Protein AF-0000000067177931 (afdb_homodimer)

Solvent-accessible surface area (backbone atoms only — not comparable to full-atom values): 38922 Å² total; per-residue (Å²): 87,36,29,35,37,29,13,38,61,28,50,78,59,80,54,81,78,25,64,71,60,33,38,42,41,51,46,48,49,45,43,49,36,52,25,47,44,18,60,50,28,64,75,71,57,30,63,33,35,41,32,14,10,17,56,30,43,42,34,80,65,59,69,43,54,54,51,39,48,38,52,23,55,49,55,26,75,43,43,32,39,40,27,34,9,57,44,26,19,61,41,97,67,15,42,79,74,30,70,64,41,59,73,59,55,38,89,45,57,42,71,43,84,52,72,28,82,41,82,76,50,97,62,34,35,37,34,31,33,43,27,53,42,74,70,55,79,42,28,52,55,50,63,51,51,71,81,51,66,59,79,79,47,47,24,38,34,36,30,55,52,56,42,34,92,79,39,91,67,60,78,50,48,41,33,32,54,57,68,59,52,51,48,35,45,72,66,39,34,30,59,34,37,40,27,6,74,47,47,25,52,37,77,44,82,87,79,75,39,33,33,26,27,3,7,31,40,57,86,49,40,39,89,78,34,74,41,43,11,22,34,26,43,36,35,36,38,79,87,40,94,79,32,54,67,47,77,45,77,43,82,54,36,80,52,45,34,41,69,46,76,44,70,40,58,48,68,66,37,43,52,49,49,49,50,54,60,65,69,50,69,65,34,65,42,23,32,39,35,33,26,40,34,41,42,28,33,43,69,48,45,46,52,45,51,52,52,51,52,53,44,44,43,40,23,37,24,59,44,72,37,64,96,58,40,51,70,46,65,44,72,51,90,69,70,69,71,78,69,76,57,62,70,72,56,36,52,50,46,51,50,33,50,54,38,24,67,40,89,50,91,55,11,62,56,28,43,50,49,52,30,50,51,50,53,55,53,51,52,53,59,71,74,100,87,37,29,34,38,28,13,38,60,27,49,78,61,81,54,81,78,24,64,71,62,33,38,41,41,52,47,50,49,46,42,46,37,51,25,48,47,15,59,51,28,63,76,71,56,31,62,34,35,42,32,16,9,17,54,30,44,42,34,80,66,58,68,43,51,53,52,40,47,38,51,22,55,49,55,26,74,42,43,33,38,38,28,34,10,57,46,26,20,60,42,96,70,16,43,80,74,30,69,66,41,60,72,59,55,38,90,45,57,42,72,42,84,52,72,28,83,41,81,76,48,97,62,35,34,35,35,30,33,43,27,54,42,73,71,55,82,43,29,52,55,50,62,51,52,71,80,50,65,57,78,79,48,47,23,38,34,35,30,56,53,54,42,33,93,79,38,91,66,61,76,50,49,42,32,31,53,58,68,58,53,51,49,35,43,73,65,41,34,30,60,35,37,40,27,6,75,48,47,26,52,37,78,45,83,88,78,76,39,33,34,25,26,2,7,33,40,56,86,51,40,39,89,78,35,75,41,44,11,22,33,27,42,37,36,36,38,79,85,42,94,79,33,55,66,48,77,44,77,43,81,55,36,79,52,45,34,42,70,47,77,45,68,40,57,47,67,65,36,45,52,50,50,50,50,55,60,65,69,51,68,66,33,64,43,23,32,39,37,32,28,40,32,40,43,26,33,42,70,48,46,44,52,45,50,54,52,50,53,54,45,43,42,40,24,36,26,61,44,73,36,64,97,58,40,51,71,47,64,44,73,52,88,69,71,70,70,78,70,76,56,63,70,71,57,36,51,50,48,51,50,34,51,53,39,23,66,40,89,50,90,56,13,62,55,26,43,49,50,54,30,48,53,50,52,55,53,51,53,54,58,75,71,100

Sequence (768 aa):
MRFLHTADWQLGMTRHFLNGEAQPRYSASRREAVASLGEIAKRTGAEFVVVSGDVFEHNQLAPRDVSQSLEAMRAIGVPVYLLPGNHDPLDASSVYTSALFVAERPDNVVVLDRAGVHEVRPGVQIVAAPWRSKAPTSDLIGDVLADLPADGVTRVLVGHGGVDILDPDKNKPSLIRMAAVEDALARGAVHYVALGDKHSRTEVGGSGRVWYSGSPEVTNYDDIESDPGHVLVVDIDENDARRAVRVESEKVGRWRFVTLRRSVDTDRDIADLDLNLDLLDDKERTVVRLALTGSLTVTDKAKLDECLDRYARLFAALTTWERHTDIAVIPADGEFDDLGIGGFAAAAVDELVATARSEAAEAEDARAALGLLLRLVDRDKGAAMRFLHTADWQLGMTRHFLNGEAQPRYSASRREAVASLGEIAKRTGAEFVVVSGDVFEHNQLAPRDVSQSLEAMRAIGVPVYLLPGNHDPLDASSVYTSALFVAERPDNVVVLDRAGVHEVRPGVQIVAAPWRSKAPTSDLIGDVLADLPADGVTRVLVGHGGVDILDPDKNKPSLIRMAAVEDALARGAVHYVALGDKHSRTEVGGSGRVWYSGSPEVTNYDDIESDPGHVLVVDIDENDARRAVRVESEKVGRWRFVTLRRSVDTDRDIADLDLNLDLLDDKERTVVRLALTGSLTVTDKAKLDECLDRYARLFAALTTWERHTDIAVIPADGEFDDLGIGGFAAAAVDELVATARSEAAEAEDARAALGLLLRLVDRDKGAA

Foldseek 3Di:
DKAKFAEQLQQQDADPQLPDPQGVVQNVLSLVLLLCLLVVCVVVVHQEYEYQENLHQAQDHDLVSLLSSQVSNVNSVHAYEYAHELRAAQEPSGNCPDPSCVVRHDPRYHYPNDAEWDDPDVLEIEGEQHGNHNADQAQSQLVRLVPQDQDLREYEYRHEDAAQVPDPDNPRRNHHDVVSVVVCLVRRSYPAYRYEDAQAWDDPDDPSRYIDQHHLEDDDACVRHVHHNKMKMWQFDSPDPSRDIDIDIDGRYDAHEYEDEAEDEDLVRLVVVLVVLVPDPPQLRYAYEYQYEYEYELLSVLSNVVSQVVSCVRHSGYYYPVVRHYYHYAHDVCNCVPLPDDDPVVVVLVVLNVLLNDPDPCVVVSSVVNSVSVVVSVVVVVVD/DKAKFAEQLQQQDADPLLPDPQGVVQNVLSLVLLLCLLVVCVVVVHQEYEYQENLHQAQDHDLVSLLSSQVSNVNSVHAYEYAYELRAAQEPSGNCPDPSCVVRHDPRYHYPNDAEWDDPDVLEIEGEQHGNHNADQAQSQLVHLVPQDQDLREYEYRHEDAALVPDPDNPRRNHHDVVSVVVCLVNNSYPAYRYEDQQAWDDPDDPSRYIDQHHLEDDDACVRHVHHNKMKMWQFDSPDPSRDIDIDIDGRYDAHEYEDEAEDEDLVRLVVVLVVLVPDPPQLRYAYEYQYEYEEELVSVLSNVVSQVVSCVRHSGYYYPVVRHYYHYAHDVCNCVPLPDDDPVVVVLVVLNVLLNDPDPCVVVSSVVVSVSVVVSVVVVVVD

Organism: Mycolicibacterium smegmatis (strain ATCC 700084 / mc(2)155) (NCBI:txid246196)

Structure (mmCIF, N/CA/C/O backbone):
data_AF-0000000067177931-model_v1
#
loop_
_entity.id
_entity.type
_entity.pdbx_description
1 polymer 'DNA repair exonuclease'
#
loop_
_atom_site.group_PDB
_atom_site.id
_atom_site.type_symbol
_atom_site.label_atom_id
_atom_site.label_alt_id
_atom_site.label_comp_id
_atom_site.label_asym_id
_atom_site.label_entity_id
_atom_site.label_seq_id
_atom_site.pdbx_PDB_ins_code
_atom_site.Cartn_x
_atom_site.Cartn_y
_atom_site.Cartn_z
_atom_site.occupancy
_atom_site.B_iso_or_equiv
_atom_site.auth_seq_id
_atom_site.auth_comp_id
_atom_site.auth_asym_id
_atom_site.auth_atom_id
_atom_site.pdbx_PDB_model_num
ATOM 1 N N . MET A 1 1 ? -2.211 14.305 31.562 1 96 1 MET A N 1
ATOM 2 C CA . MET A 1 1 ? -2.744 14.438 30.219 1 96 1 MET A CA 1
ATOM 3 C C . MET A 1 1 ? -1.786 13.844 29.188 1 96 1 MET A C 1
ATOM 5 O O . MET A 1 1 ? -0.571 14.016 29.297 1 96 1 MET A O 1
ATOM 9 N N . ARG A 1 2 ? -2.262 13.109 28.266 1 98.06 2 ARG A N 1
ATOM 10 C CA . ARG A 1 2 ? -1.471 12.508 27.203 1 98.06 2 ARG A CA 1
ATOM 11 C C . ARG A 1 2 ? -2.002 12.906 25.828 1 98.06 2 ARG A C 1
ATOM 13 O O . ARG A 1 2 ? -3.215 12.961 25.625 1 98.06 2 ARG A O 1
ATOM 20 N N . PHE A 1 3 ? -1.111 13.18 24.875 1 98.88 3 PHE A N 1
ATOM 21 C CA . PHE A 1 3 ? -1.499 13.531 23.5 1 98.88 3 PHE A CA 1
ATOM 22 C C . PHE A 1 3 ? -0.411 13.133 22.516 1 98.88 3 PHE A C 1
ATOM 24 O O . PHE A 1 3 ? 0.693 12.758 22.922 1 98.88 3 PHE A O 1
ATOM 31 N N . LEU A 1 4 ? -0.752 13.141 21.234 1 98.94 4 LEU A N 1
ATOM 32 C CA . LEU A 1 4 ? 0.214 12.852 20.188 1 98.94 4 LEU A CA 1
ATOM 33 C C . LEU A 1 4 ? 0.702 14.141 19.516 1 98.94 4 LEU A C 1
ATOM 35 O O . LEU A 1 4 ? -0.092 15.047 19.266 1 98.94 4 LEU A O 1
ATOM 39 N N . HIS A 1 5 ? 1.988 14.219 19.359 1 99 5 HIS A N 1
ATOM 40 C CA . HIS A 1 5 ? 2.645 15.305 18.641 1 99 5 HIS A CA 1
ATOM 41 C C . HIS A 1 5 ? 3.236 14.805 17.328 1 99 5 HIS A C 1
ATOM 43 O O . HIS A 1 5 ? 4.078 13.898 17.312 1 99 5 HIS A O 1
ATOM 49 N N . THR A 1 6 ? 2.76 15.312 16.234 1 98.94 6 THR A N 1
ATOM 50 C CA . THR A 1 6 ? 3.264 15.016 14.891 1 98.94 6 THR A CA 1
ATOM 51 C C . THR A 1 6 ? 3.338 16.281 14.047 1 98.94 6 THR A C 1
ATOM 53 O O . THR A 1 6 ? 2.918 17.359 14.492 1 98.94 6 THR A O 1
ATOM 56 N N . ALA A 1 7 ? 3.998 16.203 12.914 1 98.88 7 ALA A N 1
ATOM 57 C CA . ALA A 1 7 ? 4.152 17.359 12.039 1 98.88 7 ALA A CA 1
ATOM 58 C C . ALA A 1 7 ? 4.551 16.922 10.625 1 98.88 7 ALA A C 1
ATOM 60 O O . ALA A 1 7 ? 4.922 15.773 10.406 1 98.88 7 ALA A O 1
ATOM 61 N N . ASP A 1 8 ? 4.359 17.844 9.703 1 98.88 8 ASP A N 1
ATOM 62 C CA . ASP A 1 8 ? 4.906 17.719 8.359 1 98.88 8 ASP A CA 1
ATOM 63 C C . ASP A 1 8 ? 4.395 16.453 7.672 1 98.88 8 ASP A C 1
ATOM 65 O O . ASP A 1 8 ? 5.18 15.664 7.137 1 98.88 8 ASP A O 1
ATOM 69 N N . TRP A 1 9 ? 3.07 16.312 7.801 1 98.88 9 TRP A N 1
ATOM 70 C CA . TRP A 1 9 ? 2.449 15.219 7.066 1 98.88 9 TRP A CA 1
ATOM 71 C C . TRP A 1 9 ? 2.688 15.367 5.57 1 98.88 9 TRP A C 1
ATOM 73 O O . TRP A 1 9 ? 2.941 14.375 4.875 1 98.88 9 TRP A O 1
ATOM 83 N N . GLN A 1 10 ? 2.559 16.672 5.148 1 98.62 10 GLN A N 1
ATOM 84 C CA . GLN A 1 10 ? 2.746 17.031 3.75 1 98.62 10 GLN A CA 1
ATOM 85 C C . GLN A 1 10 ? 1.925 16.125 2.83 1 98.62 10 GLN A C 1
ATOM 87 O O . GLN A 1 10 ? 2.443 15.609 1.844 1 98.62 10 GLN A O 1
ATOM 92 N N . LEU A 1 11 ? 0.683 15.93 3.158 1 98.75 11 LEU A N 1
ATOM 93 C CA . LEU A 1 11 ? -0.25 15.172 2.33 1 98.75 11 LEU A CA 1
ATOM 94 C C . LEU A 1 11 ? -0.382 15.797 0.946 1 98.75 11 LEU A C 1
ATOM 96 O O . LEU A 1 11 ? -0.535 17.016 0.825 1 98.75 11 LEU A O 1
ATOM 100 N N . GLY A 1 12 ? -0.27 15.031 -0.089 1 97.56 12 GLY A N 1
ATOM 101 C CA . GLY A 1 12 ? -0.263 15.516 -1.459 1 97.56 12 GLY A CA 1
ATOM 102 C C . GLY A 1 12 ? 1.128 15.594 -2.057 1 97.56 12 GLY A C 1
ATOM 103 O O . GLY A 1 12 ? 1.285 15.922 -3.234 1 97.56 12 GLY A O 1
ATOM 104 N N . MET A 1 13 ? 2.133 15.211 -1.312 1 97 13 MET A N 1
ATOM 105 C CA . MET A 1 13 ? 3.51 15.281 -1.791 1 97 13 MET A CA 1
ATOM 106 C C . MET A 1 13 ? 3.738 14.289 -2.932 1 97 13 MET A C 1
ATOM 108 O O . MET A 1 13 ? 3.299 13.141 -2.859 1 97 13 MET A O 1
ATOM 112 N N . THR A 1 14 ? 4.422 14.734 -3.938 1 95.25 14 THR A N 1
ATOM 113 C CA . THR A 1 14 ? 4.871 13.883 -5.031 1 95.25 14 THR A CA 1
ATOM 114 C C . THR A 1 14 ? 6.383 13.984 -5.211 1 95.25 14 THR A C 1
ATOM 116 O O . THR A 1 14 ? 6.984 15.016 -4.895 1 95.25 14 THR A O 1
ATOM 119 N N . ARG A 1 15 ? 6.949 12.898 -5.559 1 95.19 15 ARG A N 1
ATOM 120 C CA . ARG A 1 15 ? 8.359 12.852 -5.918 1 95.19 15 ARG A CA 1
ATOM 121 C C . ARG A 1 15 ? 8.547 12.375 -7.355 1 95.19 15 ARG A C 1
ATOM 123 O O . ARG A 1 15 ? 8.062 11.305 -7.73 1 95.19 15 ARG A O 1
ATOM 130 N N . HIS A 1 16 ? 9.258 13.086 -8.125 1 93 16 HIS A N 1
ATOM 131 C CA . HIS A 1 16 ? 9.406 12.797 -9.547 1 93 16 HIS A CA 1
ATOM 132 C C . HIS A 1 16 ? 10.016 11.414 -9.766 1 93 16 HIS A C 1
ATOM 134 O O . HIS A 1 16 ? 9.648 10.719 -10.719 1 93 16 HIS A O 1
ATOM 140 N N . PHE A 1 17 ? 10.883 11 -8.906 1 92.38 17 PHE A N 1
ATOM 141 C CA . PHE A 1 17 ? 11.578 9.727 -9.078 1 92.38 17 PHE A CA 1
ATOM 142 C C . PHE A 1 17 ? 10.672 8.562 -8.711 1 92.38 17 PHE A C 1
ATOM 144 O O . PHE A 1 17 ? 11.031 7.398 -8.906 1 92.38 17 PHE A O 1
ATOM 151 N N . LEU A 1 18 ? 9.531 8.828 -8.203 1 94.69 18 LEU A N 1
ATOM 152 C CA . LEU A 1 18 ? 8.562 7.785 -7.879 1 94.69 18 LEU A CA 1
ATOM 153 C C . LEU A 1 18 ? 7.473 7.707 -8.945 1 94.69 18 LEU A C 1
ATOM 155 O O . LEU A 1 18 ? 6.531 6.922 -8.812 1 94.69 18 LEU A O 1
ATOM 159 N N . ASN A 1 19 ? 7.508 8.492 -9.922 1 81.62 19 ASN A N 1
ATOM 160 C CA . ASN A 1 19 ? 6.445 8.562 -10.922 1 81.62 19 ASN A CA 1
ATOM 161 C C . ASN A 1 19 ? 6.129 7.184 -11.492 1 81.62 19 ASN A C 1
ATOM 163 O O . ASN A 1 19 ? 7.027 6.352 -11.656 1 81.62 19 ASN A O 1
ATOM 167 N N . GLY A 1 20 ? 4.891 6.945 -11.633 1 84.19 20 GLY A N 1
ATOM 168 C CA . GLY A 1 20 ? 4.418 5.645 -12.078 1 84.19 20 GLY A CA 1
ATOM 169 C C . GLY A 1 20 ? 3.822 4.809 -10.961 1 84.19 20 GLY A C 1
ATOM 170 O O . GLY A 1 20 ? 2.961 5.281 -10.219 1 84.19 20 GLY A O 1
ATOM 171 N N . GLU A 1 21 ? 4.348 3.674 -10.727 1 90.31 21 GLU A N 1
ATOM 172 C CA . GLU A 1 21 ? 3.713 2.68 -9.867 1 90.31 21 GLU A CA 1
ATOM 173 C C . GLU A 1 21 ? 4.027 2.939 -8.398 1 90.31 21 GLU A C 1
ATOM 175 O O . GLU A 1 21 ? 3.256 2.564 -7.512 1 90.31 21 GLU A O 1
ATOM 180 N N . ALA A 1 22 ? 5.086 3.732 -8.148 1 96.44 22 ALA A N 1
ATOM 181 C CA . ALA A 1 22 ? 5.539 3.865 -6.766 1 96.44 22 ALA A CA 1
ATOM 182 C C . ALA A 1 22 ? 4.84 5.031 -6.07 1 96.44 22 ALA A C 1
ATOM 184 O O . ALA A 1 22 ? 4.586 4.977 -4.863 1 96.44 22 ALA A O 1
ATOM 185 N N . GLN A 1 23 ? 4.469 6.082 -6.793 1 97.19 23 GLN A N 1
ATOM 186 C CA . GLN A 1 23 ? 3.939 7.309 -6.199 1 97.19 23 GLN A CA 1
ATOM 187 C C . GLN A 1 23 ? 2.609 7.051 -5.5 1 97.19 23 GLN A C 1
ATOM 189 O O . GLN A 1 23 ? 2.422 7.449 -4.348 1 97.19 23 GLN A O 1
ATOM 194 N N . PRO A 1 24 ? 1.697 6.301 -6.152 1 96.88 24 PRO A N 1
ATOM 195 C CA . PRO A 1 24 ? 0.436 6.051 -5.449 1 96.88 24 PRO A CA 1
ATOM 196 C C . PRO A 1 24 ? 0.626 5.262 -4.156 1 96.88 24 PRO A C 1
ATOM 198 O O . PRO A 1 24 ? -0.089 5.492 -3.178 1 96.88 24 PRO A O 1
ATOM 201 N N . ARG A 1 25 ? 1.537 4.371 -4.16 1 97.75 25 ARG A N 1
ATOM 202 C CA . ARG A 1 25 ? 1.818 3.588 -2.961 1 97.75 25 ARG A CA 1
ATOM 203 C C . ARG A 1 25 ? 2.422 4.461 -1.866 1 97.75 25 ARG A C 1
ATOM 205 O O . ARG A 1 25 ? 2.066 4.328 -0.693 1 97.75 25 ARG A O 1
ATOM 212 N N . TYR A 1 26 ? 3.334 5.324 -2.303 1 98.5 26 TYR A N 1
ATOM 213 C CA . TYR A 1 26 ? 3.945 6.266 -1.371 1 98.5 26 TYR A CA 1
ATOM 214 C C . TYR A 1 26 ? 2.896 7.191 -0.764 1 98.5 26 TYR A C 1
ATOM 216 O O . TYR A 1 26 ? 2.857 7.379 0.454 1 98.5 26 TYR A O 1
ATOM 224 N N . SER A 1 27 ? 2.014 7.719 -1.542 1 97.75 27 SER A N 1
ATOM 225 C CA . SER A 1 27 ? 0.945 8.602 -1.094 1 97.75 27 SER A CA 1
ATOM 226 C C . SER A 1 27 ? 0.005 7.895 -0.127 1 97.75 27 SER A C 1
ATOM 228 O O . SER A 1 27 ? -0.378 8.453 0.901 1 97.75 27 SER A O 1
ATOM 230 N N . ALA A 1 28 ? -0.309 6.699 -0.492 1 97.38 28 ALA A N 1
ATOM 231 C CA . ALA A 1 28 ? -1.203 5.926 0.367 1 97.38 28 ALA A CA 1
ATOM 232 C C . ALA A 1 28 ? -0.556 5.648 1.721 1 97.38 28 ALA A C 1
ATOM 234 O O . ALA A 1 28 ? -1.22 5.715 2.758 1 97.38 28 ALA A O 1
ATOM 235 N N . SER A 1 29 ? 0.742 5.348 1.71 1 98.12 29 SER A N 1
ATOM 236 C CA . SER A 1 29 ? 1.446 5.07 2.957 1 98.12 29 SER A CA 1
ATOM 237 C C . SER A 1 29 ? 1.459 6.289 3.871 1 98.12 29 SER A C 1
ATOM 239 O O . SER A 1 29 ? 1.381 6.16 5.094 1 98.12 29 SER A O 1
ATOM 241 N N . ARG A 1 30 ? 1.582 7.383 3.283 1 98.12 30 ARG A N 1
ATOM 242 C CA . ARG A 1 30 ? 1.562 8.617 4.055 1 98.12 30 ARG A CA 1
ATOM 243 C C . ARG A 1 30 ? 0.207 8.828 4.723 1 98.12 30 ARG A C 1
ATOM 245 O O . AR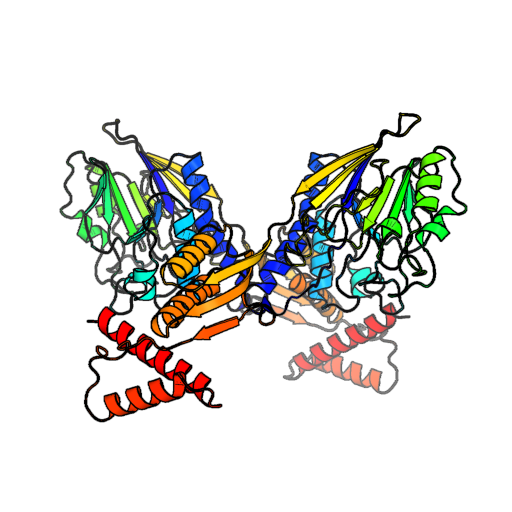G A 1 30 ? 0.136 9.164 5.906 1 98.12 30 ARG A O 1
ATOM 252 N N . ARG A 1 31 ? -0.891 8.602 4.023 1 98.31 31 ARG A N 1
ATOM 253 C CA . ARG A 1 31 ? -2.227 8.703 4.602 1 98.31 31 ARG A CA 1
ATOM 254 C C . ARG A 1 31 ? -2.451 7.625 5.652 1 98.31 31 ARG A C 1
ATOM 256 O O . ARG A 1 31 ? -3.098 7.871 6.672 1 98.31 31 ARG A O 1
ATOM 263 N N . GLU A 1 32 ? -1.889 6.453 5.391 1 97.94 32 GLU A N 1
ATOM 264 C CA . GLU A 1 32 ? -2.004 5.367 6.355 1 97.94 32 GLU A CA 1
ATOM 265 C C . GLU A 1 32 ? -1.288 5.707 7.66 1 97.94 32 GLU A C 1
ATOM 267 O O . GLU A 1 32 ? -1.753 5.34 8.742 1 97.94 32 GLU A O 1
ATOM 272 N N . ALA A 1 33 ? -0.149 6.344 7.52 1 98.62 33 ALA A N 1
ATOM 273 C CA . ALA A 1 33 ? 0.562 6.789 8.719 1 98.62 33 ALA A CA 1
ATOM 274 C C . ALA A 1 33 ? -0.301 7.734 9.547 1 98.62 33 ALA A C 1
ATOM 276 O O . ALA A 1 33 ? -0.323 7.641 10.781 1 98.62 33 ALA A O 1
ATOM 277 N N . VAL A 1 34 ? -1.021 8.57 8.891 1 98.62 34 VAL A N 1
ATOM 278 C CA . VAL A 1 34 ? -1.919 9.508 9.562 1 98.62 34 VAL A CA 1
ATOM 279 C C . VAL A 1 34 ? -3.061 8.742 10.227 1 98.62 34 VAL A C 1
ATOM 281 O O . VAL A 1 34 ? -3.324 8.922 11.414 1 98.62 34 VAL A O 1
ATOM 284 N N . ALA A 1 35 ? -3.686 7.852 9.492 1 98.19 35 ALA A N 1
ATOM 285 C CA . ALA A 1 35 ? -4.812 7.082 10.016 1 98.19 35 ALA A CA 1
ATOM 286 C C . ALA A 1 35 ? -4.383 6.219 11.195 1 98.19 35 ALA A C 1
ATOM 288 O O . ALA A 1 35 ? -5.16 6.008 12.133 1 98.19 35 ALA A O 1
ATOM 289 N N . SER A 1 36 ? -3.193 5.777 11.18 1 98.06 36 SER A N 1
ATOM 290 C CA . SER A 1 36 ? -2.691 4.875 12.211 1 98.06 36 SER A CA 1
ATOM 291 C C . SER A 1 36 ? -2.566 5.582 13.555 1 98.06 36 SER A C 1
ATOM 293 O O . SER A 1 36 ? -2.439 4.93 14.594 1 98.06 36 SER A O 1
ATOM 295 N N . LEU A 1 37 ? -2.582 6.871 13.562 1 98.75 37 LEU A N 1
ATOM 296 C CA . LEU A 1 37 ? -2.531 7.625 14.812 1 98.75 37 LEU A CA 1
ATOM 297 C C . LEU A 1 37 ? -3.703 7.254 15.711 1 98.75 37 LEU A C 1
ATOM 299 O O . LEU A 1 37 ? -3.592 7.324 16.938 1 98.75 37 LEU A O 1
ATOM 303 N N . GLY A 1 38 ? -4.832 6.887 15.07 1 98.62 38 GLY A N 1
ATOM 304 C CA . GLY A 1 38 ? -5.984 6.465 15.852 1 98.62 38 GLY A CA 1
ATOM 305 C C . GLY A 1 38 ? -5.691 5.285 16.766 1 98.62 38 GLY A C 1
ATOM 306 O O . GLY A 1 38 ? -6.02 5.316 17.953 1 98.62 38 GLY A O 1
ATOM 307 N N . GLU A 1 39 ? -5.078 4.305 16.203 1 98.25 39 GLU A N 1
ATOM 308 C CA . GLU A 1 39 ? -4.723 3.133 17 1 98.25 39 GLU A CA 1
ATOM 309 C C . GLU A 1 39 ? -3.729 3.492 18.094 1 98.25 39 GLU A C 1
ATOM 311 O O . GLU A 1 39 ? -3.811 2.969 19.203 1 98.25 39 GLU A O 1
ATOM 316 N N . ILE A 1 40 ? -2.805 4.344 17.812 1 98.69 40 ILE A N 1
ATOM 317 C CA . ILE A 1 40 ? -1.815 4.773 18.797 1 98.69 40 ILE A CA 1
ATOM 318 C C . ILE A 1 40 ? -2.506 5.543 19.922 1 98.69 40 ILE A C 1
ATOM 320 O O . ILE A 1 40 ? -2.217 5.324 21.094 1 98.69 40 ILE A O 1
ATOM 324 N N . ALA A 1 41 ? -3.404 6.422 19.5 1 98.81 41 ALA A N 1
ATOM 325 C CA . ALA A 1 41 ? -4.152 7.188 20.5 1 98.81 41 ALA A CA 1
ATOM 326 C C . ALA A 1 41 ? -4.934 6.262 21.422 1 98.81 41 ALA A C 1
ATOM 328 O O . ALA A 1 41 ? -4.926 6.438 22.641 1 98.81 41 ALA A O 1
ATOM 329 N N . LYS A 1 42 ? -5.523 5.262 20.859 1 98.44 42 LYS A N 1
ATOM 330 C CA . LYS A 1 42 ? -6.293 4.301 21.641 1 98.44 42 LYS A CA 1
ATOM 331 C C . LYS A 1 42 ? -5.395 3.523 22.594 1 98.44 42 LYS A C 1
ATOM 333 O O . LYS A 1 42 ? -5.699 3.41 23.797 1 98.44 42 LYS A O 1
ATOM 338 N N . ARG A 1 43 ? -4.32 3.047 22.109 1 98.31 43 ARG A N 1
ATOM 339 C CA . ARG A 1 43 ? -3.414 2.211 22.891 1 98.31 43 ARG A CA 1
ATOM 340 C C . ARG A 1 43 ? -2.76 3.014 24.016 1 98.31 43 ARG A C 1
ATOM 342 O O . ARG A 1 43 ? -2.561 2.5 25.109 1 98.31 43 ARG A O 1
ATOM 349 N N . THR A 1 44 ? -2.488 4.262 23.781 1 98.19 44 THR A N 1
ATOM 350 C CA . THR A 1 44 ? -1.733 5.062 24.734 1 98.19 44 THR A CA 1
ATOM 351 C C . THR A 1 44 ? -2.676 5.863 25.641 1 98.19 44 THR A C 1
ATOM 353 O O . THR A 1 44 ? -2.262 6.379 26.672 1 98.19 44 THR A O 1
ATOM 356 N N . GLY A 1 45 ? -3.9 6.016 25.156 1 98.31 45 GLY A N 1
ATOM 357 C CA . GLY A 1 45 ? -4.848 6.852 25.875 1 98.31 45 GLY A CA 1
ATOM 358 C C . GLY A 1 45 ? -4.676 8.336 25.594 1 98.31 45 GLY A C 1
ATOM 359 O O . GLY A 1 45 ? -5.023 9.18 26.422 1 98.31 45 GLY A O 1
ATOM 360 N N . ALA A 1 46 ? -4.09 8.664 24.484 1 98.81 46 ALA A N 1
ATOM 361 C CA . ALA A 1 46 ? -3.93 10.062 24.109 1 98.81 46 ALA A CA 1
ATOM 362 C C . ALA A 1 46 ? -5.285 10.734 23.875 1 98.81 46 ALA A C 1
ATOM 364 O O . ALA A 1 46 ? -6.156 10.172 23.203 1 98.81 46 ALA A O 1
ATOM 365 N N . GLU A 1 47 ? -5.398 11.906 24.359 1 98.62 47 GLU A N 1
ATOM 366 C CA . GLU A 1 47 ? -6.672 12.625 24.344 1 98.62 47 GLU A CA 1
ATOM 367 C C . GLU A 1 47 ? -6.883 13.328 23.016 1 98.62 47 GLU A C 1
ATOM 369 O O . GLU A 1 47 ? -8.023 13.539 22.594 1 98.62 47 GLU A O 1
ATOM 374 N N . PHE A 1 48 ? -5.848 13.727 22.344 1 98.88 48 PHE A N 1
ATOM 375 C CA . PHE A 1 48 ? -5.906 14.477 21.094 1 98.88 48 PHE A CA 1
ATOM 376 C C . PHE A 1 48 ? -4.574 14.406 20.359 1 98.88 48 PHE A C 1
ATOM 378 O O . PHE A 1 48 ? -3.59 13.891 20.891 1 98.88 48 PHE A O 1
ATOM 385 N N . VAL A 1 49 ? -4.566 14.859 19.156 1 98.94 49 VAL A N 1
ATOM 386 C CA . VAL A 1 49 ? -3.385 14.953 18.312 1 98.94 49 VAL A CA 1
ATOM 387 C C . VAL A 1 49 ? -3.131 16.406 17.938 1 98.94 49 VAL A C 1
ATOM 389 O O . VAL A 1 49 ? -4.062 17.141 17.594 1 98.94 49 VAL A O 1
ATOM 392 N N . VAL A 1 50 ? -1.902 16.828 18.078 1 98.94 50 VAL A N 1
ATOM 393 C CA . VAL A 1 50 ? -1.506 18.141 17.547 1 98.94 50 VAL A CA 1
ATOM 394 C C . VAL A 1 50 ? -0.595 17.938 16.328 1 98.94 50 VAL A C 1
ATOM 396 O O . VAL A 1 50 ? 0.363 17.172 16.391 1 98.94 50 VAL A O 1
ATOM 399 N N . VAL A 1 51 ? -0.931 18.594 15.258 1 98.94 51 VAL A N 1
ATOM 400 C CA . VAL A 1 51 ? -0.121 18.594 14.047 1 98.94 51 VAL A CA 1
ATOM 401 C C . VAL A 1 51 ? 0.544 19.953 13.867 1 98.94 51 VAL A C 1
ATOM 403 O O . VAL A 1 51 ? -0.12 20.938 13.531 1 98.94 51 VAL A O 1
ATOM 406 N N . SER A 1 52 ? 1.845 19.984 14.039 1 98.88 52 SER A N 1
ATOM 407 C CA . SER A 1 52 ? 2.574 21.234 14.164 1 98.88 52 SER A CA 1
ATOM 408 C C . SER A 1 52 ? 3.025 21.75 12.797 1 98.88 52 SER A C 1
ATOM 410 O O . SER A 1 52 ? 4.203 22.047 12.602 1 98.88 52 SER A O 1
ATOM 412 N N . GLY A 1 53 ? 2.088 21.797 11.906 1 98.56 53 GLY A N 1
ATOM 413 C CA . GLY A 1 53 ? 2.307 22.516 10.656 1 98.56 53 GLY A CA 1
ATOM 414 C C . GLY A 1 53 ? 2.611 21.594 9.492 1 98.56 53 GLY A C 1
ATOM 415 O O . GLY A 1 53 ? 2.951 20.422 9.688 1 98.56 53 GLY A O 1
ATOM 416 N N . ASP A 1 54 ? 2.416 22.156 8.281 1 98.62 54 ASP A N 1
ATOM 417 C CA . ASP A 1 54 ? 2.645 21.469 7.012 1 98.62 54 ASP A CA 1
ATOM 418 C C . ASP A 1 54 ? 1.854 20.172 6.938 1 98.62 54 ASP A C 1
ATOM 420 O O . ASP A 1 54 ? 2.416 19.109 6.648 1 98.62 54 ASP A O 1
ATOM 424 N N . VAL A 1 55 ? 0.597 20.297 7.219 1 98.88 55 VAL A N 1
ATOM 425 C CA . VAL A 1 55 ? -0.326 19.172 7.09 1 98.88 55 VAL A CA 1
ATOM 426 C C . VAL A 1 55 ? -0.406 18.734 5.629 1 98.88 55 VAL A C 1
ATOM 428 O O . VAL A 1 55 ? -0.299 17.547 5.324 1 98.88 55 VAL A O 1
ATOM 431 N N . PHE A 1 56 ? -0.544 19.766 4.793 1 98.81 56 PHE A N 1
ATOM 432 C CA . PHE A 1 56 ? -0.6 19.547 3.35 1 98.81 56 PHE A CA 1
ATOM 433 C C . PHE A 1 56 ? 0.679 20.031 2.68 1 98.81 56 PHE A C 1
ATOM 435 O O . PHE A 1 56 ? 1.328 20.969 3.168 1 98.81 56 PHE A O 1
ATOM 442 N N . GLU A 1 57 ? 0.99 19.453 1.52 1 98.12 57 GLU A N 1
ATOM 443 C CA . GLU A 1 57 ? 2.188 19.828 0.77 1 98.12 57 GLU A CA 1
ATOM 444 C C . GLU A 1 57 ? 2.043 21.203 0.141 1 98.12 57 GLU A C 1
ATOM 446 O O . GLU A 1 57 ? 3.029 21.938 -0.011 1 98.12 57 GLU A O 1
ATOM 451 N N . HIS A 1 58 ? 0.764 21.438 -0.25 1 96.44 58 HIS A N 1
ATOM 452 C CA . HIS A 1 58 ? 0.419 22.703 -0.892 1 96.44 58 HIS A CA 1
ATOM 453 C C . HIS A 1 58 ? -1.022 23.094 -0.59 1 96.44 58 HIS A C 1
ATOM 455 O O . HIS A 1 58 ? -1.848 22.234 -0.254 1 96.44 58 HIS A O 1
ATOM 461 N N . ASN A 1 59 ? -1.206 24.359 -0.752 1 97.38 59 ASN A N 1
ATOM 462 C CA . ASN A 1 59 ? -2.584 24.828 -0.627 1 97.38 59 ASN A CA 1
ATOM 463 C C . ASN A 1 59 ? -3.438 24.359 -1.806 1 97.38 59 ASN A C 1
ATOM 465 O O . ASN A 1 59 ? -4.652 24.188 -1.668 1 97.38 59 ASN A O 1
ATOM 469 N N . GLN A 1 60 ? -2.793 24.203 -2.93 1 96.75 60 GLN A N 1
ATOM 470 C CA . GLN A 1 60 ? -3.521 23.75 -4.113 1 96.75 60 GLN A CA 1
ATOM 471 C C . GLN A 1 60 ? -3.307 22.266 -4.375 1 96.75 60 GLN A C 1
ATOM 473 O O . GLN A 1 60 ? -2.242 21.859 -4.848 1 96.75 60 GLN A O 1
ATOM 478 N N . LEU A 1 61 ? -4.324 21.5 -4.078 1 97.06 61 LEU A N 1
ATOM 479 C CA . LEU A 1 61 ? -4.289 20.047 -4.254 1 97.06 61 LEU A CA 1
ATOM 480 C C . LEU A 1 61 ? -5.492 19.562 -5.062 1 97.06 61 LEU A C 1
ATOM 482 O O . LEU A 1 61 ? -6.52 20.25 -5.113 1 97.06 61 LEU A O 1
ATOM 486 N N . ALA A 1 62 ? -5.277 18.453 -5.707 1 95.81 62 ALA A N 1
ATOM 487 C CA . ALA A 1 62 ? -6.426 17.812 -6.344 1 95.81 62 ALA A CA 1
ATOM 488 C C . ALA A 1 62 ? -7.496 17.453 -5.316 1 95.81 62 ALA A C 1
ATOM 490 O O . ALA A 1 62 ? -7.184 17.078 -4.191 1 95.81 62 ALA A O 1
ATOM 491 N N . PRO A 1 63 ? -8.789 17.578 -5.676 1 97 63 PRO A N 1
ATOM 492 C CA . PRO A 1 63 ? -9.883 17.281 -4.746 1 97 63 PRO A CA 1
ATOM 493 C C . PRO A 1 63 ? -9.75 15.906 -4.098 1 97 63 PRO A C 1
ATOM 495 O O . PRO A 1 63 ? -10.031 15.758 -2.904 1 97 63 PRO A O 1
ATOM 498 N N . ARG A 1 64 ? -9.305 14.969 -4.828 1 96.75 64 ARG A N 1
ATOM 499 C CA . ARG A 1 64 ? -9.141 13.617 -4.309 1 96.75 64 ARG A CA 1
ATOM 500 C C . ARG A 1 64 ? -8.141 13.586 -3.158 1 96.75 64 ARG A C 1
ATOM 502 O O . ARG A 1 64 ? -8.359 12.898 -2.156 1 96.75 64 ARG A O 1
ATOM 509 N N . ASP A 1 65 ? -7.07 14.32 -3.287 1 96.88 65 ASP A N 1
ATOM 510 C CA . ASP A 1 65 ? -6.055 14.375 -2.238 1 96.88 65 ASP A CA 1
ATOM 511 C C . ASP A 1 65 ? -6.621 14.984 -0.958 1 96.88 65 ASP A C 1
ATOM 513 O O . ASP A 1 65 ? -6.359 14.492 0.141 1 96.88 65 ASP A O 1
ATOM 517 N N . VAL A 1 66 ? -7.383 15.992 -1.119 1 98.19 66 VAL A N 1
ATOM 518 C CA . VAL A 1 66 ? -7.984 16.656 0.034 1 98.19 66 VAL A CA 1
ATOM 519 C C . VAL A 1 66 ? -8.977 15.711 0.715 1 98.19 66 VAL A C 1
ATOM 521 O O . VAL A 1 66 ? -8.891 15.484 1.924 1 98.19 66 VAL A O 1
ATOM 524 N N . SER A 1 67 ? -9.852 15.102 -0.089 1 98.25 67 SER A N 1
ATOM 525 C CA . SER A 1 67 ? -10.883 14.219 0.456 1 98.25 67 SER A CA 1
ATOM 526 C C . SER A 1 67 ? -10.273 13.023 1.17 1 98.25 67 SER A C 1
ATOM 528 O O . SER A 1 67 ? -10.68 12.68 2.283 1 98.25 67 SER A O 1
ATOM 530 N N . GLN A 1 68 ? -9.32 12.43 0.537 1 97.94 68 GLN A N 1
ATOM 531 C CA . GLN A 1 68 ? -8.68 11.258 1.129 1 97.94 68 GLN A CA 1
ATOM 532 C C . GLN A 1 68 ? -7.91 11.633 2.391 1 97.94 68 GLN A C 1
ATOM 534 O O . GLN A 1 68 ? -7.863 10.859 3.348 1 97.94 68 GLN A O 1
ATOM 539 N N . SER A 1 69 ? -7.281 12.766 2.359 1 98.56 69 SER A N 1
ATOM 540 C CA . SER A 1 69 ? -6.586 13.25 3.549 1 98.56 69 SER A CA 1
ATOM 541 C C . SER A 1 69 ? -7.551 13.422 4.719 1 98.56 69 SER A C 1
ATOM 543 O O . SER A 1 69 ? -7.262 12.984 5.836 1 98.56 69 SER A O 1
ATOM 545 N N . LEU A 1 70 ? -8.656 14.031 4.434 1 98.56 70 LEU A N 1
ATOM 546 C CA . LEU A 1 70 ? -9.648 14.273 5.473 1 98.56 70 LEU A CA 1
ATOM 547 C C . LEU A 1 70 ? -10.234 12.961 5.98 1 98.56 70 LEU A C 1
ATOM 549 O O . LEU A 1 70 ? -10.531 12.828 7.172 1 98.56 70 LEU A O 1
ATOM 553 N N . GLU A 1 71 ? -10.406 12.016 5.066 1 98.12 71 GLU A N 1
ATOM 554 C CA . GLU A 1 71 ? -10.859 10.695 5.488 1 98.12 71 GLU A CA 1
ATOM 555 C C . GLU A 1 71 ? -9.852 10.031 6.422 1 98.12 71 GLU A C 1
ATOM 557 O O . GLU A 1 71 ? -10.234 9.398 7.41 1 98.12 71 GLU A O 1
ATOM 562 N N . ALA A 1 72 ? -8.602 10.164 6.152 1 98.38 72 ALA A N 1
ATOM 563 C CA . ALA A 1 72 ? -7.555 9.641 7.031 1 98.38 72 ALA A CA 1
ATOM 564 C C . ALA A 1 72 ? -7.621 10.297 8.406 1 98.38 72 ALA A C 1
ATOM 566 O O . ALA A 1 72 ? -7.441 9.633 9.43 1 98.38 72 ALA A O 1
ATOM 567 N N . MET A 1 73 ? -7.855 11.586 8.422 1 98.62 73 MET A N 1
ATOM 568 C CA . MET A 1 73 ? -7.961 12.312 9.688 1 98.62 73 MET A CA 1
ATOM 569 C C . MET A 1 73 ? -9.18 11.852 10.477 1 98.62 73 MET A C 1
ATOM 571 O O . MET A 1 73 ? -9.117 11.734 11.703 1 98.62 73 MET A O 1
ATOM 575 N N . ARG A 1 74 ? -10.289 11.609 9.734 1 97.75 74 ARG A N 1
ATOM 576 C CA . ARG A 1 74 ? -11.508 11.117 10.367 1 97.75 74 ARG A CA 1
ATOM 577 C C . ARG A 1 74 ? -11.242 9.828 11.141 1 97.75 74 ARG A C 1
ATOM 579 O O . ARG A 1 74 ? -11.742 9.648 12.25 1 97.75 74 ARG A O 1
ATOM 586 N N . ALA A 1 75 ? -10.414 9.039 10.617 1 97.19 75 ALA A N 1
ATOM 587 C CA . ALA A 1 75 ? -10.148 7.707 11.148 1 97.19 75 ALA A CA 1
ATOM 588 C C . ALA A 1 75 ? -9.391 7.781 12.469 1 97.19 75 ALA A C 1
ATOM 590 O O . ALA A 1 75 ? -9.328 6.801 13.211 1 97.19 75 ALA A O 1
ATOM 591 N N . ILE A 1 76 ? -8.797 8.844 12.797 1 98.31 76 ILE A N 1
ATOM 592 C CA . ILE A 1 76 ? -8.016 8.977 14.023 1 98.31 76 ILE A CA 1
ATOM 593 C C . ILE A 1 76 ? -8.938 8.867 15.234 1 98.31 76 ILE A C 1
ATOM 595 O O . ILE A 1 76 ? -8.562 8.289 16.25 1 98.31 76 ILE A O 1
ATOM 599 N N . GLY A 1 77 ? -10.102 9.477 15.156 1 97.38 77 GLY A N 1
ATOM 600 C CA . GLY A 1 77 ? -11.148 9.211 16.125 1 97.38 77 GLY A CA 1
ATOM 601 C C . GLY A 1 77 ? -11.07 10.109 17.344 1 97.38 77 GLY A C 1
ATOM 602 O O . GLY A 1 77 ? -12.008 10.172 18.141 1 97.38 77 GLY A O 1
ATOM 603 N N . VAL A 1 78 ? -9.992 10.727 17.641 1 98.62 78 VAL A N 1
ATOM 604 C CA . VAL A 1 78 ? -9.859 11.734 18.688 1 98.62 78 VAL A CA 1
ATOM 605 C C . VAL A 1 78 ? -9.664 13.109 18.062 1 98.62 78 VAL A C 1
ATOM 607 O O . VAL A 1 78 ? -9.367 13.227 16.875 1 98.62 78 VAL A O 1
ATOM 610 N N . PRO A 1 79 ? -9.805 14.172 18.859 1 98.88 79 PRO A N 1
ATOM 611 C CA . PRO A 1 79 ? -9.609 15.508 18.297 1 98.88 79 PRO A CA 1
ATOM 612 C C . PRO A 1 79 ? -8.227 15.703 17.688 1 98.88 79 PRO A C 1
ATOM 614 O O . PRO A 1 79 ? -7.23 15.25 18.266 1 98.88 79 PRO A O 1
ATOM 617 N N . VAL A 1 80 ? -8.242 16.281 16.516 1 98.94 80 VAL A N 1
ATOM 618 C CA . VAL A 1 80 ? -7.012 16.594 15.805 1 98.94 80 VAL A CA 1
ATOM 619 C C . VAL A 1 80 ? -6.91 18.094 15.578 1 98.94 80 VAL A C 1
ATOM 621 O O . VAL A 1 80 ? -7.785 18.703 14.945 1 98.94 80 VAL A O 1
ATOM 624 N N . TYR A 1 81 ? -5.859 18.703 16.078 1 98.94 81 TYR A N 1
ATOM 625 C CA . TYR A 1 81 ? -5.617 20.141 15.922 1 98.94 81 TYR A CA 1
ATOM 626 C C . TYR A 1 81 ? -4.555 20.391 14.867 1 98.94 81 TYR A C 1
ATOM 628 O O . TYR A 1 81 ? -3.402 19.984 15.016 1 98.94 81 TYR A O 1
ATOM 636 N N . LEU A 1 82 ? -4.957 21.078 13.82 1 98.94 82 LEU A N 1
ATOM 637 C CA . LEU A 1 82 ? -4.07 21.312 12.688 1 98.94 82 LEU A CA 1
ATOM 638 C C . LEU A 1 82 ? -3.512 22.734 12.727 1 98.94 82 LEU A C 1
ATOM 640 O O . LEU A 1 82 ? -4.273 23.703 12.766 1 98.94 82 LEU A O 1
ATOM 644 N N . LEU A 1 83 ? -2.236 22.812 12.711 1 98.88 83 LEU A N 1
ATOM 645 C CA . LEU A 1 83 ? -1.593 24.109 12.586 1 98.88 83 LEU A CA 1
ATOM 646 C C . LEU A 1 83 ? -1.157 24.375 11.148 1 98.88 83 LEU A C 1
ATOM 648 O O . LEU A 1 83 ? -0.449 23.562 10.555 1 98.88 83 LEU A O 1
ATOM 652 N N . PRO A 1 84 ? -1.557 25.484 10.5 1 98.69 84 PRO A N 1
ATOM 653 C CA . PRO A 1 84 ? -0.994 25.859 9.195 1 98.69 84 PRO A CA 1
ATOM 654 C C . PRO A 1 84 ? 0.507 26.125 9.266 1 98.69 84 PRO A C 1
ATOM 656 O O . PRO A 1 84 ? 0.978 26.781 10.195 1 98.69 84 PRO A O 1
ATOM 659 N N . GLY A 1 85 ? 1.292 25.578 8.359 1 98.31 85 GLY A N 1
ATOM 660 C CA . GLY A 1 85 ? 2.727 25.781 8.242 1 98.31 85 GLY A CA 1
ATOM 661 C C . GLY A 1 85 ? 3.119 26.547 6.992 1 98.31 85 GLY A C 1
ATOM 662 O O . GLY A 1 85 ? 2.297 27.25 6.402 1 98.31 85 GLY A O 1
ATOM 663 N N . ASN A 1 86 ? 4.32 26.531 6.621 1 97.12 86 ASN A N 1
ATOM 664 C CA . ASN A 1 86 ? 4.777 27.328 5.492 1 97.12 86 ASN A CA 1
ATOM 665 C C . ASN A 1 86 ? 4.336 26.734 4.16 1 97.12 86 ASN A C 1
ATOM 667 O O . ASN A 1 86 ? 4.207 27.438 3.164 1 97.12 86 ASN A O 1
ATOM 671 N N . HIS A 1 87 ? 4.129 25.406 4.027 1 97.81 87 HIS A N 1
ATOM 672 C CA . HIS A 1 87 ? 3.641 24.766 2.814 1 97.81 87 HIS A CA 1
ATOM 673 C C . HIS A 1 87 ? 2.158 25.047 2.6 1 97.81 87 HIS A C 1
ATOM 675 O O . HIS A 1 87 ? 1.688 25.094 1.459 1 97.81 87 HIS A O 1
ATOM 681 N N . ASP A 1 88 ? 1.438 25.219 3.656 1 98.25 88 ASP A N 1
ATOM 682 C CA . ASP A 1 88 ? -0.01 25.391 3.621 1 98.25 88 ASP A CA 1
ATOM 683 C C . ASP A 1 88 ? -0.446 26.547 4.516 1 98.25 88 ASP A C 1
ATOM 685 O O . ASP A 1 88 ? -1.346 26.391 5.348 1 98.25 88 ASP A O 1
ATOM 689 N N . PRO A 1 89 ? 0.044 27.703 4.25 1 98.19 89 PRO A N 1
ATOM 690 C CA . PRO A 1 89 ? -0.277 28.844 5.117 1 98.19 89 PRO A CA 1
ATOM 691 C C . PRO A 1 89 ? -1.742 29.266 5.02 1 98.19 89 PRO A C 1
ATOM 693 O O . PRO A 1 89 ? -2.414 28.953 4.035 1 98.19 89 PRO A O 1
ATOM 696 N N . LEU A 1 90 ? -2.189 29.906 6.039 1 97.62 90 LEU A N 1
ATOM 697 C CA . LEU A 1 90 ? -3.541 30.453 6.094 1 97.62 90 LEU A CA 1
ATOM 698 C C . LEU A 1 90 ? -3.629 31.766 5.301 1 97.62 90 LEU A C 1
ATOM 700 O O . LEU A 1 90 ? -3.926 32.812 5.867 1 97.62 90 LEU A O 1
ATOM 704 N N . ASP A 1 91 ? -3.449 31.688 4.07 1 96.06 91 ASP A N 1
ATOM 705 C CA . ASP A 1 91 ? -3.572 32.844 3.195 1 96.06 91 ASP A CA 1
ATOM 706 C C . ASP A 1 91 ? -4.887 32.812 2.418 1 96.06 91 ASP A C 1
ATOM 708 O O . ASP A 1 91 ? -5.797 32.062 2.764 1 96.06 91 ASP A O 1
ATOM 712 N N . ALA A 1 92 ? -5.059 33.625 1.43 1 93.62 92 ALA A N 1
ATOM 713 C CA . ALA A 1 92 ? -6.324 33.781 0.725 1 93.62 92 ALA A CA 1
ATOM 714 C C . ALA A 1 92 ? -6.703 32.531 -0.046 1 93.62 92 ALA A C 1
ATOM 716 O O . ALA A 1 92 ? -7.879 32.281 -0.317 1 93.62 92 ALA A O 1
ATOM 717 N N . SER A 1 93 ? -5.707 31.734 -0.395 1 95.25 93 SER A N 1
ATOM 718 C CA . SER A 1 93 ? -5.941 30.516 -1.175 1 95.25 93 SER A CA 1
ATOM 719 C C . SER A 1 93 ? -5.707 29.266 -0.336 1 95.25 93 SER A C 1
ATOM 721 O O . SER A 1 93 ? -5.395 28.203 -0.875 1 95.25 93 SER A O 1
ATOM 723 N N . SER A 1 94 ? -5.949 29.406 0.913 1 97.75 94 SER A N 1
ATOM 724 C CA . SER A 1 94 ? -5.621 28.344 1.847 1 97.75 94 SER A CA 1
ATOM 725 C C . SER A 1 94 ? -6.539 27.141 1.649 1 97.75 94 SER A C 1
ATOM 727 O O . SER A 1 94 ? -7.746 27.297 1.457 1 97.75 94 SER A O 1
ATOM 729 N N . VAL A 1 95 ? -5.957 25.922 1.688 1 98.5 95 VAL A N 1
ATOM 730 C CA . VAL A 1 95 ? -6.711 24.672 1.607 1 98.5 95 VAL A CA 1
ATOM 731 C C . VAL A 1 95 ? -7.715 24.609 2.758 1 98.5 95 VAL A C 1
ATOM 733 O O . VAL A 1 95 ? -8.812 24.078 2.598 1 98.5 95 VAL A O 1
ATOM 736 N N . TYR A 1 96 ? -7.492 25.234 3.889 1 98.62 96 TYR A N 1
ATOM 737 C CA . TYR A 1 96 ? -8.305 25.141 5.098 1 98.62 96 TYR A CA 1
ATOM 738 C C . TYR A 1 96 ? -9.602 25.922 4.941 1 98.62 96 TYR A C 1
ATOM 740 O O . TYR A 1 96 ? -10.547 25.719 5.699 1 98.62 96 TYR A O 1
ATOM 748 N N . THR A 1 97 ? -9.578 26.859 4.051 1 97.69 97 THR A N 1
ATOM 749 C CA . THR A 1 97 ? -10.758 27.688 3.83 1 97.69 97 THR A CA 1
ATOM 750 C C . THR A 1 97 ? -11.43 27.344 2.504 1 97.69 97 THR A C 1
ATOM 752 O O . THR A 1 97 ? -12.391 28 2.096 1 97.69 97 THR A O 1
ATOM 755 N N . SER A 1 98 ? -10.859 26.391 1.799 1 97.5 98 SER A N 1
ATOM 756 C CA . SER A 1 98 ? -11.453 25.953 0.537 1 97.5 98 SER A CA 1
ATOM 757 C C . SER A 1 98 ? -12.844 25.375 0.752 1 97.5 98 SER A C 1
ATOM 759 O O . SER A 1 98 ? -13.133 24.812 1.814 1 97.5 98 SER A O 1
ATOM 761 N N . ALA A 1 99 ? -13.648 25.453 -0.244 1 96.12 99 ALA A N 1
ATOM 762 C CA . ALA A 1 99 ? -15.016 24.938 -0.18 1 96.12 99 ALA A CA 1
ATOM 763 C C . ALA A 1 99 ? -15.023 23.453 0.142 1 96.12 99 ALA A C 1
ATOM 765 O O . ALA A 1 99 ? -15.836 23 0.951 1 96.12 99 ALA A O 1
ATOM 766 N N . LEU A 1 100 ? -14.148 22.781 -0.491 1 96.88 100 LEU A N 1
ATOM 767 C CA . LEU A 1 100 ? -14.117 21.328 -0.317 1 96.88 100 LEU A CA 1
ATOM 768 C C . LEU A 1 100 ? -13.703 20.969 1.105 1 96.88 100 LEU A C 1
ATOM 770 O O . LEU A 1 100 ? -14.336 20.125 1.739 1 96.88 100 LEU A O 1
ATOM 774 N N . PHE A 1 101 ? -12.695 21.594 1.632 1 98.19 101 PHE A N 1
ATOM 775 C CA . PHE A 1 101 ? -12.242 21.312 2.994 1 98.19 101 PHE A CA 1
ATOM 776 C C . PHE A 1 101 ? -13.352 21.609 3.996 1 98.19 101 PHE A C 1
ATOM 778 O O . PHE A 1 101 ? -13.625 20.797 4.883 1 98.19 101 PHE A O 1
ATOM 785 N N . VAL A 1 102 ? -13.93 22.703 3.852 1 97.75 102 VAL A N 1
ATOM 786 C CA . VAL A 1 102 ? -14.977 23.125 4.777 1 97.75 102 VAL A CA 1
ATOM 787 C C . VAL A 1 102 ? -16.141 22.141 4.723 1 97.75 102 VAL A C 1
ATOM 789 O O . VAL A 1 102 ? -16.656 21.719 5.762 1 97.75 102 VAL A O 1
ATOM 792 N N . ALA A 1 103 ? -16.453 21.719 3.535 1 95.88 103 ALA A N 1
ATOM 793 C CA . ALA A 1 103 ? -17.609 20.844 3.338 1 95.88 103 ALA A CA 1
ATOM 794 C C . ALA A 1 103 ? -17.328 19.453 3.906 1 95.88 103 ALA A C 1
ATOM 796 O O . ALA A 1 103 ? -18.25 18.781 4.402 1 95.88 103 ALA A O 1
ATOM 797 N N . GLU A 1 104 ? -16.109 19.047 3.83 1 97.06 104 GLU A N 1
ATOM 798 C CA . GLU A 1 104 ? -15.82 17.641 4.145 1 97.06 104 GLU A CA 1
ATOM 799 C C . GLU A 1 104 ? -15.055 17.516 5.461 1 97.06 104 GLU A C 1
ATOM 801 O O . GLU A 1 104 ? -14.766 16.406 5.914 1 97.06 104 GLU A O 1
ATOM 806 N N . ARG A 1 105 ? -14.75 18.578 6.121 1 98.31 105 ARG A N 1
ATOM 807 C CA . ARG A 1 105 ? -13.984 18.547 7.359 1 98.31 105 ARG A CA 1
ATOM 808 C C . ARG A 1 105 ? -14.664 17.672 8.406 1 98.31 105 ARG A C 1
ATOM 810 O O . ARG A 1 105 ? -15.82 17.922 8.773 1 98.31 105 ARG A O 1
ATOM 817 N N . PRO A 1 106 ? -13.953 16.672 8.859 1 97.81 106 PRO A N 1
ATOM 818 C CA . PRO A 1 106 ? -14.57 15.828 9.891 1 97.81 106 PRO A CA 1
ATOM 819 C C . PRO A 1 106 ? -14.773 16.562 11.211 1 97.81 106 PRO A C 1
ATOM 821 O O . PRO A 1 106 ? -14.086 17.547 11.484 1 97.81 106 PRO A O 1
ATOM 824 N N . ASP A 1 107 ? -15.602 16.016 12.055 1 97.88 107 ASP A N 1
ATOM 825 C CA . ASP A 1 107 ? -15.977 16.641 13.32 1 97.88 107 ASP A CA 1
ATOM 826 C C . ASP A 1 107 ? -14.789 16.672 14.281 1 97.88 107 ASP A C 1
ATOM 828 O O . ASP A 1 107 ? -14.703 17.562 15.141 1 97.88 107 ASP A O 1
ATOM 832 N N . ASN A 1 108 ? -13.922 15.758 14.086 1 98.56 108 ASN A N 1
ATOM 833 C CA . ASN A 1 108 ? -12.828 15.672 15.047 1 98.56 108 ASN A CA 1
ATOM 834 C C . ASN A 1 108 ? -11.648 16.547 14.641 1 98.56 108 ASN A C 1
ATOM 836 O O . ASN A 1 108 ? -10.609 16.547 15.297 1 98.56 108 ASN A O 1
ATOM 840 N N . VAL A 1 109 ? -11.797 17.328 13.578 1 98.88 109 VAL A N 1
ATOM 841 C CA . VAL A 1 109 ? -10.68 18.125 13.07 1 98.88 109 VAL A CA 1
ATOM 842 C C . VAL A 1 109 ? -10.914 19.609 13.383 1 98.88 109 VAL A C 1
ATOM 844 O O . VAL A 1 109 ? -11.969 20.156 13.07 1 98.88 109 VAL A O 1
ATOM 847 N N . VAL A 1 110 ? -9.945 20.219 14.016 1 98.81 110 VAL A N 1
ATOM 848 C CA . VAL A 1 110 ? -9.969 21.641 14.32 1 98.81 110 VAL A CA 1
ATOM 849 C C . VAL A 1 110 ? -8.742 22.328 13.719 1 98.81 110 VAL A C 1
ATOM 851 O O . VAL A 1 110 ? -7.613 21.875 13.93 1 98.81 110 VAL A O 1
ATOM 854 N N . VAL A 1 111 ? -8.969 23.375 13 1 98.88 111 VAL A N 1
ATOM 855 C CA . VAL A 1 111 ? -7.863 24.156 12.477 1 98.88 111 VAL A CA 1
ATOM 856 C C . VAL A 1 111 ? -7.508 25.281 13.453 1 98.88 111 VAL A C 1
ATOM 858 O O . VAL A 1 111 ? -8.383 26.031 13.883 1 98.88 111 VAL A O 1
ATOM 861 N N . LEU A 1 112 ? -6.273 25.281 13.852 1 98.81 112 LEU A N 1
ATOM 862 C CA . LEU A 1 112 ? -5.781 26.391 14.68 1 98.81 112 LEU A CA 1
ATOM 863 C C . LEU A 1 112 ? -5.52 27.625 13.828 1 98.81 112 LEU A C 1
ATOM 865 O O . LEU A 1 112 ? -4.367 27.953 13.539 1 98.81 112 LEU A O 1
ATOM 869 N N . ASP A 1 113 ? -6.547 28.344 13.602 1 97.75 113 ASP A N 1
ATOM 870 C CA . ASP A 1 113 ? -6.508 29.375 12.57 1 97.75 113 ASP A CA 1
ATOM 871 C C . ASP A 1 113 ? -6.273 30.75 13.18 1 97.75 113 ASP A C 1
ATOM 873 O O . ASP A 1 113 ? -6.281 31.766 12.469 1 97.75 113 ASP A O 1
ATOM 877 N N . ARG A 1 114 ? -6.125 30.828 14.484 1 97.81 114 ARG A N 1
ATOM 878 C CA . ARG A 1 114 ? -5.836 32.062 15.172 1 97.81 114 ARG A CA 1
ATOM 879 C C . ARG A 1 114 ? -4.621 31.938 16.078 1 97.81 114 ARG A C 1
ATOM 881 O O . ARG A 1 114 ? -4.461 30.922 16.766 1 97.81 114 ARG A O 1
ATOM 888 N N . ALA A 1 115 ? -3.879 33 16.078 1 98.12 115 ALA A N 1
ATOM 889 C CA . ALA A 1 115 ? -2.754 33 17 1 98.12 115 ALA A CA 1
ATOM 890 C C . ALA A 1 115 ? -3.234 33.156 18.438 1 98.12 115 ALA A C 1
ATOM 892 O O . ALA A 1 115 ? -4.176 33.906 18.719 1 98.12 115 ALA A O 1
ATOM 893 N N . GLY A 1 116 ? -2.68 32.438 19.266 1 98.06 116 GLY A N 1
ATOM 894 C CA . GLY A 1 116 ? -3.029 32.562 20.672 1 98.06 116 GLY A CA 1
ATOM 895 C C . GLY A 1 116 ? -3.633 31.312 21.266 1 98.06 116 GLY A C 1
ATOM 896 O O . GLY A 1 116 ? -3.283 30.203 20.859 1 98.06 116 GLY A O 1
ATOM 897 N N . VAL A 1 117 ? -4.461 31.516 22.25 1 98.19 117 VAL A N 1
ATOM 898 C CA . VAL A 1 117 ? -4.902 30.422 23.109 1 98.19 117 VAL A CA 1
ATOM 899 C C . VAL A 1 117 ? -6.141 29.766 22.516 1 98.19 117 VAL A C 1
ATOM 901 O O . VAL A 1 117 ? -7.062 30.453 22.062 1 98.19 117 VAL A O 1
ATOM 904 N N . HIS A 1 118 ? -6.137 28.469 22.438 1 98.44 118 HIS A N 1
ATOM 905 C CA . HIS A 1 118 ? -7.266 27.609 22.094 1 98.44 118 HIS A CA 1
ATOM 906 C C . HIS A 1 118 ? -7.605 26.656 23.234 1 98.44 118 HIS A C 1
ATOM 908 O O . HIS A 1 118 ? -6.746 25.891 23.688 1 98.44 118 HIS A O 1
ATOM 914 N N . GLU A 1 119 ? -8.805 26.688 23.703 1 98 119 GLU A N 1
ATOM 915 C CA . GLU A 1 119 ? -9.211 25.812 24.797 1 98 119 GLU A CA 1
ATOM 916 C C . GLU A 1 119 ? -9.43 24.375 24.312 1 98 119 GLU A C 1
ATOM 918 O O . GLU A 1 119 ? -10.141 24.156 23.328 1 98 119 GLU A O 1
ATOM 923 N N . VAL A 1 120 ? -8.797 23.453 24.922 1 98.19 120 VAL A N 1
ATOM 924 C CA . VAL A 1 120 ? -9.031 22.031 24.656 1 98.19 120 VAL A CA 1
ATOM 925 C C . VAL A 1 120 ? -10.109 21.516 25.609 1 98.19 120 VAL A C 1
ATOM 927 O O . VAL A 1 120 ? -11.102 20.938 25.156 1 98.19 120 VAL A O 1
ATOM 930 N N . ARG A 1 121 ? -9.992 21.75 26.859 1 97 121 ARG A N 1
ATOM 931 C CA . ARG A 1 121 ? -10.891 21.484 27.984 1 97 121 ARG A CA 1
ATOM 932 C C . ARG A 1 121 ? -10.477 22.281 29.219 1 97 121 ARG A C 1
ATOM 934 O O . ARG A 1 121 ? -9.422 22.922 29.219 1 97 121 ARG A O 1
ATOM 941 N N . PRO A 1 122 ? -11.344 22.281 30.203 1 96.44 122 PRO A N 1
ATOM 942 C CA . PRO A 1 122 ? -10.969 23.062 31.391 1 96.44 122 PRO A CA 1
ATOM 943 C C . PRO A 1 122 ? -9.594 22.672 31.938 1 96.44 122 PRO A C 1
ATOM 945 O O . PRO A 1 122 ? -9.344 21.484 32.188 1 96.44 122 PRO A O 1
ATOM 948 N N . GLY A 1 123 ? -8.719 23.625 31.953 1 95.75 123 GLY A N 1
ATOM 949 C CA . GLY A 1 123 ? -7.402 23.438 32.531 1 95.75 123 GLY A CA 1
ATOM 950 C C . GLY A 1 123 ? -6.34 23.062 31.531 1 95.75 123 GLY A C 1
ATOM 951 O O . GLY A 1 123 ? -5.16 22.953 31.859 1 95.75 123 GLY A O 1
ATOM 952 N N . VAL A 1 124 ? -6.746 22.875 30.297 1 97.62 124 VAL A N 1
ATOM 953 C CA . VAL A 1 124 ? -5.801 22.5 29.25 1 97.62 124 VAL A CA 1
ATOM 954 C C . VAL A 1 124 ? -6.016 23.375 28.016 1 97.62 124 VAL A C 1
ATOM 956 O O . VAL A 1 124 ? -7.133 23.469 27.516 1 97.62 124 VAL A O 1
ATOM 959 N N . GLN A 1 125 ? -4.918 23.984 27.594 1 98.44 125 GLN A N 1
ATOM 960 C CA . GLN A 1 125 ? -5.004 24.875 26.438 1 98.44 125 GLN A CA 1
ATOM 961 C C . GLN A 1 125 ? -3.871 24.594 25.453 1 98.44 125 GLN A C 1
ATOM 963 O O . GLN A 1 125 ? -2.807 24.109 25.844 1 98.44 125 GLN A O 1
ATOM 968 N N . ILE A 1 126 ? -4.152 24.922 24.172 1 98.81 126 ILE A N 1
ATOM 969 C CA . ILE A 1 126 ? -3.145 25 23.125 1 98.81 126 ILE A CA 1
ATOM 970 C C . ILE A 1 126 ? -2.842 26.453 22.797 1 98.81 126 ILE A C 1
ATOM 972 O O . ILE A 1 126 ? -3.756 27.281 22.688 1 98.81 126 ILE A O 1
ATOM 976 N N . VAL A 1 127 ? -1.589 26.766 22.812 1 98.88 127 VAL A N 1
ATOM 977 C CA . VAL A 1 127 ? -1.157 28.062 22.297 1 98.88 127 VAL A CA 1
ATOM 978 C C . VAL A 1 127 ? -0.607 27.891 20.875 1 98.88 127 VAL A C 1
ATOM 980 O O . VAL A 1 127 ? 0.389 27.188 20.672 1 98.88 127 VAL A O 1
ATOM 983 N N . ALA A 1 128 ? -1.249 28.578 19.922 1 98.81 128 ALA A N 1
ATOM 984 C CA . ALA A 1 128 ? -0.942 28.312 18.531 1 98.81 128 ALA A CA 1
ATOM 985 C C . ALA A 1 128 ? -0.322 29.531 17.859 1 98.81 128 ALA A C 1
ATOM 987 O O . ALA A 1 128 ? -0.674 30.672 18.172 1 98.81 128 ALA A O 1
ATOM 988 N N . ALA A 1 129 ? 0.585 29.297 16.938 1 98.31 129 ALA A N 1
ATOM 989 C CA . ALA A 1 129 ? 1.184 30.328 16.094 1 98.31 129 ALA A CA 1
ATOM 990 C C . ALA A 1 129 ? 1.13 29.922 14.617 1 98.31 129 ALA A C 1
ATOM 992 O O . ALA A 1 129 ? 2.156 29.594 14.023 1 98.31 129 ALA A O 1
ATOM 993 N N . PRO A 1 130 ? 0.012 30.047 14.008 1 98.44 130 PRO A N 1
ATOM 994 C CA . PRO A 1 130 ? -0.15 29.609 12.617 1 98.44 130 PRO A CA 1
ATOM 995 C C . PRO A 1 130 ? 0.557 30.516 11.625 1 98.44 130 PRO A C 1
ATOM 997 O O . PRO A 1 130 ? 0.676 31.719 11.859 1 98.44 130 PRO A O 1
ATOM 1000 N N . TRP A 1 131 ? 1.022 29.922 10.57 1 98.19 131 TRP A N 1
ATOM 1001 C CA . TRP A 1 131 ? 1.598 30.688 9.469 1 98.19 131 TRP A CA 1
ATOM 1002 C C . TRP A 1 131 ? 0.505 31.25 8.57 1 98.19 131 TRP A C 1
ATOM 1004 O O . TRP A 1 131 ? -0.411 30.516 8.172 1 98.19 131 TRP A O 1
ATOM 1014 N N . ARG A 1 132 ? 0.635 32.469 8.289 1 96.88 132 ARG A N 1
ATOM 1015 C CA . ARG A 1 132 ? -0.324 33.125 7.402 1 96.88 132 ARG A CA 1
ATOM 1016 C C . ARG A 1 132 ? 0.323 33.469 6.07 1 96.88 132 ARG A C 1
ATOM 1018 O O . ARG A 1 132 ? -0.347 33.969 5.164 1 96.88 132 ARG A O 1
ATOM 1025 N N . SER A 1 133 ? 1.572 33.281 6.023 1 94.31 133 SER A N 1
ATOM 1026 C CA . SER A 1 133 ? 2.373 33.469 4.816 1 94.31 133 SER A CA 1
ATOM 1027 C C . SER A 1 133 ? 3.557 32.5 4.785 1 94.31 133 SER A C 1
ATOM 1029 O O . SER A 1 133 ? 3.906 31.922 5.809 1 94.31 133 SER A O 1
ATOM 1031 N N . LYS A 1 134 ? 4.195 32.406 3.656 1 91.5 134 LYS A N 1
ATOM 1032 C CA . LYS A 1 134 ? 5.316 31.484 3.498 1 91.5 134 LYS A CA 1
ATOM 1033 C C . LYS A 1 134 ? 6.574 32.031 4.164 1 91.5 134 LYS A C 1
ATOM 1035 O O . LYS A 1 134 ? 7.504 31.281 4.461 1 91.5 134 LYS A O 1
ATOM 1040 N N . ALA A 1 135 ? 6.543 33.281 4.355 1 89 135 ALA A N 1
ATOM 1041 C CA . ALA A 1 135 ? 7.734 33.938 4.898 1 89 135 ALA A CA 1
ATOM 1042 C C . ALA A 1 135 ? 7.355 35 5.938 1 89 135 ALA A C 1
ATOM 1044 O O . ALA A 1 135 ? 7.348 36.188 5.641 1 89 135 ALA A O 1
ATOM 1045 N N . PRO A 1 136 ? 7.109 34.531 7.125 1 91.12 136 PRO A N 1
ATOM 1046 C CA . PRO A 1 136 ? 6.789 35.5 8.156 1 91.12 136 PRO A CA 1
ATOM 1047 C C . PRO A 1 136 ? 7.941 36.469 8.422 1 91.12 136 PRO A C 1
ATOM 1049 O O . PRO A 1 136 ? 9.109 36.125 8.258 1 91.12 136 PRO A O 1
ATOM 1052 N N . THR A 1 137 ? 7.602 37.625 8.906 1 92.75 137 THR A N 1
ATOM 1053 C CA . THR A 1 137 ? 8.594 38.688 9.117 1 92.75 137 THR A CA 1
ATOM 1054 C C . THR A 1 137 ? 8.898 38.844 10.602 1 92.75 137 THR A C 1
ATOM 1056 O O . THR A 1 137 ? 9.547 39.812 11 1 92.75 137 THR A O 1
ATOM 1059 N N . SER A 1 138 ? 8.344 38.031 11.375 1 95 138 SER A N 1
ATOM 1060 C CA . SER A 1 138 ? 8.617 38.062 12.805 1 95 138 SER A CA 1
ATOM 1061 C C . SER A 1 138 ? 8.617 36.656 13.391 1 95 138 SER A C 1
ATOM 1063 O O . SER A 1 138 ? 8.281 35.688 12.703 1 95 138 SER A O 1
ATOM 1065 N N . ASP A 1 139 ? 9.078 36.562 14.594 1 97.19 139 ASP A N 1
ATOM 1066 C CA . ASP A 1 139 ? 8.984 35.344 15.391 1 97.19 139 ASP A CA 1
ATOM 1067 C C . ASP A 1 139 ? 7.562 35.125 15.914 1 97.19 139 ASP A C 1
ATOM 1069 O O . ASP A 1 139 ? 7.203 35.625 16.984 1 97.19 139 ASP A O 1
ATOM 1073 N N . LEU A 1 140 ? 6.816 34.344 15.156 1 97.5 140 LEU A N 1
ATOM 1074 C CA . LEU A 1 140 ? 5.402 34.156 15.453 1 97.5 140 LEU A CA 1
ATOM 1075 C C . LEU A 1 140 ? 5.215 33.562 16.844 1 97.5 140 LEU A C 1
ATOM 1077 O O . LEU A 1 140 ? 4.246 33.875 17.531 1 97.5 140 LEU A O 1
ATOM 1081 N N . ILE A 1 141 ? 6.113 32.688 17.234 1 98 141 ILE A N 1
ATOM 1082 C CA . ILE A 1 141 ? 6.043 32.031 18.531 1 98 141 ILE A CA 1
ATOM 1083 C C . ILE A 1 141 ? 6.332 33.031 19.625 1 98 141 ILE A C 1
ATOM 1085 O O . ILE A 1 141 ? 5.613 33.094 20.641 1 98 141 ILE A O 1
ATOM 1089 N N . GLY A 1 142 ? 7.391 33.812 19.438 1 97.44 142 GLY A N 1
ATOM 1090 C CA . GLY A 1 142 ? 7.656 34.875 20.375 1 97.44 142 GLY A CA 1
ATOM 1091 C C . GLY A 1 142 ? 6.473 35.812 20.578 1 97.44 142 GLY A C 1
ATOM 1092 O O . GLY A 1 142 ? 6.191 36.25 21.688 1 97.44 142 GLY A O 1
ATOM 1093 N N . ASP A 1 143 ? 5.773 36.062 19.484 1 97.56 143 ASP A N 1
ATOM 1094 C CA . ASP A 1 143 ? 4.629 36.969 19.516 1 97.56 143 ASP A CA 1
ATOM 1095 C C . ASP A 1 143 ? 3.529 36.438 20.438 1 97.56 143 ASP A C 1
ATOM 1097 O O . ASP A 1 143 ? 2.932 37.219 21.203 1 97.56 143 ASP A O 1
ATOM 1101 N N . VAL A 1 144 ? 3.264 35.156 20.438 1 97.94 144 VAL A N 1
ATOM 1102 C CA . VAL A 1 144 ? 2.146 34.594 21.203 1 97.94 144 VAL A CA 1
ATOM 1103 C C . VAL A 1 144 ? 2.578 34.344 22.641 1 97.94 144 VAL A C 1
ATOM 1105 O O . VAL A 1 144 ? 1.737 34.219 23.531 1 97.94 144 VAL A O 1
ATOM 1108 N N . LEU A 1 145 ? 3.869 34.312 22.891 1 97.94 145 LEU A N 1
ATOM 1109 C CA . LEU A 1 145 ? 4.383 34.031 24.234 1 97.94 145 LEU A CA 1
ATOM 1110 C C . LEU A 1 145 ? 4.469 35.344 25.047 1 97.94 145 LEU A C 1
ATOM 1112 O O . LEU A 1 145 ? 4.484 35.312 26.281 1 97.94 145 LEU A O 1
ATOM 1116 N N . ALA A 1 146 ? 4.57 36.438 24.391 1 94.31 146 ALA A N 1
ATOM 1117 C CA . ALA A 1 146 ? 4.895 37.719 25 1 94.31 146 ALA A CA 1
ATOM 1118 C C . ALA A 1 146 ? 3.926 38.062 26.141 1 94.31 146 ALA A C 1
ATOM 1120 O O . ALA A 1 146 ? 4.34 38.5 27.203 1 94.31 146 ALA A O 1
ATOM 1121 N N . ASP A 1 147 ? 2.637 37.781 26.016 1 90.19 147 ASP A N 1
ATOM 1122 C CA . ASP A 1 147 ? 1.676 38.188 27.031 1 90.19 147 ASP A CA 1
ATOM 1123 C C . ASP A 1 147 ? 0.972 37 27.641 1 90.19 147 ASP A C 1
ATOM 1125 O O . ASP A 1 147 ? -0.106 37.125 28.219 1 90.19 147 ASP A O 1
ATOM 1129 N N . LEU A 1 148 ? 1.636 35.906 27.531 1 96.88 148 LEU A N 1
ATOM 1130 C CA . LEU A 1 148 ? 1.008 34.688 28.062 1 96.88 148 LEU A CA 1
ATOM 1131 C C . LEU A 1 148 ? 1.286 34.531 29.547 1 96.88 148 LEU A C 1
ATOM 1133 O O . LEU A 1 148 ? 2.445 34.438 29.969 1 96.88 148 LEU A O 1
ATOM 1137 N N . PRO A 1 149 ? 0.288 34.5 30.391 1 95.31 149 PRO A N 1
ATOM 1138 C CA . PRO A 1 149 ? 0.517 34.406 31.828 1 95.31 149 PRO A CA 1
ATOM 1139 C C . PRO A 1 149 ? 0.839 33 32.312 1 95.31 149 PRO A C 1
ATOM 1141 O O . PRO A 1 149 ? 0.5 32.031 31.641 1 95.31 149 PRO A O 1
ATOM 1144 N N . ALA A 1 150 ? 1.53 32.875 33.469 1 94.69 150 ALA A N 1
ATOM 1145 C CA . ALA A 1 150 ? 1.681 31.625 34.219 1 94.69 150 ALA A CA 1
ATOM 1146 C C . ALA A 1 150 ? 0.604 31.5 35.281 1 94.69 150 ALA A C 1
ATOM 1148 O O . ALA A 1 150 ? 0.804 31.906 36.438 1 94.69 150 ALA A O 1
ATOM 1149 N N . ASP A 1 151 ? -0.496 30.938 35 1 94.12 151 ASP A N 1
ATOM 1150 C CA . ASP A 1 151 ? -1.657 30.984 35.875 1 94.12 151 ASP A CA 1
ATOM 1151 C C . ASP A 1 151 ? -2.125 29.594 36.25 1 94.12 151 ASP A C 1
ATOM 1153 O O . ASP A 1 151 ? -3.291 29.391 36.594 1 94.12 151 ASP A O 1
ATOM 1157 N N . GLY A 1 152 ? -1.286 28.609 36.031 1 92.06 152 GLY A N 1
ATOM 1158 C CA . GLY A 1 152 ? -1.593 27.266 36.469 1 92.06 152 GLY A CA 1
ATOM 1159 C C . GLY A 1 152 ? -2.262 26.422 35.406 1 92.06 152 GLY A C 1
ATOM 1160 O O . GLY A 1 152 ? -2.408 25.203 35.562 1 92.06 152 GLY A O 1
ATOM 1161 N N . VAL A 1 153 ? -2.688 26.984 34.344 1 95.31 153 VAL A N 1
ATOM 1162 C CA . VAL A 1 153 ? -3.275 26.25 33.219 1 95.31 153 VAL A CA 1
ATOM 1163 C C . VAL A 1 153 ? -2.191 25.453 32.5 1 95.31 153 VAL A C 1
ATOM 1165 O O . VAL A 1 153 ? -1.086 25.953 32.281 1 95.31 153 VAL A O 1
ATOM 1168 N N . THR A 1 154 ? -2.449 24.172 32.219 1 97.38 154 THR A N 1
ATOM 1169 C CA . THR A 1 154 ? -1.521 23.375 31.438 1 97.38 154 THR A CA 1
ATOM 1170 C C . THR A 1 154 ? -1.601 23.766 29.969 1 97.38 154 THR A C 1
ATOM 1172 O O . THR A 1 154 ? -2.666 23.672 29.344 1 97.38 154 THR A O 1
ATOM 1175 N N . ARG A 1 155 ? -0.438 24.188 29.422 1 98.19 155 ARG A N 1
ATOM 1176 C CA . ARG A 1 155 ? -0.46 24.688 28.047 1 98.19 155 ARG A CA 1
ATOM 1177 C C . ARG A 1 155 ? 0.574 23.984 27.188 1 98.19 155 ARG A C 1
ATOM 1179 O O . ARG A 1 155 ? 1.714 23.781 27.609 1 98.19 155 ARG A O 1
ATOM 1186 N N . VAL A 1 156 ? 0.122 23.594 25.969 1 98.81 156 VAL A N 1
ATOM 1187 C CA . VAL A 1 156 ? 0.986 23.094 24.922 1 98.81 156 VAL A CA 1
ATOM 1188 C C . VAL A 1 156 ? 1.154 24.156 23.828 1 98.81 156 VAL A C 1
ATOM 1190 O O . VAL A 1 156 ? 0.171 24.609 23.25 1 98.81 156 VAL A O 1
ATOM 1193 N N . LEU A 1 157 ? 2.385 24.594 23.656 1 98.88 157 LEU A N 1
ATOM 1194 C CA . LEU A 1 157 ? 2.682 25.5 22.547 1 98.88 157 LEU A CA 1
ATOM 1195 C C . LEU A 1 157 ? 2.871 24.719 21.25 1 98.88 157 LEU A C 1
ATOM 1197 O O . LEU A 1 157 ? 3.629 23.75 21.203 1 98.88 157 LEU A O 1
ATOM 1201 N N . VAL A 1 158 ? 2.156 25.125 20.219 1 98.88 158 VAL A N 1
ATOM 1202 C CA . VAL A 1 158 ? 2.227 24.484 18.906 1 98.88 158 VAL A CA 1
ATOM 1203 C C . VAL A 1 158 ? 2.709 25.484 17.859 1 98.88 158 VAL A C 1
ATOM 1205 O O . VAL A 1 158 ? 2.049 26.5 17.625 1 98.88 158 VAL A O 1
ATOM 1208 N N . GLY A 1 159 ? 3.834 25.234 17.328 1 98.62 159 GLY A N 1
ATOM 1209 C CA . GLY A 1 159 ? 4.422 26.156 16.359 1 98.62 159 GLY A CA 1
ATOM 1210 C C . GLY A 1 159 ? 5.137 25.453 15.227 1 98.62 159 GLY A C 1
ATOM 1211 O O . GLY A 1 159 ? 5.246 24.219 15.211 1 98.62 159 GLY A O 1
ATOM 1212 N N . HIS A 1 160 ? 5.582 26.188 14.242 1 98.62 160 HIS A N 1
ATOM 1213 C CA . HIS A 1 160 ? 6.246 25.703 13.039 1 98.62 160 HIS A CA 1
ATOM 1214 C C . HIS A 1 160 ? 7.402 26.609 12.641 1 98.62 160 HIS A C 1
ATOM 1216 O O . HIS A 1 160 ? 7.266 27.844 12.656 1 98.62 160 HIS A O 1
ATOM 1222 N N . GLY A 1 161 ? 8.523 26.031 12.344 1 97.5 161 GLY A N 1
ATOM 1223 C CA . GLY A 1 161 ? 9.641 26.812 11.852 1 97.5 161 GLY A CA 1
ATOM 1224 C C . GLY A 1 161 ? 10.961 26.469 12.508 1 97.5 161 GLY A C 1
ATOM 1225 O O . GLY A 1 161 ? 11 25.641 13.422 1 97.5 161 GLY A O 1
ATOM 1226 N N . GLY A 1 162 ? 12.023 27.109 12.031 1 96.94 162 GLY A N 1
ATOM 1227 C CA . GLY A 1 162 ? 13.352 26.844 12.562 1 96.94 162 GLY A CA 1
ATOM 1228 C C . GLY A 1 162 ? 13.633 27.578 13.852 1 96.94 162 GLY A C 1
ATOM 1229 O O . GLY A 1 162 ? 13.125 28.688 14.07 1 96.94 162 GLY A O 1
ATOM 1230 N N . VAL A 1 163 ? 14.406 27 14.672 1 97.25 163 VAL A N 1
ATOM 1231 C CA . VAL A 1 163 ? 14.859 27.656 15.898 1 97.25 163 VAL A CA 1
ATOM 1232 C C . VAL A 1 163 ? 16.234 28.281 15.672 1 97.25 163 VAL A C 1
ATOM 1234 O O . VAL A 1 163 ? 17.047 27.766 14.898 1 97.25 163 VAL A O 1
ATOM 1237 N N . ASP A 1 164 ? 16.469 29.297 16.328 1 95.69 164 ASP A N 1
ATOM 1238 C CA . ASP A 1 164 ? 17.656 30.109 16.109 1 95.69 164 ASP A CA 1
ATOM 1239 C C . ASP A 1 164 ? 18.922 29.312 16.438 1 95.69 164 ASP A C 1
ATOM 1241 O O . ASP A 1 164 ? 19.938 29.422 15.734 1 95.69 164 ASP A O 1
ATOM 1245 N N . ILE A 1 165 ? 18.922 28.422 17.359 1 93.69 165 ILE A N 1
ATOM 1246 C CA . ILE A 1 165 ? 20.141 27.75 17.828 1 93.69 165 ILE A CA 1
ATOM 1247 C C . ILE A 1 165 ? 20.531 26.641 16.859 1 93.69 165 ILE A C 1
ATOM 1249 O O . ILE A 1 165 ? 21.625 26.094 16.938 1 93.69 165 ILE A O 1
ATOM 1253 N N . LEU A 1 166 ? 19.656 26.281 15.93 1 92.44 166 LEU A N 1
ATOM 1254 C CA . LEU A 1 166 ? 19.953 25.219 14.977 1 92.44 166 LEU A CA 1
ATOM 1255 C C . LEU A 1 166 ? 20.125 25.781 13.57 1 92.44 166 LEU A C 1
ATOM 1257 O O . LEU A 1 166 ? 20.5 25.047 12.648 1 92.44 166 LEU A O 1
ATOM 1261 N N . ASP A 1 167 ? 19.781 27.016 13.422 1 91.56 167 ASP A N 1
ATOM 1262 C CA . ASP A 1 167 ? 19.844 27.625 12.094 1 91.56 167 ASP A CA 1
ATOM 1263 C C . ASP A 1 167 ? 21.203 28.281 11.852 1 91.56 167 ASP A C 1
ATOM 1265 O O . ASP A 1 167 ? 21.703 29 12.719 1 91.56 167 ASP A O 1
ATOM 1269 N N . PRO A 1 168 ? 21.734 28.109 10.719 1 87.69 168 PRO A N 1
ATOM 1270 C CA . PRO A 1 168 ? 23.016 28.75 10.422 1 87.69 168 PRO A CA 1
ATOM 1271 C C . PRO A 1 168 ? 22.922 30.281 10.391 1 87.69 168 PRO A C 1
ATOM 1273 O O . PRO A 1 168 ? 23.859 30.969 10.781 1 87.69 168 PRO A O 1
ATOM 1276 N N . ASP A 1 169 ? 21.828 30.766 9.812 1 89.44 169 ASP A N 1
ATOM 1277 C CA . ASP A 1 169 ? 21.562 32.219 9.828 1 89.44 169 ASP A CA 1
ATOM 1278 C C . ASP A 1 169 ? 20.672 32.594 11 1 89.44 169 ASP A C 1
ATOM 1280 O O . ASP A 1 169 ? 19.438 32.594 10.875 1 89.44 169 ASP A O 1
ATOM 1284 N N . LYS A 1 170 ? 21.219 33.094 11.969 1 86.81 170 LYS A N 1
ATOM 1285 C CA . LYS A 1 170 ? 20.531 33.344 13.227 1 86.81 170 LYS A CA 1
ATOM 1286 C C . LYS A 1 170 ? 19.719 34.625 13.164 1 86.81 170 LYS A C 1
ATOM 1288 O O . LYS A 1 170 ? 18.891 34.875 14.039 1 86.81 170 LYS A O 1
ATOM 1293 N N . ASN A 1 171 ? 19.891 35.375 12.047 1 86.62 171 ASN A N 1
ATOM 1294 C CA . ASN A 1 171 ? 19.281 36.688 12 1 86.62 171 ASN A CA 1
ATOM 1295 C C . ASN A 1 171 ? 17.984 36.688 11.203 1 86.62 171 ASN A C 1
ATOM 1297 O O . ASN A 1 171 ? 17.312 37.719 11.086 1 86.62 171 ASN A O 1
ATOM 1301 N N . LYS A 1 172 ? 17.594 35.562 10.766 1 91.44 172 LYS A N 1
ATOM 1302 C CA . LYS A 1 172 ? 16.312 35.5 10.086 1 91.44 172 LYS A CA 1
ATOM 1303 C C . LYS A 1 172 ? 15.172 35.906 11.023 1 91.44 172 LYS A C 1
ATOM 1305 O O . LYS A 1 172 ? 15.062 35.406 12.141 1 91.44 172 LYS A O 1
ATOM 1310 N N . PRO A 1 173 ? 14.359 36.781 10.586 1 91.75 173 PRO A N 1
ATOM 1311 C CA . PRO A 1 173 ? 13.344 37.312 11.484 1 91.75 173 PRO A CA 1
ATOM 1312 C C . PRO A 1 173 ? 12.297 36.281 11.891 1 91.75 173 PRO A C 1
ATOM 1314 O O . PRO A 1 173 ? 11.719 36.375 12.977 1 91.75 173 PRO A O 1
ATOM 1317 N N . SER A 1 174 ? 12.094 35.281 11.047 1 92.69 174 SER A N 1
ATOM 1318 C CA . SER A 1 174 ? 11.016 34.344 11.273 1 92.69 174 SER A CA 1
ATOM 1319 C C . SER A 1 174 ? 11.445 33.219 12.227 1 92.69 174 SER A C 1
ATOM 1321 O O . SER A 1 174 ? 10.633 32.375 12.625 1 92.69 174 SER A O 1
ATOM 1323 N N . LEU A 1 175 ? 12.742 33.219 12.648 1 96.25 175 LEU A N 1
ATOM 1324 C CA . LEU A 1 175 ? 13.234 32.125 13.5 1 96.25 175 LEU A CA 1
ATOM 1325 C C . LEU A 1 175 ? 12.594 32.219 14.883 1 96.25 175 LEU A C 1
ATOM 1327 O O . LEU A 1 175 ? 12.398 33.281 15.422 1 96.25 175 LEU A O 1
ATOM 1331 N N . ILE A 1 176 ? 12.359 31.078 15.383 1 97.56 176 ILE A N 1
ATOM 1332 C CA . ILE A 1 176 ? 11.914 30.938 16.766 1 97.56 176 ILE A CA 1
ATOM 1333 C C . ILE A 1 176 ? 13.086 31.203 17.703 1 97.56 176 ILE A C 1
ATOM 1335 O O . ILE A 1 176 ? 14.102 30.5 17.656 1 97.56 176 ILE A O 1
ATOM 1339 N N . ARG A 1 177 ? 12.906 32.188 18.562 1 97 177 ARG A N 1
ATOM 1340 C CA . ARG A 1 177 ? 13.953 32.5 19.547 1 97 177 ARG A CA 1
ATOM 1341 C C . ARG A 1 177 ? 13.828 31.594 20.766 1 97 177 ARG A C 1
ATOM 1343 O O . ARG A 1 177 ? 12.898 31.734 21.562 1 97 177 ARG A O 1
ATOM 1350 N N . MET A 1 178 ? 14.828 30.766 20.953 1 96.75 178 MET A N 1
ATOM 1351 C CA . MET A 1 178 ? 14.758 29.766 22.016 1 96.75 178 MET A CA 1
ATOM 1352 C C . MET A 1 178 ? 14.781 30.438 23.391 1 96.75 178 MET A C 1
ATOM 1354 O O . MET A 1 178 ? 14.195 29.906 24.344 1 96.75 178 MET A O 1
ATOM 1358 N N . ALA A 1 179 ? 15.352 31.547 23.484 1 95.75 179 ALA A N 1
ATOM 1359 C CA . ALA A 1 179 ? 15.391 32.25 24.766 1 95.75 179 ALA A CA 1
ATOM 1360 C C . ALA A 1 179 ? 13.977 32.562 25.266 1 95.75 179 ALA A C 1
ATOM 1362 O O . ALA A 1 179 ? 13.68 32.375 26.438 1 95.75 179 ALA A O 1
ATOM 1363 N N . ALA A 1 180 ? 13.18 33.031 24.328 1 96.44 180 ALA A N 1
ATOM 1364 C CA . ALA A 1 180 ? 11.789 33.344 24.672 1 96.44 180 ALA A CA 1
ATOM 1365 C C . ALA A 1 180 ? 11.031 32.062 25.062 1 96.44 180 ALA A C 1
ATOM 1367 O O . ALA A 1 180 ? 10.227 32.094 26 1 96.44 180 ALA A O 1
ATOM 1368 N N . VAL A 1 181 ? 11.281 31.016 24.391 1 98 181 VAL A N 1
ATOM 1369 C CA . VAL A 1 181 ? 10.633 29.719 24.641 1 98 181 VAL A CA 1
ATOM 1370 C C . VAL A 1 181 ? 11.055 29.188 26.016 1 98 181 VAL A C 1
ATOM 1372 O O . VAL A 1 181 ? 10.203 28.812 26.812 1 98 181 VAL A O 1
ATOM 1375 N N . GLU A 1 182 ? 12.328 29.234 26.297 1 97.25 182 GLU A N 1
ATOM 1376 C CA . GLU A 1 182 ? 12.859 28.75 27.578 1 97.25 182 GLU A CA 1
ATOM 1377 C C . GLU A 1 182 ? 12.328 29.578 28.75 1 97.25 182 GLU A C 1
ATOM 1379 O O . GLU A 1 182 ? 12.031 29.047 29.812 1 97.25 182 GLU A O 1
ATOM 1384 N N . ASP A 1 183 ? 12.258 30.812 28.5 1 97 183 ASP A N 1
ATOM 1385 C CA . ASP A 1 183 ? 11.695 31.672 29.516 1 97 183 ASP A CA 1
ATOM 1386 C C . ASP A 1 183 ? 10.258 31.297 29.828 1 97 183 ASP A C 1
ATOM 1388 O O . ASP A 1 183 ? 9.875 31.188 31 1 97 183 ASP A O 1
ATOM 1392 N N . ALA A 1 184 ? 9.461 31.125 28.797 1 97.69 184 ALA A N 1
ATOM 1393 C CA . ALA A 1 184 ? 8.055 30.766 28.969 1 97.69 184 ALA A CA 1
ATOM 1394 C C . ALA A 1 184 ? 7.93 29.438 29.703 1 97.69 184 ALA A C 1
ATOM 1396 O O . ALA A 1 184 ? 7.039 29.266 30.547 1 97.69 184 ALA A O 1
ATOM 1397 N N . LEU A 1 185 ? 8.82 28.469 29.438 1 97.06 185 LEU A N 1
ATOM 1398 C CA . LEU A 1 185 ? 8.844 27.172 30.109 1 97.06 185 LEU A CA 1
ATOM 1399 C C . LEU A 1 185 ? 9.227 27.344 31.578 1 97.06 185 LEU A C 1
ATOM 1401 O O . LEU A 1 185 ? 8.586 26.781 32.469 1 97.06 185 LEU A O 1
ATOM 1405 N N . ALA A 1 186 ? 10.195 28.141 31.797 1 95.19 186 ALA A N 1
ATOM 1406 C CA . ALA A 1 186 ? 10.719 28.328 33.156 1 95.19 186 ALA A CA 1
ATOM 1407 C C . ALA A 1 186 ? 9.68 28.969 34.062 1 95.19 186 ALA A C 1
ATOM 1409 O O . ALA A 1 186 ? 9.562 28.594 35.219 1 95.19 186 ALA A O 1
ATOM 1410 N N . ARG A 1 187 ? 8.938 29.859 33.562 1 94.19 187 ARG A N 1
ATOM 1411 C CA . ARG A 1 187 ? 7.965 30.547 34.406 1 94.19 187 ARG A CA 1
ATOM 1412 C C . ARG A 1 187 ? 6.656 29.766 34.469 1 94.19 187 ARG A C 1
ATOM 1414 O O . ARG A 1 187 ? 5.766 30.125 35.25 1 94.19 187 ARG A O 1
ATOM 1421 N N . GLY A 1 188 ? 6.535 28.75 33.656 1 95.5 188 GLY A N 1
ATOM 1422 C CA . GLY A 1 188 ? 5.359 27.906 33.688 1 95.5 188 GLY A CA 1
ATOM 1423 C C . GLY A 1 188 ? 4.203 28.406 32.875 1 95.5 188 GLY A C 1
ATOM 1424 O O . GLY A 1 188 ? 3.045 28.094 33.125 1 95.5 188 GLY A O 1
ATOM 1425 N N . ALA A 1 189 ? 4.516 29.25 31.875 1 97.06 189 ALA A N 1
ATOM 1426 C CA . ALA A 1 189 ? 3.482 29.766 30.984 1 97.06 189 ALA A CA 1
ATOM 1427 C C . ALA A 1 189 ? 3.066 28.703 29.969 1 97.06 189 ALA A C 1
ATOM 1429 O O . ALA A 1 189 ? 1.91 28.656 29.531 1 97.06 189 ALA A O 1
ATOM 1430 N N . VAL A 1 190 ? 4.02 27.906 29.547 1 98.12 190 VAL A N 1
ATOM 1431 C CA . VAL A 1 190 ? 3.775 26.719 28.719 1 98.12 190 VAL A CA 1
ATOM 1432 C C . VAL A 1 190 ? 4.527 25.531 29.297 1 98.12 190 VAL A C 1
ATOM 1434 O O . VAL A 1 190 ? 5.461 25.688 30.078 1 98.12 190 VAL A O 1
ATOM 1437 N N . HIS A 1 191 ? 4.137 24.344 28.875 1 98.25 191 HIS A N 1
ATOM 1438 C CA . HIS A 1 191 ? 4.664 23.156 29.562 1 98.25 191 HIS A CA 1
ATOM 1439 C C . HIS A 1 191 ? 5.273 22.172 28.562 1 98.25 191 HIS A C 1
ATOM 1441 O O . HIS A 1 191 ? 6.074 21.312 28.938 1 98.25 191 HIS A O 1
ATOM 1447 N N . TYR A 1 192 ? 4.887 22.266 27.359 1 98.75 192 TYR A N 1
ATOM 1448 C CA . TYR A 1 192 ? 5.445 21.516 26.25 1 98.75 192 TYR A CA 1
ATOM 1449 C C . TYR A 1 192 ? 5.398 22.328 24.953 1 98.75 192 TYR A C 1
ATOM 1451 O O . TYR A 1 192 ? 4.461 23.094 24.734 1 98.75 192 TYR A O 1
ATOM 1459 N N . VAL A 1 193 ? 6.465 22.172 24.172 1 98.88 193 VAL A N 1
ATOM 1460 C CA . VAL A 1 193 ? 6.559 22.906 22.922 1 98.88 193 VAL A CA 1
ATOM 1461 C C . VAL A 1 193 ? 6.617 21.906 21.75 1 98.88 193 VAL A C 1
ATOM 1463 O O . VAL A 1 193 ? 7.617 21.219 21.562 1 98.88 193 VAL A O 1
ATOM 1466 N N . ALA A 1 194 ? 5.57 21.859 20.969 1 98.94 194 ALA A N 1
ATOM 1467 C CA . ALA A 1 194 ? 5.434 21 19.797 1 98.94 194 ALA A CA 1
ATOM 1468 C C . ALA A 1 194 ? 5.789 21.75 18.516 1 98.94 194 ALA A C 1
ATOM 1470 O O . ALA A 1 194 ? 5.043 22.625 18.078 1 98.94 194 ALA A O 1
ATOM 1471 N N . LEU A 1 195 ? 6.871 21.344 17.953 1 98.88 195 LEU A N 1
ATOM 1472 C CA . LEU A 1 195 ? 7.332 22.062 16.766 1 98.88 195 LEU A CA 1
ATOM 1473 C C . LEU A 1 195 ? 7.25 21.188 15.531 1 98.88 195 LEU A C 1
ATOM 1475 O O . LEU A 1 195 ? 7.234 19.953 15.641 1 98.88 195 LEU A O 1
ATOM 1479 N N . GLY A 1 196 ? 7.109 21.797 14.375 1 98.62 196 GLY A N 1
ATOM 1480 C CA . GLY A 1 196 ? 7.289 21.203 13.062 1 98.62 196 GLY A CA 1
ATOM 1481 C C . GLY A 1 196 ? 8.266 21.953 12.188 1 98.62 196 GLY A C 1
ATOM 1482 O O . GLY A 1 196 ? 8.781 23 12.578 1 98.62 196 GLY A O 1
ATOM 1483 N N . ASP A 1 197 ? 8.547 21.438 11.016 1 97.88 197 ASP A N 1
ATOM 1484 C CA . ASP A 1 197 ? 9.469 22.016 10.039 1 97.88 197 ASP A CA 1
ATOM 1485 C C . ASP A 1 197 ? 10.656 21.109 9.789 1 97.88 197 ASP A C 1
ATOM 1487 O O . ASP A 1 197 ? 11.078 20.922 8.641 1 97.88 197 ASP A O 1
ATOM 1491 N N . LYS A 1 198 ? 11.18 20.609 10.836 1 97.56 198 LYS A N 1
ATOM 1492 C CA . LYS A 1 198 ? 12.219 19.594 10.68 1 97.56 198 LYS A CA 1
ATOM 1493 C C . LYS A 1 198 ? 11.609 18.203 10.539 1 97.56 198 LYS A C 1
ATOM 1495 O O . LYS A 1 198 ? 10.711 17.844 11.297 1 97.56 198 LYS A O 1
ATOM 1500 N N . HIS A 1 199 ? 12.211 17.438 9.656 1 98.5 199 HIS A N 1
ATOM 1501 C CA . HIS A 1 199 ? 11.57 16.172 9.32 1 98.5 199 HIS A CA 1
ATOM 1502 C C . HIS A 1 199 ? 12.195 15.016 10.094 1 98.5 199 HIS A C 1
ATOM 1504 O O . HIS A 1 199 ? 11.773 13.867 9.938 1 98.5 199 HIS A O 1
ATOM 1510 N N . SER A 1 200 ? 13.18 15.289 10.914 1 98.31 200 SER A N 1
ATOM 1511 C CA . SER A 1 200 ? 13.758 14.305 11.828 1 98.31 200 SER A CA 1
ATOM 1512 C C . SER A 1 200 ? 13.359 14.594 13.273 1 98.31 200 SER A C 1
ATOM 1514 O O . SER A 1 200 ? 13.336 15.75 13.695 1 98.31 200 SER A O 1
ATOM 1516 N N . ARG A 1 201 ? 12.992 13.562 13.922 1 98.44 201 ARG A N 1
ATOM 1517 C CA . ARG A 1 201 ? 12.773 13.711 15.359 1 98.44 201 ARG A CA 1
ATOM 1518 C C . ARG A 1 201 ? 13.969 14.383 16.031 1 98.44 201 ARG A C 1
ATOM 1520 O O . ARG A 1 201 ? 15.102 13.914 15.898 1 98.44 201 ARG A O 1
ATOM 1527 N N . THR A 1 202 ? 13.711 15.508 16.719 1 98.06 202 THR A N 1
ATOM 1528 C CA . THR A 1 202 ? 14.797 16.297 17.281 1 98.06 202 THR A CA 1
ATOM 1529 C C . THR A 1 202 ? 14.383 16.922 18.609 1 98.06 202 THR A C 1
ATOM 1531 O O . THR A 1 202 ? 13.398 17.656 18.672 1 98.06 202 THR A O 1
ATOM 1534 N N . GLU A 1 203 ? 15.062 16.578 19.656 1 98.12 203 GLU A N 1
ATOM 1535 C CA . GLU A 1 203 ? 14.922 17.312 20.906 1 98.12 203 GLU A CA 1
ATOM 1536 C C . GLU A 1 203 ? 15.727 18.609 20.891 1 98.12 203 GLU A C 1
ATOM 1538 O O . GLU A 1 203 ? 16.906 18.609 20.516 1 98.12 203 GLU A O 1
ATOM 1543 N N . VAL A 1 204 ? 15.062 19.656 21.172 1 97.75 204 VAL A N 1
ATOM 1544 C CA . VAL A 1 204 ? 15.727 20.953 21.125 1 97.75 204 VAL A CA 1
ATOM 1545 C C . VAL A 1 204 ? 15.984 21.469 22.531 1 97.75 204 VAL A C 1
ATOM 1547 O O . VAL A 1 204 ? 15.094 21.406 23.391 1 97.75 204 VAL A O 1
ATOM 1550 N N . GLY A 1 205 ? 17.141 21.953 22.656 1 91.25 205 GLY A N 1
ATOM 1551 C CA . GLY A 1 205 ? 17.5 22.453 23.969 1 91.25 205 GLY A CA 1
ATOM 1552 C C . GLY A 1 205 ? 17.75 21.344 24.984 1 91.25 205 GLY A C 1
ATOM 1553 O O . GLY A 1 205 ? 18.062 20.219 24.609 1 91.25 205 GLY A O 1
ATOM 1554 N N . GLY A 1 206 ? 17.688 21.594 26.344 1 89.38 206 GLY A N 1
ATOM 1555 C CA . GLY A 1 206 ? 18.062 20.625 27.375 1 89.38 206 GLY A CA 1
ATOM 1556 C C . GLY A 1 206 ? 16.953 20.344 28.359 1 89.38 206 GLY A C 1
ATOM 1557 O O . GLY A 1 206 ? 17.125 19.547 29.297 1 89.38 206 GLY A O 1
ATOM 1558 N N . SER A 1 207 ? 15.766 20.891 28.031 1 91.94 207 SER A N 1
ATOM 1559 C CA . SER A 1 207 ? 14.695 20.781 29.016 1 91.94 207 SER A CA 1
ATOM 1560 C C . SER A 1 207 ? 13.93 19.469 28.859 1 91.94 207 SER A C 1
ATOM 1562 O O . SER A 1 207 ? 13.195 19.062 29.766 1 91.94 207 SER A O 1
ATOM 1564 N N . GLY A 1 208 ? 14.039 18.875 27.641 1 96.12 208 GLY A N 1
ATOM 1565 C CA . GLY A 1 208 ? 13.242 17.703 27.328 1 96.12 208 GLY A CA 1
ATOM 1566 C C . GLY A 1 208 ? 11.797 18.031 26.984 1 96.12 208 GLY A C 1
ATOM 1567 O O . GLY A 1 208 ? 10.961 17.141 26.875 1 96.12 208 GLY A O 1
ATOM 1568 N N . ARG A 1 209 ? 11.516 19.328 26.781 1 98.19 209 ARG A N 1
ATOM 1569 C CA . ARG A 1 209 ? 10.133 19.766 26.625 1 98.19 209 ARG A CA 1
ATOM 1570 C C . ARG A 1 209 ? 9.906 20.391 25.25 1 98.19 209 ARG A C 1
ATOM 1572 O O . ARG A 1 209 ? 8.781 20.766 24.906 1 98.19 209 ARG A O 1
ATOM 1579 N N . VAL A 1 210 ? 10.953 20.562 24.438 1 98.75 210 VAL A N 1
ATOM 1580 C CA . VAL A 1 210 ? 10.875 21.156 23.109 1 98.75 210 VAL A CA 1
ATOM 1581 C C . VAL A 1 210 ? 11.297 20.141 22.062 1 98.75 210 VAL A C 1
ATOM 1583 O O . VAL A 1 210 ? 12.438 19.672 22.062 1 98.75 210 VAL A O 1
ATOM 1586 N N . TRP A 1 211 ? 10.336 19.828 21.156 1 98.81 211 TRP A N 1
ATOM 1587 C CA . TRP A 1 211 ? 10.625 18.75 20.203 1 98.81 211 TRP A CA 1
ATOM 1588 C C . TRP A 1 211 ? 10.125 19.094 18.812 1 98.81 211 TRP A C 1
ATOM 1590 O O . TRP A 1 211 ? 9.062 19.703 18.656 1 98.81 211 TRP A O 1
ATOM 1600 N N . TYR A 1 212 ? 10.938 18.75 17.875 1 98.75 212 TYR A N 1
ATOM 1601 C CA . TYR A 1 212 ? 10.406 18.438 16.547 1 98.75 212 TYR A CA 1
ATOM 1602 C C . TYR A 1 212 ? 10.023 16.969 16.453 1 98.75 212 TYR A C 1
ATOM 1604 O O . TYR A 1 212 ? 10.852 16.094 16.688 1 98.75 212 TYR A O 1
ATOM 1612 N N . SER A 1 213 ? 8.797 16.703 16.094 1 98.75 213 SER A N 1
ATOM 1613 C CA . SER A 1 213 ? 8.367 15.32 16 1 98.75 213 SER A CA 1
ATOM 1614 C C . SER A 1 213 ? 8.977 14.633 14.789 1 98.75 213 SER A C 1
ATOM 1616 O O . SER A 1 213 ? 9.055 13.406 14.742 1 98.75 213 SER A O 1
ATOM 1618 N N . GLY A 1 214 ? 9.383 15.484 13.773 1 98.38 214 GLY A N 1
ATOM 1619 C CA . GLY A 1 214 ? 9.703 14.922 12.469 1 98.38 214 GLY A CA 1
ATOM 1620 C C . GLY A 1 214 ? 8.469 14.594 11.648 1 98.38 214 GLY A C 1
ATOM 1621 O O . GLY A 1 214 ? 7.34 14.766 12.109 1 98.38 214 GLY A O 1
ATOM 1622 N N . SER A 1 215 ? 8.703 14.188 10.414 1 98.62 215 SER A N 1
ATOM 1623 C CA . SER A 1 215 ? 7.621 13.734 9.547 1 98.62 215 SER A CA 1
ATOM 1624 C C . SER A 1 215 ? 7.277 12.273 9.805 1 98.62 215 SER A C 1
ATOM 1626 O O . SER A 1 215 ? 8.156 11.461 10.086 1 98.62 215 SER A O 1
ATOM 1628 N N . PRO A 1 216 ? 5.984 11.93 9.789 1 98.44 216 PRO A N 1
ATOM 1629 C CA . PRO A 1 216 ? 5.605 10.539 10.086 1 98.44 216 PRO A CA 1
ATOM 1630 C C . PRO A 1 216 ? 5.984 9.578 8.969 1 98.44 216 PRO A C 1
ATOM 1632 O O . PRO A 1 216 ? 5.98 8.359 9.172 1 98.44 216 PRO A O 1
ATOM 1635 N N . GLU A 1 217 ? 6.285 10.07 7.801 1 98.44 217 GLU A N 1
ATOM 1636 C CA . GLU A 1 217 ? 6.805 9.312 6.668 1 98.44 217 GLU A CA 1
ATOM 1637 C C . GLU A 1 217 ? 8 10.016 6.035 1 98.44 217 GLU A C 1
ATOM 1639 O O . GLU A 1 217 ? 8.031 11.242 5.945 1 98.44 217 GLU A O 1
ATOM 1644 N N . VAL A 1 218 ? 8.938 9.258 5.559 1 98.19 218 VAL A N 1
ATOM 1645 C CA . VAL A 1 218 ? 10.188 9.797 5.039 1 98.19 218 VAL A CA 1
ATOM 1646 C C . VAL A 1 218 ? 9.898 10.758 3.887 1 98.19 218 VAL A C 1
ATOM 1648 O O . VAL A 1 218 ? 9.016 10.5 3.062 1 98.19 218 VAL A O 1
ATOM 1651 N N . THR A 1 219 ? 10.648 11.852 3.85 1 97.81 219 THR A N 1
ATOM 1652 C CA . THR A 1 219 ? 10.453 12.852 2.805 1 97.81 219 THR A CA 1
ATOM 1653 C C . THR A 1 219 ? 11.727 13.039 1.985 1 97.81 219 THR A C 1
ATOM 1655 O O . THR A 1 219 ? 11.695 13.609 0.896 1 97.81 219 THR A O 1
ATOM 1658 N N . ASN A 1 220 ? 12.812 12.617 2.52 1 97.38 220 ASN A N 1
ATOM 1659 C CA . ASN A 1 220 ? 14.109 12.812 1.895 1 97.38 220 ASN A CA 1
ATOM 1660 C C . ASN A 1 220 ? 15.078 11.68 2.238 1 97.38 220 ASN A C 1
ATOM 1662 O O . ASN A 1 220 ? 14.75 10.797 3.033 1 97.38 220 ASN A O 1
ATOM 1666 N N . TYR A 1 221 ? 16.203 11.688 1.594 1 97.56 221 TYR A N 1
ATOM 1667 C CA . TYR A 1 221 ? 17.219 10.656 1.799 1 97.56 221 TYR A CA 1
ATOM 1668 C C . TYR A 1 221 ? 17.828 10.758 3.189 1 97.56 221 TYR A C 1
ATOM 1670 O O . TYR A 1 221 ? 17.797 11.82 3.812 1 97.56 221 TYR A O 1
ATOM 1678 N N . ASP A 1 222 ? 18.406 9.688 3.625 1 96.88 222 ASP A N 1
ATOM 1679 C CA . ASP A 1 222 ? 18.844 9.523 5.012 1 96.88 222 ASP A CA 1
ATOM 1680 C C . ASP A 1 222 ? 20.047 10.406 5.324 1 96.88 222 ASP A C 1
ATOM 1682 O O . ASP A 1 222 ? 20.312 10.703 6.488 1 96.88 222 ASP A O 1
ATOM 1686 N N . ASP A 1 223 ? 20.75 10.867 4.344 1 94.69 223 ASP A N 1
ATOM 1687 C CA . ASP A 1 223 ? 21.859 11.773 4.598 1 94.69 223 ASP A CA 1
ATOM 1688 C C . ASP A 1 223 ? 21.359 13.18 4.914 1 94.69 223 ASP A C 1
ATOM 1690 O O . ASP A 1 223 ? 22.109 14 5.465 1 94.69 223 ASP A O 1
ATOM 1694 N N . ILE A 1 224 ? 20.141 13.445 4.598 1 94.62 224 ILE A N 1
ATOM 1695 C CA . ILE A 1 224 ? 19.5 14.727 4.875 1 94.62 224 ILE A CA 1
ATOM 1696 C C . ILE A 1 224 ? 18.547 14.594 6.051 1 94.62 224 ILE A C 1
ATOM 1698 O O . ILE A 1 224 ? 18.562 15.414 6.973 1 94.62 224 ILE A O 1
ATOM 1702 N N . GLU A 1 225 ? 17.734 13.648 6.004 1 95.81 225 GLU A N 1
ATOM 1703 C CA . GLU A 1 225 ? 16.719 13.305 6.988 1 95.81 225 GLU A CA 1
ATOM 1704 C C . GLU A 1 225 ? 17.062 12.023 7.734 1 95.81 225 GLU A C 1
ATOM 1706 O O . GLU A 1 225 ? 16.719 10.93 7.297 1 95.81 225 GLU A O 1
ATOM 1711 N N . SER A 1 226 ? 17.656 12.18 8.938 1 95.62 226 SER A N 1
ATOM 1712 C CA . SER A 1 226 ? 18.328 11.055 9.594 1 95.62 226 SER A CA 1
ATOM 1713 C C . SER A 1 226 ? 17.344 10.273 10.469 1 95.62 226 SER A C 1
ATOM 1715 O O . SER A 1 226 ? 17.578 9.102 10.773 1 95.62 226 SER A O 1
ATOM 1717 N N . ASP A 1 227 ? 16.281 10.938 10.867 1 97.81 227 ASP A N 1
ATOM 1718 C CA . ASP A 1 227 ? 15.422 10.25 11.828 1 97.81 227 ASP A CA 1
ATOM 1719 C C . ASP A 1 227 ? 13.953 10.578 11.578 1 97.81 227 ASP A C 1
ATOM 1721 O O . ASP A 1 227 ? 13.266 11.086 12.469 1 97.81 227 ASP A O 1
ATOM 1725 N N . PRO A 1 228 ? 13.461 10.25 10.375 1 97.88 228 PRO A N 1
ATOM 1726 C CA . PRO A 1 228 ? 12.039 10.445 10.062 1 97.88 228 PRO A CA 1
ATOM 1727 C C . PRO A 1 228 ? 11.172 9.281 10.539 1 97.88 228 PRO A C 1
ATOM 1729 O O . PRO A 1 228 ? 11.695 8.281 11.039 1 97.88 228 PRO A O 1
ATOM 1732 N N . GLY A 1 229 ? 9.836 9.398 10.43 1 98.44 229 GLY A N 1
ATOM 1733 C CA . GLY A 1 229 ? 8.93 8.266 10.523 1 98.44 229 GLY A CA 1
ATOM 1734 C C . GLY A 1 229 ? 8.352 8.078 11.914 1 98.44 229 GLY A C 1
ATOM 1735 O O . GLY A 1 229 ? 7.965 6.965 12.281 1 98.44 229 GLY A O 1
ATOM 1736 N N . HIS A 1 230 ? 8.305 9.219 12.688 1 98.25 230 HIS A N 1
ATOM 1737 C CA . HIS A 1 230 ? 7.895 9.039 14.07 1 98.25 230 HIS A CA 1
ATOM 1738 C C . HIS A 1 230 ? 6.707 9.93 14.414 1 98.25 230 HIS A C 1
ATOM 1740 O O . HIS A 1 230 ? 6.441 10.914 13.711 1 98.25 230 HIS A O 1
ATOM 1746 N N . VAL A 1 231 ? 6.035 9.523 15.414 1 98.81 231 VAL A N 1
ATOM 1747 C CA . VAL A 1 231 ? 5.094 10.344 16.172 1 98.81 231 VAL A CA 1
ATOM 1748 C C . VAL A 1 231 ? 5.457 10.312 17.656 1 98.81 231 VAL A C 1
ATOM 1750 O O . VAL A 1 231 ? 5.922 9.289 18.172 1 98.81 231 VAL A O 1
ATOM 1753 N N . LEU A 1 232 ? 5.293 11.383 18.281 1 98.94 232 LEU A N 1
ATOM 1754 C CA . LEU A 1 232 ? 5.656 11.453 19.703 1 98.94 232 LEU A CA 1
ATOM 1755 C C . LEU A 1 232 ? 4.426 11.312 20.594 1 98.94 232 LEU A C 1
ATOM 1757 O O . LEU A 1 232 ? 3.381 11.906 20.297 1 98.94 232 LEU A O 1
ATOM 1761 N N . VAL A 1 233 ? 4.531 10.5 21.562 1 98.94 233 VAL A N 1
ATOM 1762 C CA . VAL A 1 233 ? 3.555 10.414 22.641 1 98.94 233 VAL A CA 1
ATOM 1763 C C . VAL A 1 233 ? 4.02 11.266 23.828 1 98.94 233 VAL A C 1
ATOM 1765 O O . VAL A 1 233 ? 5.059 10.984 24.438 1 98.94 233 VAL A O 1
ATOM 1768 N N . VAL A 1 234 ? 3.256 12.25 24.156 1 98.94 234 VAL A N 1
ATOM 1769 C CA . VAL A 1 234 ? 3.656 13.203 25.188 1 98.94 234 VAL A CA 1
ATOM 1770 C C . VAL A 1 234 ? 2.74 13.07 26.391 1 98.94 234 VAL A C 1
ATOM 1772 O O . VAL A 1 234 ? 1.516 13.086 26.266 1 98.94 234 VAL A O 1
ATOM 1775 N N . ASP A 1 235 ? 3.342 12.93 27.516 1 98.56 235 ASP A N 1
ATOM 1776 C CA . ASP A 1 235 ? 2.635 12.867 28.797 1 98.56 235 ASP A CA 1
ATOM 1777 C C . ASP A 1 235 ? 3.016 14.047 29.688 1 98.56 235 ASP A C 1
ATOM 1779 O O . ASP A 1 235 ? 4.195 14.273 29.969 1 98.56 235 ASP A O 1
ATOM 1783 N N . ILE A 1 236 ? 2.025 14.82 30.062 1 98.12 236 ILE A N 1
ATOM 1784 C CA . ILE A 1 236 ? 2.229 15.906 31.016 1 98.12 236 ILE A CA 1
ATOM 1785 C C . ILE A 1 236 ? 1.472 15.609 32.312 1 98.12 236 ILE A C 1
ATOM 1787 O O . ILE A 1 236 ? 0.251 15.43 32.312 1 98.12 236 ILE A O 1
ATOM 1791 N N . ASP A 1 237 ? 2.156 15.508 33.406 1 96.62 237 ASP A N 1
ATOM 1792 C CA . ASP A 1 237 ? 1.52 15.273 34.688 1 96.62 237 ASP A CA 1
ATOM 1793 C C . ASP A 1 237 ? 0.838 16.547 35.188 1 96.62 237 ASP A C 1
ATOM 1795 O O . ASP A 1 237 ? 1.481 17.391 35.812 1 96.62 237 ASP A O 1
ATOM 1799 N N . GLU A 1 238 ? -0.43 16.641 35.062 1 93.5 238 GLU A N 1
ATOM 1800 C CA . GLU A 1 238 ? -1.185 17.828 35.406 1 93.5 238 GLU A CA 1
ATOM 1801 C C . GLU A 1 238 ? -1.295 18 36.938 1 93.5 238 GLU A C 1
ATOM 1803 O O . GLU A 1 238 ? -1.622 19.078 37.438 1 93.5 238 GLU A O 1
ATOM 1808 N N . ASN A 1 239 ? -1.006 16.953 37.625 1 90.94 239 ASN A N 1
ATOM 1809 C CA . ASN A 1 239 ? -1.153 16.969 39.062 1 90.94 239 ASN A CA 1
ATOM 1810 C C . ASN A 1 239 ? 0.15 17.359 39.75 1 90.94 239 ASN A C 1
ATOM 1812 O O . ASN A 1 239 ? 0.172 17.594 40.969 1 90.94 239 ASN A O 1
ATOM 1816 N N . ASP A 1 240 ? 1.144 17.406 39.031 1 89.94 240 ASP A N 1
ATOM 1817 C CA . ASP A 1 240 ? 2.443 17.828 39.531 1 89.94 240 ASP A CA 1
ATOM 1818 C C . ASP A 1 240 ? 2.646 19.328 39.344 1 89.94 240 ASP A C 1
ATOM 1820 O O . ASP A 1 240 ? 2.33 19.875 38.281 1 89.94 240 ASP A O 1
ATOM 1824 N N . ALA A 1 241 ? 3.092 19.922 40.375 1 85.25 241 ALA A N 1
ATOM 1825 C CA . ALA A 1 241 ? 3.309 21.375 40.312 1 85.25 241 ALA A CA 1
ATOM 1826 C C . ALA A 1 241 ? 4.27 21.734 39.188 1 85.25 241 ALA A C 1
ATOM 1828 O O . ALA A 1 241 ? 4.125 22.781 38.531 1 85.25 241 ALA A O 1
ATOM 1829 N N . ARG A 1 242 ? 5.172 20.859 38.875 1 86.62 242 ARG A N 1
ATOM 1830 C CA . ARG A 1 242 ? 6.168 21.125 37.844 1 86.62 242 ARG A CA 1
ATOM 1831 C C . ARG A 1 242 ? 5.672 20.656 36.469 1 86.62 242 ARG A C 1
ATOM 1833 O O . ARG A 1 242 ? 6.305 20.938 35.438 1 86.62 242 ARG A O 1
ATOM 1840 N N . ARG A 1 243 ? 4.57 19.953 36.438 1 93.25 243 ARG A N 1
ATOM 1841 C CA . ARG A 1 243 ? 4.035 19.406 35.219 1 93.25 243 ARG A CA 1
ATOM 1842 C C . ARG A 1 243 ? 5.094 18.609 34.469 1 93.25 243 ARG A C 1
ATOM 1844 O O . ARG A 1 243 ? 5.391 18.891 33.312 1 93.25 243 ARG A O 1
ATOM 1851 N N . ALA A 1 244 ? 5.609 17.625 35.094 1 94.19 244 ALA A N 1
ATOM 1852 C CA . ALA A 1 244 ? 6.641 16.781 34.5 1 94.19 244 ALA A CA 1
ATOM 1853 C C . ALA A 1 244 ? 6.172 16.25 33.156 1 94.19 244 ALA A C 1
ATOM 1855 O O . ALA A 1 244 ? 5.012 15.859 33 1 94.19 244 ALA A O 1
ATOM 1856 N N . VAL A 1 245 ? 7.129 16.219 32.219 1 97.81 245 VAL A N 1
ATOM 1857 C CA . VAL A 1 245 ? 6.812 15.805 30.859 1 97.81 245 VAL A CA 1
ATOM 1858 C C . VAL A 1 245 ? 7.621 14.562 30.5 1 97.81 245 VAL A C 1
ATOM 1860 O O . VAL A 1 245 ? 8.812 14.477 30.797 1 97.81 245 VAL A O 1
ATOM 1863 N N . ARG A 1 246 ? 6.973 13.602 29.969 1 97.94 246 ARG A N 1
ATOM 1864 C CA . ARG A 1 246 ? 7.609 12.43 29.375 1 97.94 246 ARG A CA 1
ATOM 1865 C C . ARG A 1 246 ? 7.27 12.305 27.891 1 97.94 246 ARG A C 1
ATOM 1867 O O . ARG A 1 246 ? 6.109 12.453 27.5 1 97.94 246 ARG A O 1
ATOM 1874 N N . VAL A 1 247 ? 8.305 12.094 27.109 1 98.69 247 VAL A N 1
ATOM 1875 C CA . VAL A 1 247 ? 8.117 11.977 25.656 1 98.69 247 VAL A CA 1
ATOM 1876 C C . VAL A 1 247 ? 8.602 10.617 25.188 1 98.69 247 VAL A C 1
ATOM 1878 O O . VAL A 1 247 ? 9.734 10.219 25.469 1 98.69 247 VAL A O 1
ATOM 1881 N N . GLU A 1 248 ? 7.742 9.914 24.562 1 98.5 248 GLU A N 1
ATOM 1882 C CA . GLU A 1 248 ? 8.078 8.656 23.906 1 98.5 248 GLU A CA 1
ATOM 1883 C C . GLU A 1 248 ? 7.828 8.734 22.391 1 98.5 248 GLU A C 1
ATOM 1885 O O . GLU A 1 248 ? 7.086 9.602 21.938 1 98.5 248 GLU A O 1
ATOM 1890 N N . SER A 1 249 ? 8.508 7.941 21.688 1 98.38 249 SER A N 1
ATOM 1891 C CA . SER A 1 249 ? 8.375 7.961 20.234 1 98.38 249 SER A CA 1
ATOM 1892 C C . SER A 1 249 ? 7.844 6.633 19.719 1 98.38 249 SER A C 1
ATOM 1894 O O . SER A 1 249 ? 8.188 5.57 20.234 1 98.38 249 SER A O 1
ATOM 1896 N N . GLU A 1 250 ? 6.973 6.711 18.734 1 98.19 250 GLU A N 1
ATOM 1897 C CA . GLU A 1 250 ? 6.465 5.551 18.016 1 98.19 250 GLU A CA 1
ATOM 1898 C C . GLU A 1 250 ? 6.797 5.637 16.531 1 98.19 250 GLU A C 1
ATOM 1900 O O . GLU A 1 250 ? 6.562 6.668 15.891 1 98.19 250 GLU A O 1
ATOM 1905 N N . LYS A 1 251 ? 7.355 4.582 16 1 98.06 251 LYS A N 1
ATOM 1906 C CA . LYS A 1 251 ? 7.641 4.535 14.57 1 98.06 251 LYS A CA 1
ATOM 1907 C C . LYS A 1 251 ? 6.387 4.203 13.773 1 98.06 251 LYS A C 1
ATOM 1909 O O . LYS A 1 251 ? 5.715 3.207 14.047 1 98.06 251 LYS A O 1
ATOM 1914 N N . VAL A 1 252 ? 6.035 5.027 12.781 1 98.38 252 VAL A N 1
ATOM 1915 C CA . VAL A 1 252 ? 4.82 4.801 12.008 1 98.38 252 VAL A CA 1
ATOM 1916 C C . VAL A 1 252 ? 5.156 4.746 10.523 1 98.38 252 VAL A C 1
ATOM 1918 O O . VAL A 1 252 ? 4.383 4.211 9.719 1 98.38 252 VAL A O 1
ATOM 1921 N N . GLY A 1 253 ? 6.25 5.391 10.125 1 98.25 253 GLY A N 1
ATOM 1922 C CA . GLY A 1 253 ? 6.652 5.398 8.727 1 98.25 253 GLY A CA 1
ATOM 1923 C C . GLY A 1 253 ? 7.055 4.031 8.211 1 98.25 253 GLY A C 1
ATOM 1924 O O . GLY A 1 253 ? 7.605 3.217 8.961 1 98.25 253 GLY A O 1
ATOM 1925 N N . ARG A 1 254 ? 6.82 3.824 6.918 1 97.62 254 ARG A N 1
ATOM 1926 C CA . ARG A 1 254 ? 7.086 2.504 6.355 1 97.62 254 ARG A CA 1
ATOM 1927 C C . ARG A 1 254 ? 8.133 2.582 5.25 1 97.62 254 ARG A C 1
ATOM 1929 O O . ARG A 1 254 ? 8.719 1.565 4.867 1 97.62 254 ARG A O 1
ATOM 1936 N N . TRP A 1 255 ? 8.344 3.725 4.66 1 98.44 255 TRP A N 1
ATOM 1937 C CA . TRP A 1 255 ? 9.25 3.879 3.525 1 98.44 255 TRP A CA 1
ATOM 1938 C C . TRP A 1 255 ? 10.648 4.258 3.994 1 98.44 255 TRP A C 1
ATOM 1940 O O . TRP A 1 255 ? 10.828 4.738 5.117 1 98.44 255 TRP A O 1
ATOM 1950 N N . ARG A 1 256 ? 11.625 4.055 3.152 1 97.88 256 ARG A N 1
ATOM 1951 C CA . ARG A 1 256 ? 13.016 4.434 3.391 1 97.88 256 ARG A CA 1
ATOM 1952 C C . ARG A 1 256 ? 13.625 5.074 2.148 1 97.88 256 ARG A C 1
ATOM 1954 O O . ARG A 1 256 ? 13.398 4.613 1.029 1 97.88 256 ARG A O 1
ATOM 1961 N N . PHE A 1 257 ? 14.258 6.086 2.32 1 98.38 257 PHE A N 1
ATOM 1962 C CA . PHE A 1 257 ? 15.109 6.691 1.306 1 98.38 257 PHE A CA 1
ATOM 1963 C C . PHE A 1 257 ? 16.578 6.578 1.699 1 98.38 257 PHE A C 1
ATOM 1965 O O . PHE A 1 257 ? 17.016 7.195 2.674 1 98.38 257 PHE A O 1
ATOM 1972 N N . VAL A 1 258 ? 17.344 5.852 0.905 1 98 258 VAL A N 1
ATOM 1973 C CA . VAL A 1 258 ? 18.703 5.473 1.299 1 98 258 VAL A CA 1
ATOM 1974 C C . VAL A 1 258 ? 19.703 6.016 0.285 1 98 258 VAL A C 1
ATOM 1976 O O . VAL A 1 258 ? 19.469 5.953 -0.925 1 98 258 VAL A O 1
ATOM 1979 N N . THR A 1 259 ? 20.75 6.512 0.767 1 97.81 259 THR A N 1
ATOM 1980 C CA . THR A 1 259 ? 21.906 6.875 -0.049 1 97.81 259 THR A CA 1
ATOM 1981 C C . THR A 1 259 ? 23.031 5.852 0.115 1 97.81 259 THR A C 1
ATOM 1983 O O . THR A 1 259 ? 23.453 5.559 1.235 1 97.81 259 THR A O 1
ATOM 1986 N N . LEU A 1 260 ? 23.469 5.289 -0.975 1 97.44 260 LEU A N 1
ATOM 1987 C CA . LEU A 1 260 ? 24.578 4.348 -0.961 1 97.44 260 LEU A CA 1
ATOM 1988 C C . LEU A 1 260 ? 25.75 4.887 -1.767 1 97.44 260 LEU A C 1
ATOM 1990 O O . LEU A 1 260 ? 25.625 5.18 -2.955 1 97.44 260 LEU A O 1
ATOM 1994 N N . ARG A 1 261 ? 26.875 5.066 -1.158 1 97.31 261 ARG A N 1
ATOM 1995 C CA . ARG A 1 261 ? 28.125 5.477 -1.807 1 97.31 261 ARG A CA 1
ATOM 1996 C C . ARG A 1 261 ? 29.078 4.301 -1.94 1 97.31 261 ARG A C 1
ATOM 1998 O O . ARG A 1 261 ? 29.391 3.631 -0.954 1 97.31 261 ARG A O 1
ATOM 2005 N N . ARG A 1 262 ? 29.531 4.047 -3.164 1 97.38 262 ARG A N 1
ATOM 2006 C CA . ARG A 1 262 ? 30.422 2.916 -3.406 1 97.38 262 ARG A CA 1
ATOM 2007 C C . ARG A 1 262 ? 31.438 3.24 -4.492 1 97.38 262 ARG A C 1
ATOM 2009 O O . ARG A 1 262 ? 31.125 3.949 -5.453 1 97.38 262 ARG A O 1
ATOM 2016 N N . SER A 1 263 ? 32.656 2.715 -4.266 1 97.25 263 SER A N 1
ATOM 2017 C CA . SER A 1 263 ? 33.625 2.645 -5.355 1 97.25 263 SER A CA 1
ATOM 2018 C C . SER A 1 263 ? 33.5 1.324 -6.109 1 97.25 263 SER A C 1
ATOM 2020 O O . SER A 1 263 ? 33.406 0.26 -5.496 1 97.25 263 SER A O 1
ATOM 2022 N N . VAL A 1 264 ? 33.438 1.43 -7.449 1 97.5 264 VAL A N 1
ATOM 2023 C CA . VAL A 1 264 ? 33.344 0.231 -8.273 1 97.5 264 VAL A CA 1
ATOM 2024 C C . VAL A 1 264 ? 34.469 0.219 -9.305 1 97.5 264 VAL A C 1
ATOM 2026 O O . VAL A 1 264 ? 34.406 0.93 -10.312 1 97.5 264 VAL A O 1
ATOM 2029 N N . ASP A 1 265 ? 35.438 -0.671 -9.078 1 96.19 265 ASP A N 1
ATOM 2030 C CA . ASP A 1 265 ? 36.594 -0.721 -9.953 1 96.19 265 ASP A CA 1
ATOM 2031 C C . ASP A 1 265 ? 36.781 -2.119 -10.539 1 96.19 265 ASP A C 1
ATOM 2033 O O . ASP A 1 265 ? 37.531 -2.295 -11.516 1 96.19 265 ASP A O 1
ATOM 2037 N N . THR A 1 266 ? 36.125 -3.086 -9.891 1 94.94 266 THR A N 1
ATOM 2038 C CA . THR A 1 266 ? 36.344 -4.473 -10.297 1 94.94 266 THR A CA 1
ATOM 2039 C C . THR A 1 266 ? 35 -5.23 -10.266 1 94.94 266 THR A C 1
ATOM 2041 O O . THR A 1 266 ? 34 -4.723 -9.758 1 94.94 266 THR A O 1
ATOM 2044 N N . ASP A 1 267 ? 35.062 -6.453 -10.773 1 95 267 ASP A N 1
ATOM 2045 C CA . ASP A 1 267 ? 33.938 -7.363 -10.711 1 95 267 ASP A CA 1
ATOM 2046 C C . ASP A 1 267 ? 33.531 -7.664 -9.266 1 95 267 ASP A C 1
ATOM 2048 O O . ASP A 1 267 ? 32.375 -7.809 -8.953 1 95 267 ASP A O 1
ATOM 2052 N N . ARG A 1 268 ? 34.531 -7.703 -8.461 1 96.81 268 ARG A N 1
ATOM 2053 C CA . ARG A 1 268 ? 34.281 -7.953 -7.047 1 96.81 268 ARG A CA 1
ATOM 2054 C C . ARG A 1 268 ? 33.5 -6.801 -6.41 1 96.81 268 ARG A C 1
ATOM 2056 O O . ARG A 1 268 ? 32.625 -7.02 -5.582 1 96.81 268 ARG A O 1
ATOM 2063 N N . ASP A 1 269 ? 33.812 -5.566 -6.781 1 97.69 269 ASP A N 1
ATOM 2064 C CA . ASP A 1 269 ? 33.094 -4.398 -6.266 1 97.69 269 ASP A CA 1
ATOM 2065 C C . ASP A 1 269 ? 31.625 -4.418 -6.695 1 97.69 269 ASP A C 1
ATOM 2067 O O . ASP A 1 269 ? 30.75 -4.051 -5.918 1 97.69 269 ASP A O 1
ATOM 2071 N N . ILE A 1 270 ? 31.438 -4.855 -7.898 1 97.81 270 ILE A N 1
ATOM 2072 C CA . ILE A 1 270 ? 30.078 -4.945 -8.422 1 97.81 270 ILE A CA 1
ATOM 2073 C C . ILE A 1 270 ? 29.312 -6.012 -7.652 1 97.81 270 ILE A C 1
ATOM 2075 O O . ILE A 1 270 ? 28.141 -5.801 -7.285 1 97.81 270 ILE A O 1
ATOM 2079 N N . ALA A 1 271 ? 29.984 -7.113 -7.426 1 97.75 271 ALA A N 1
ATOM 2080 C CA . ALA A 1 271 ? 29.359 -8.18 -6.648 1 97.75 271 ALA A CA 1
ATOM 2081 C C . ALA A 1 271 ? 29.016 -7.699 -5.242 1 97.75 271 ALA A C 1
ATOM 2083 O O . ALA A 1 271 ? 27.953 -8.055 -4.699 1 97.75 271 ALA A O 1
ATOM 2084 N N . ASP A 1 272 ? 29.859 -6.898 -4.688 1 97.81 272 ASP A N 1
ATOM 2085 C CA . ASP A 1 272 ? 29.625 -6.336 -3.363 1 97.81 272 ASP A CA 1
ATOM 2086 C C . ASP A 1 272 ? 28.406 -5.398 -3.381 1 97.81 272 ASP A C 1
ATOM 2088 O O . ASP A 1 272 ? 27.578 -5.426 -2.465 1 97.81 272 ASP A O 1
ATOM 2092 N N . LEU A 1 273 ? 28.328 -4.59 -4.359 1 98 273 LEU A N 1
ATOM 2093 C CA . LEU A 1 273 ? 27.188 -3.715 -4.516 1 98 273 LEU A CA 1
ATOM 2094 C C . LEU A 1 273 ? 25.891 -4.527 -4.656 1 98 273 LEU A C 1
ATOM 2096 O O . LEU A 1 273 ? 24.875 -4.203 -4.039 1 98 273 LEU A O 1
ATOM 2100 N N . ASP A 1 274 ? 26 -5.535 -5.477 1 97.94 274 ASP A N 1
ATOM 2101 C CA . ASP A 1 274 ? 24.859 -6.445 -5.656 1 97.94 274 ASP A CA 1
ATOM 2102 C C . ASP A 1 274 ? 24.391 -7 -4.316 1 97.94 274 ASP A C 1
ATOM 2104 O O . ASP A 1 274 ? 23.188 -6.965 -4.016 1 97.94 274 ASP A O 1
ATOM 2108 N N . LEU A 1 275 ? 25.344 -7.418 -3.531 1 97.12 275 LEU A N 1
ATOM 2109 C CA . LEU A 1 275 ? 25.031 -7.98 -2.225 1 97.12 275 LEU A CA 1
ATOM 2110 C C . LEU A 1 275 ? 24.406 -6.93 -1.313 1 97.12 275 LEU A C 1
ATOM 2112 O O . LEU A 1 275 ? 23.438 -7.219 -0.596 1 97.12 275 LEU A O 1
ATOM 2116 N N . ASN A 1 276 ? 24.922 -5.758 -1.327 1 97.44 276 ASN A N 1
ATOM 2117 C CA . ASN A 1 276 ? 24.375 -4.672 -0.517 1 97.44 276 ASN A CA 1
ATOM 2118 C C . ASN A 1 276 ? 22.922 -4.371 -0.884 1 97.44 276 ASN A C 1
ATOM 2120 O O . ASN A 1 276 ? 22.078 -4.23 -0.004 1 97.44 276 ASN A O 1
ATOM 2124 N N . LEU A 1 277 ? 22.688 -4.277 -2.154 1 98 277 LEU A N 1
ATOM 2125 C CA . LEU A 1 277 ? 21.328 -4 -2.631 1 98 277 LEU A CA 1
ATOM 2126 C C . LEU A 1 277 ? 20.391 -5.156 -2.303 1 98 277 LEU A C 1
ATOM 2128 O O . LEU A 1 277 ? 19.234 -4.938 -1.92 1 98 277 LEU A O 1
ATOM 2132 N N . ASP A 1 278 ? 20.891 -6.332 -2.389 1 96.88 278 ASP A N 1
ATOM 2133 C CA . ASP A 1 278 ? 20.094 -7.523 -2.109 1 96.88 278 ASP A CA 1
ATOM 2134 C C . ASP A 1 278 ? 19.656 -7.559 -0.648 1 96.88 278 ASP A C 1
ATOM 2136 O O . ASP A 1 278 ? 18.547 -8.008 -0.337 1 96.88 278 ASP A O 1
ATOM 2140 N N . LEU A 1 279 ? 20.484 -7.086 0.233 1 95.94 279 LEU A N 1
ATOM 2141 C CA . LEU A 1 279 ? 20.281 -7.215 1.671 1 95.94 279 LEU A CA 1
ATOM 2142 C C . LEU A 1 279 ? 19.297 -6.16 2.172 1 95.94 279 LEU A C 1
ATOM 2144 O O . LEU A 1 279 ? 18.781 -6.262 3.289 1 95.94 279 LEU A O 1
ATOM 2148 N N . LEU A 1 280 ? 19.016 -5.164 1.375 1 96.25 280 LEU A N 1
ATOM 2149 C CA . LEU A 1 280 ? 18.016 -4.188 1.787 1 96.25 280 LEU A CA 1
ATOM 2150 C C . LEU A 1 280 ? 16.625 -4.812 1.801 1 96.25 280 LEU A C 1
ATOM 2152 O O . LEU A 1 280 ? 16.234 -5.48 0.843 1 96.25 280 LEU A O 1
ATOM 2156 N N . ASP A 1 281 ? 15.93 -4.559 2.857 1 92.69 281 ASP A N 1
ATOM 2157 C CA . ASP A 1 281 ? 14.602 -5.141 3.016 1 92.69 281 ASP A CA 1
ATOM 2158 C C . ASP A 1 281 ? 13.531 -4.223 2.438 1 92.69 281 ASP A C 1
ATOM 2160 O O . ASP A 1 281 ? 13.805 -3.07 2.102 1 92.69 281 ASP A O 1
ATOM 2164 N N . ASP A 1 282 ? 12.344 -4.75 2.268 1 95.44 282 ASP A N 1
ATOM 2165 C CA . ASP A 1 282 ? 11.164 -4.012 1.836 1 95.44 282 ASP A CA 1
ATOM 2166 C C . ASP A 1 282 ? 11.469 -3.141 0.621 1 95.44 282 ASP A C 1
ATOM 2168 O O . ASP A 1 282 ? 11.195 -1.938 0.627 1 95.44 282 ASP A O 1
ATOM 2172 N N . LYS A 1 283 ? 12.023 -3.762 -0.374 1 97.38 283 LYS A N 1
ATOM 2173 C CA . LYS A 1 283 ? 12.539 -3.045 -1.539 1 97.38 283 LYS A CA 1
ATOM 2174 C C . LYS A 1 283 ? 11.438 -2.225 -2.207 1 97.38 283 LYS A C 1
ATOM 2176 O O . LYS A 1 283 ? 11.688 -1.114 -2.68 1 97.38 283 LYS A O 1
ATOM 2181 N N . GLU A 1 284 ? 10.195 -2.672 -2.168 1 96.38 284 GLU A N 1
ATOM 2182 C CA . GLU A 1 284 ? 9.102 -1.976 -2.832 1 96.38 284 GLU A CA 1
ATOM 2183 C C . GLU A 1 284 ? 8.805 -0.641 -2.152 1 96.38 284 GLU A C 1
ATOM 2185 O O . GLU A 1 284 ? 8.125 0.215 -2.727 1 96.38 284 GLU A O 1
ATOM 2190 N N . ARG A 1 285 ? 9.25 -0.465 -0.92 1 97.94 285 ARG A N 1
ATOM 2191 C CA . ARG A 1 285 ? 9.055 0.786 -0.195 1 97.94 285 ARG A CA 1
ATOM 2192 C C . ARG A 1 285 ? 10.383 1.465 0.102 1 97.94 285 ARG A C 1
ATOM 2194 O O . ARG A 1 285 ? 10.484 2.281 1.021 1 97.94 285 ARG A O 1
ATOM 2201 N N . THR A 1 286 ? 11.414 1.097 -0.643 1 98.31 286 THR A N 1
ATOM 2202 C CA . THR A 1 286 ? 12.734 1.673 -0.444 1 98.31 286 THR A CA 1
ATOM 2203 C C . THR A 1 286 ? 13.203 2.404 -1.699 1 98.31 286 THR A C 1
ATOM 2205 O O . THR A 1 286 ? 13.156 1.852 -2.801 1 98.31 286 THR A O 1
ATOM 2208 N N . VAL A 1 287 ? 13.562 3.6 -1.581 1 98.5 287 VAL A N 1
ATOM 2209 C CA . VAL A 1 287 ? 14.18 4.406 -2.631 1 98.5 287 VAL A CA 1
ATOM 2210 C C . VAL A 1 287 ? 15.688 4.469 -2.416 1 98.5 287 VAL A C 1
ATOM 2212 O O . VAL A 1 287 ? 16.156 4.812 -1.327 1 98.5 287 VAL A O 1
ATOM 2215 N N . VAL A 1 288 ? 16.422 4.125 -3.43 1 98.44 288 VAL A N 1
ATOM 2216 C CA . VAL A 1 288 ? 17.875 4.102 -3.301 1 98.44 288 VAL A CA 1
ATOM 2217 C C . VAL A 1 288 ? 18.5 5.117 -4.262 1 98.44 288 VAL A C 1
ATOM 2219 O O . VAL A 1 288 ? 18.188 5.125 -5.453 1 98.44 288 VAL A O 1
ATOM 2222 N N . ARG A 1 289 ? 19.25 5.934 -3.754 1 98.12 289 ARG A N 1
ATOM 2223 C CA . ARG A 1 289 ? 20.109 6.812 -4.543 1 98.12 289 ARG A CA 1
ATOM 2224 C C . ARG A 1 289 ? 21.578 6.371 -4.461 1 98.12 289 ARG A C 1
ATOM 2226 O O . ARG A 1 289 ? 22.125 6.215 -3.367 1 98.12 289 ARG A O 1
ATOM 2233 N N . LEU A 1 290 ? 22.219 6.188 -5.637 1 98.19 290 LEU A N 1
ATOM 2234 C CA . LEU A 1 290 ? 23.562 5.641 -5.695 1 98.19 290 LEU A CA 1
ATOM 2235 C C . LEU A 1 290 ? 24.562 6.719 -6.102 1 98.19 290 LEU A C 1
ATOM 2237 O O . LEU A 1 290 ? 24.359 7.43 -7.086 1 98.19 290 LEU A O 1
ATOM 2241 N N . ALA A 1 291 ? 25.547 6.875 -5.34 1 98.06 291 ALA A N 1
ATOM 2242 C CA . ALA A 1 291 ? 26.75 7.621 -5.711 1 98.06 291 ALA A CA 1
ATOM 2243 C C . ALA A 1 291 ? 27.922 6.676 -6 1 98.06 291 ALA A C 1
ATOM 2245 O O . ALA A 1 291 ? 28.516 6.125 -5.074 1 98.06 291 ALA A O 1
ATOM 2246 N N . LEU A 1 292 ? 28.25 6.516 -7.309 1 98.06 292 LEU A N 1
ATOM 2247 C CA . LEU A 1 292 ? 29.25 5.539 -7.723 1 98.06 292 LEU A CA 1
ATOM 2248 C C . LEU A 1 292 ? 30.469 6.227 -8.328 1 98.06 292 LEU A C 1
ATOM 2250 O O . LEU A 1 292 ? 30.328 7.145 -9.141 1 98.06 292 LEU A O 1
ATOM 2254 N N . THR A 1 293 ? 31.625 5.797 -7.875 1 97.38 293 THR A N 1
ATOM 2255 C CA . THR A 1 293 ? 32.875 6.301 -8.43 1 97.38 293 THR A CA 1
ATOM 2256 C C . THR A 1 293 ? 33.812 5.148 -8.773 1 97.38 293 THR A C 1
ATOM 2258 O O . THR A 1 293 ? 33.719 4.062 -8.203 1 97.38 293 THR A O 1
ATOM 2261 N N . GLY A 1 294 ? 34.656 5.328 -9.828 1 96.25 294 GLY A N 1
ATOM 2262 C CA . GLY A 1 294 ? 35.688 4.328 -10.141 1 96.25 294 GLY A CA 1
ATOM 2263 C C . GLY A 1 294 ? 35.938 4.188 -11.633 1 96.25 294 GLY A C 1
ATOM 2264 O O . GLY A 1 294 ? 35.656 5.113 -12.406 1 96.25 294 GLY A O 1
ATOM 2265 N N . SER A 1 295 ? 36.656 3.152 -11.984 1 94.19 295 SER A N 1
ATOM 2266 C CA . SER A 1 295 ? 37 2.822 -13.367 1 94.19 295 SER A CA 1
ATOM 2267 C C . SER A 1 295 ? 36.656 1.363 -13.68 1 94.19 295 SER A C 1
ATOM 2269 O O . SER A 1 295 ? 37.031 0.466 -12.922 1 94.19 295 SER A O 1
ATOM 2271 N N . LEU A 1 296 ? 35.906 1.233 -14.789 1 94.5 296 LEU A N 1
ATOM 2272 C CA . LEU A 1 296 ? 35.469 -0.111 -15.156 1 94.5 296 LEU A CA 1
ATOM 2273 C C . LEU A 1 296 ? 35.844 -0.416 -16.609 1 94.5 296 LEU A C 1
ATOM 2275 O O . LEU A 1 296 ? 35.906 0.496 -17.438 1 94.5 296 LEU A O 1
ATOM 2279 N N . THR A 1 297 ? 36.062 -1.717 -16.859 1 92.12 297 THR A N 1
ATOM 2280 C CA . THR A 1 297 ? 36.094 -2.16 -18.25 1 92.12 297 THR A CA 1
ATOM 2281 C C . THR A 1 297 ? 34.688 -2.121 -18.859 1 92.12 297 THR A C 1
ATOM 2283 O O . THR A 1 297 ? 33.688 -1.893 -18.141 1 92.12 297 THR A O 1
ATOM 2286 N N . VAL A 1 298 ? 34.625 -2.334 -20.109 1 86.88 298 VAL A N 1
ATOM 2287 C CA . VAL A 1 298 ? 33.312 -2.348 -20.797 1 86.88 298 VAL A CA 1
ATOM 2288 C C . VAL A 1 298 ? 32.5 -3.527 -20.297 1 86.88 298 VAL A C 1
ATOM 2290 O O . VAL A 1 298 ? 31.297 -3.389 -20.062 1 86.88 298 VAL A O 1
ATOM 2293 N N . THR A 1 299 ? 33.188 -4.645 -20.109 1 88.56 299 THR A N 1
ATOM 2294 C CA . THR A 1 299 ? 32.531 -5.852 -19.625 1 88.56 299 THR A CA 1
ATOM 2295 C C . THR A 1 299 ? 31.969 -5.641 -18.219 1 88.56 299 THR A C 1
ATOM 2297 O O . THR A 1 299 ? 30.812 -5.996 -17.938 1 88.56 299 THR A O 1
ATOM 2300 N N . ASP A 1 300 ? 32.75 -5 -17.406 1 93.12 300 ASP A N 1
ATOM 2301 C CA . ASP A 1 300 ? 32.344 -4.766 -16.031 1 93.12 300 ASP A CA 1
ATOM 2302 C C . ASP A 1 300 ? 31.203 -3.746 -15.969 1 93.12 300 ASP A C 1
ATOM 2304 O O . ASP A 1 300 ? 30.312 -3.859 -15.125 1 93.12 300 ASP A O 1
ATOM 2308 N N . LYS A 1 301 ? 31.281 -2.805 -16.828 1 93.75 301 LYS A N 1
ATOM 2309 C CA . LYS A 1 301 ? 30.203 -1.824 -16.891 1 93.75 301 LYS A CA 1
ATOM 2310 C C . LYS A 1 301 ? 28.891 -2.48 -17.297 1 93.75 301 LYS A C 1
ATOM 2312 O O . LYS A 1 301 ? 27.828 -2.139 -16.781 1 93.75 301 LYS A O 1
ATOM 2317 N N . ALA A 1 302 ? 28.953 -3.406 -18.203 1 90.31 302 ALA A N 1
ATOM 2318 C CA . ALA A 1 302 ? 27.766 -4.145 -18.609 1 90.31 302 ALA A CA 1
ATOM 2319 C C . ALA A 1 302 ? 27.188 -4.938 -17.453 1 90.31 302 ALA A C 1
ATOM 2321 O O . ALA A 1 302 ? 25.969 -4.977 -17.266 1 90.31 302 ALA A O 1
ATOM 2322 N N . LYS A 1 303 ? 28.078 -5.523 -16.656 1 94.69 303 LYS A N 1
ATOM 2323 C CA . LYS A 1 303 ? 27.656 -6.258 -15.461 1 94.69 303 LYS A CA 1
ATOM 2324 C C . LYS A 1 303 ? 26.984 -5.328 -14.453 1 94.69 303 LYS A C 1
ATOM 2326 O O . LYS A 1 303 ? 25.969 -5.68 -13.859 1 94.69 303 LYS A O 1
ATOM 2331 N N . LEU A 1 304 ? 27.562 -4.16 -14.305 1 96.44 304 LEU A N 1
ATOM 2332 C CA . LEU A 1 304 ? 26.984 -3.172 -13.398 1 96.44 304 LEU A CA 1
ATOM 2333 C C . LEU A 1 304 ? 25.594 -2.758 -13.867 1 96.44 304 LEU A C 1
ATOM 2335 O O . LEU A 1 304 ? 24.656 -2.697 -13.07 1 96.44 304 LEU A O 1
ATOM 2339 N N . ASP A 1 305 ? 25.453 -2.521 -15.125 1 94.81 305 ASP A N 1
ATOM 2340 C CA . ASP A 1 305 ? 24.172 -2.1 -15.68 1 94.81 305 ASP A CA 1
ATOM 2341 C C . ASP A 1 305 ? 23.109 -3.172 -15.477 1 94.81 305 ASP A C 1
ATOM 2343 O O . ASP A 1 305 ? 21.953 -2.861 -15.133 1 94.81 305 ASP A O 1
ATOM 2347 N N . GLU A 1 306 ? 23.531 -4.402 -15.688 1 94 306 GLU A N 1
ATOM 2348 C CA . GLU A 1 306 ? 22.594 -5.508 -15.469 1 94 306 GLU A CA 1
ATOM 2349 C C . GLU A 1 306 ? 22.156 -5.582 -14.016 1 94 306 GLU A C 1
ATOM 2351 O O . GLU A 1 306 ? 20.969 -5.797 -13.727 1 94 306 GLU A O 1
ATOM 2356 N N . CYS A 1 307 ? 23.078 -5.395 -13.156 1 96.38 307 CYS A N 1
ATOM 2357 C CA . CYS A 1 307 ? 22.797 -5.371 -11.719 1 96.38 307 CYS A CA 1
ATOM 2358 C C . CYS A 1 307 ? 21.812 -4.258 -11.375 1 96.38 307 CYS A C 1
ATOM 2360 O O . CYS A 1 307 ? 20.797 -4.5 -10.719 1 96.38 307 CYS A O 1
ATOM 2362 N N . LEU A 1 308 ? 22.094 -3.117 -11.891 1 97.5 308 LEU A N 1
ATOM 2363 C CA . LEU A 1 308 ? 21.25 -1.965 -11.586 1 97.5 308 LEU A CA 1
ATOM 2364 C C . LEU A 1 308 ? 19.875 -2.123 -12.203 1 97.5 308 LEU A C 1
ATOM 2366 O O . LEU A 1 308 ? 18.859 -1.719 -11.609 1 97.5 308 LEU A O 1
ATOM 2370 N N . ASP A 1 309 ? 19.812 -2.705 -13.352 1 96.06 309 ASP A N 1
ATOM 2371 C CA . ASP A 1 309 ? 18.547 -2.951 -14.016 1 96.06 309 ASP A CA 1
ATOM 2372 C C . ASP A 1 309 ? 17.656 -3.881 -13.188 1 96.06 309 ASP A C 1
ATOM 2374 O O . ASP A 1 309 ? 16.453 -3.646 -13.047 1 96.06 309 ASP A O 1
ATOM 2378 N N . ARG A 1 310 ? 18.281 -4.887 -12.688 1 96.5 310 ARG A N 1
ATOM 2379 C CA . ARG A 1 310 ? 17.547 -5.824 -11.844 1 96.5 310 ARG A CA 1
ATOM 2380 C C . ARG A 1 310 ? 16.938 -5.117 -10.633 1 96.5 310 ARG A C 1
ATOM 2382 O O . ARG A 1 310 ? 15.742 -5.242 -10.375 1 96.5 310 ARG A O 1
ATOM 2389 N N . TYR A 1 311 ? 17.734 -4.348 -10.008 1 97.94 311 TYR A N 1
ATOM 2390 C CA . TYR A 1 311 ? 17.281 -3.748 -8.758 1 97.94 311 TYR A CA 1
ATOM 2391 C C . TYR A 1 311 ? 16.359 -2.564 -9.023 1 97.94 311 TYR A C 1
ATOM 2393 O O . TYR A 1 311 ? 15.539 -2.205 -8.18 1 97.94 311 TYR A O 1
ATOM 2401 N N . ALA A 1 312 ? 16.469 -1.951 -10.211 1 97.19 312 ALA A N 1
ATOM 2402 C CA . ALA A 1 312 ? 15.516 -0.917 -10.609 1 97.19 312 ALA A CA 1
ATOM 2403 C C . ALA A 1 312 ? 14.102 -1.482 -10.719 1 97.19 312 ALA A C 1
ATOM 2405 O O . ALA A 1 312 ? 13.125 -0.765 -10.5 1 97.19 312 ALA A O 1
ATOM 2406 N N . ARG A 1 313 ? 14.008 -2.76 -11.008 1 96.75 313 ARG A N 1
ATOM 2407 C CA . ARG A 1 313 ? 12.703 -3.41 -11.086 1 96.75 313 ARG A CA 1
ATOM 2408 C C . ARG A 1 313 ? 12.156 -3.725 -9.695 1 96.75 313 ARG A C 1
ATOM 2410 O O . ARG A 1 313 ? 10.945 -3.816 -9.508 1 96.75 313 ARG A O 1
ATOM 2417 N N . LEU A 1 314 ? 13.078 -3.836 -8.758 1 97.56 314 LEU A N 1
ATOM 2418 C CA . LEU A 1 314 ? 12.672 -4.355 -7.453 1 97.56 314 LEU A CA 1
ATOM 2419 C C . LEU A 1 314 ? 12.375 -3.219 -6.484 1 97.56 314 LEU A C 1
ATOM 2421 O O . LEU A 1 314 ? 11.414 -3.291 -5.715 1 97.56 314 LEU A O 1
ATOM 2425 N N . PHE A 1 315 ? 13.18 -2.17 -6.492 1 98.12 315 PHE A N 1
ATOM 2426 C CA . PHE A 1 315 ? 13.031 -1.068 -5.547 1 98.12 315 PHE A CA 1
ATOM 2427 C C . PHE A 1 315 ? 11.922 -0.127 -5.98 1 98.12 315 PHE A C 1
ATOM 2429 O O . PHE A 1 315 ? 11.555 -0.087 -7.156 1 98.12 315 PHE A O 1
ATOM 2436 N N . ALA A 1 316 ? 11.391 0.609 -5.023 1 98.12 316 ALA A N 1
ATOM 2437 C CA . ALA A 1 316 ? 10.445 1.664 -5.379 1 98.12 316 ALA A CA 1
ATOM 2438 C C . ALA A 1 316 ? 11.047 2.617 -6.406 1 98.12 316 ALA A C 1
ATOM 2440 O O . ALA A 1 316 ? 10.367 3.047 -7.34 1 98.12 316 ALA A O 1
ATOM 2441 N N . ALA A 1 317 ? 12.32 2.949 -6.176 1 98 317 ALA A N 1
ATOM 2442 C CA . ALA A 1 317 ? 13.133 3.695 -7.133 1 98 317 ALA A CA 1
ATOM 2443 C C . ALA A 1 317 ? 14.617 3.457 -6.887 1 98 317 ALA A C 1
ATOM 2445 O O . ALA A 1 317 ? 15.047 3.291 -5.742 1 98 317 ALA A O 1
ATOM 2446 N N . LEU A 1 318 ? 15.352 3.348 -7.902 1 97.81 318 LEU A N 1
ATOM 2447 C CA . LEU A 1 318 ? 16.812 3.305 -7.879 1 97.81 318 LEU A CA 1
ATOM 2448 C C . LEU A 1 318 ? 17.406 4.324 -8.852 1 97.81 318 LEU A C 1
ATOM 2450 O O . LEU A 1 318 ? 17.25 4.195 -10.062 1 97.81 318 LEU A O 1
ATOM 2454 N N . THR A 1 319 ? 18.031 5.316 -8.25 1 95.69 319 THR A N 1
ATOM 2455 C CA . THR A 1 319 ? 18.547 6.395 -9.078 1 95.69 319 THR A CA 1
ATOM 2456 C C . THR A 1 319 ? 20.047 6.59 -8.836 1 95.69 319 THR A C 1
ATOM 2458 O O . THR A 1 319 ? 20.562 6.215 -7.777 1 95.69 319 THR A O 1
ATOM 2461 N N . THR A 1 320 ? 20.688 7.09 -9.852 1 95.25 320 THR A N 1
ATOM 2462 C CA . THR A 1 320 ? 22.078 7.496 -9.695 1 95.25 320 THR A CA 1
ATOM 2463 C C . THR A 1 320 ? 22.172 8.977 -9.359 1 95.25 320 THR A C 1
ATOM 2465 O O . THR A 1 320 ? 21.516 9.812 -10 1 95.25 320 THR A O 1
ATOM 2468 N N . TRP A 1 321 ? 22.938 9.234 -8.336 1 95.81 321 TRP A N 1
ATOM 2469 C CA . TRP A 1 321 ? 23.219 10.617 -7.969 1 95.81 321 TRP A CA 1
ATOM 2470 C C . TRP A 1 321 ? 24.266 11.227 -8.906 1 95.81 321 TRP A C 1
ATOM 2472 O O . TRP A 1 321 ? 25.453 11.219 -8.609 1 95.81 321 TRP A O 1
ATOM 2482 N N . GLU A 1 322 ? 23.797 11.844 -9.938 1 92.88 322 GLU A N 1
ATOM 2483 C CA . GLU A 1 322 ? 24.641 12.211 -11.078 1 92.88 322 GLU A CA 1
ATOM 2484 C C . GLU A 1 322 ? 25.828 13.055 -10.641 1 92.88 322 GLU A C 1
ATOM 2486 O O . GLU A 1 322 ? 26.969 12.789 -11.039 1 92.88 322 GLU A O 1
ATOM 2491 N N . ARG A 1 323 ? 25.578 14.016 -9.797 1 93.31 323 ARG A N 1
ATOM 2492 C CA . ARG A 1 323 ? 26.609 14.961 -9.383 1 93.31 323 ARG A CA 1
ATOM 2493 C C . ARG A 1 323 ? 27.703 14.258 -8.578 1 93.31 323 ARG A C 1
ATOM 2495 O O . ARG A 1 323 ? 28.797 14.797 -8.406 1 93.31 323 ARG A O 1
ATOM 2502 N N . HIS A 1 324 ? 27.359 13.094 -8.062 1 95.25 324 HIS A N 1
ATOM 2503 C CA . HIS A 1 324 ? 28.312 12.391 -7.219 1 95.25 324 HIS A CA 1
ATOM 2504 C C . HIS A 1 324 ? 28.734 11.062 -7.84 1 95.25 324 HIS A C 1
ATOM 2506 O O . HIS A 1 324 ? 29.297 10.195 -7.156 1 95.25 324 HIS A O 1
ATOM 2512 N N . THR A 1 325 ? 28.375 10.891 -9.062 1 94.94 325 THR A N 1
ATOM 2513 C CA . THR A 1 325 ? 28.719 9.664 -9.773 1 94.94 325 THR A CA 1
ATOM 2514 C C . THR A 1 325 ? 29.719 9.953 -10.898 1 94.94 325 THR A C 1
ATOM 2516 O O . THR A 1 325 ? 29.5 10.859 -11.703 1 94.94 325 THR A O 1
ATOM 2519 N N . ASP A 1 326 ? 30.859 9.25 -10.852 1 93.94 326 ASP A N 1
ATOM 2520 C CA . ASP A 1 326 ? 31.891 9.391 -11.859 1 93.94 326 ASP A CA 1
ATOM 2521 C C .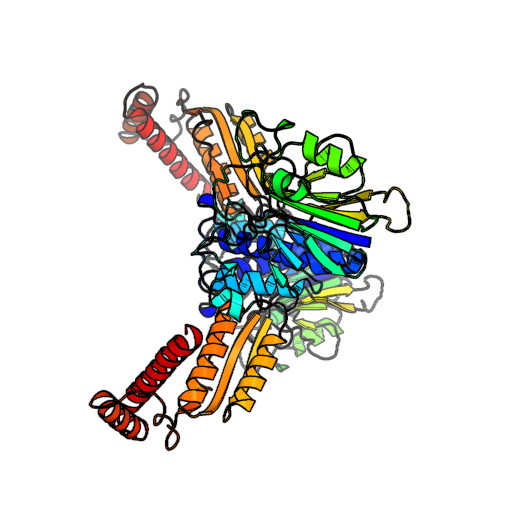 ASP A 1 326 ? 32.594 8.047 -12.125 1 93.94 326 ASP A C 1
ATOM 2523 O O . ASP A 1 326 ? 33.5 7.664 -11.414 1 93.94 326 ASP A O 1
ATOM 2527 N N . ILE A 1 327 ? 32.125 7.367 -13.203 1 93.38 327 ILE A N 1
ATOM 2528 C CA . ILE A 1 327 ? 32.688 6.078 -13.578 1 93.38 327 ILE A CA 1
ATOM 2529 C C . ILE A 1 327 ? 33.375 6.195 -14.938 1 93.38 327 ILE A C 1
ATOM 2531 O O . ILE A 1 327 ? 32.719 6.445 -15.953 1 93.38 327 ILE A O 1
ATOM 2535 N N . ALA A 1 328 ? 34.688 6.02 -14.961 1 90.5 328 ALA A N 1
ATOM 2536 C CA . ALA A 1 328 ? 35.406 5.945 -16.219 1 90.5 328 ALA A CA 1
ATOM 2537 C C . ALA A 1 328 ? 35.344 4.539 -16.812 1 90.5 328 ALA A C 1
ATOM 2539 O O . ALA A 1 328 ? 35.594 3.555 -16.109 1 90.5 328 ALA A O 1
ATOM 2540 N N . VAL A 1 329 ? 34.969 4.434 -18.094 1 89.31 329 VAL A N 1
ATOM 2541 C CA . VAL A 1 329 ? 34.906 3.143 -18.766 1 89.31 329 VAL A CA 1
ATOM 2542 C C . VAL A 1 329 ? 36.094 3.031 -19.734 1 89.31 329 VAL A C 1
ATOM 2544 O O . VAL A 1 329 ? 36.156 3.752 -20.734 1 89.31 329 VAL A O 1
ATOM 2547 N N . ILE A 1 330 ? 36.969 2.123 -19.422 1 83.94 330 ILE A N 1
ATOM 2548 C CA . ILE A 1 330 ? 38.219 1.946 -20.188 1 83.94 330 ILE A CA 1
ATOM 2549 C C . ILE A 1 330 ? 38.281 0.52 -20.719 1 83.94 330 ILE A C 1
ATOM 2551 O O . ILE A 1 330 ? 38.375 -0.438 -19.953 1 83.94 330 ILE A O 1
ATOM 2555 N N . PRO A 1 331 ? 38.188 0.391 -22.078 1 85.25 331 PRO A N 1
ATOM 2556 C CA . PRO A 1 331 ? 38.344 -0.965 -22.625 1 85.25 331 PRO A CA 1
ATOM 2557 C C . PRO A 1 331 ? 39.656 -1.621 -22.203 1 85.25 331 PRO A C 1
ATOM 2559 O O . PRO A 1 331 ? 40.719 -0.995 -22.281 1 85.25 331 PRO A O 1
ATOM 2562 N N . ALA A 1 332 ? 39.531 -2.883 -21.734 1 83.12 332 ALA A N 1
ATOM 2563 C CA . ALA A 1 332 ? 40.719 -3.629 -21.391 1 83.12 332 ALA A CA 1
ATOM 2564 C C . ALA A 1 332 ? 41.406 -4.18 -22.641 1 83.12 332 ALA A C 1
ATOM 2566 O O . ALA A 1 332 ? 40.75 -4.367 -23.672 1 83.12 332 ALA A O 1
ATOM 2567 N N . ASP A 1 333 ? 42.719 -4.41 -22.516 1 81.31 333 ASP A N 1
ATOM 2568 C CA . ASP A 1 333 ? 43.438 -5.023 -23.625 1 81.31 333 ASP A CA 1
ATOM 2569 C C . ASP A 1 333 ? 42.875 -6.41 -23.938 1 81.31 333 ASP A C 1
ATOM 2571 O O . ASP A 1 333 ? 42.719 -7.242 -23.047 1 81.31 333 ASP A O 1
ATOM 2575 N N . GLY A 1 334 ? 42.5 -6.625 -25.125 1 81 334 GLY A N 1
ATOM 2576 C CA . GLY A 1 334 ? 42.062 -7.93 -25.578 1 81 334 GLY A CA 1
ATOM 2577 C C . GLY A 1 334 ? 40.625 -8.234 -25.188 1 81 334 GLY A C 1
ATOM 2578 O O . GLY A 1 334 ? 40.156 -9.359 -25.344 1 81 334 GLY A O 1
ATOM 2579 N N . GLU A 1 335 ? 39.938 -7.273 -24.703 1 82.75 335 GLU A N 1
ATOM 2580 C CA . GLU A 1 335 ? 38.594 -7.461 -24.172 1 82.75 335 GLU A CA 1
ATOM 2581 C C . GLU A 1 335 ? 37.656 -7.941 -25.25 1 82.75 335 GLU A C 1
ATOM 2583 O O . GLU A 1 335 ? 36.688 -8.672 -24.969 1 82.75 335 GLU A O 1
ATOM 2588 N N . PHE A 1 336 ? 37.969 -7.711 -26.516 1 78.62 336 PHE A N 1
ATOM 2589 C CA . PHE A 1 336 ? 37.031 -8 -27.594 1 78.62 336 PHE A CA 1
ATOM 2590 C C . PHE A 1 336 ? 37.625 -8.984 -28.578 1 78.62 336 PHE A C 1
ATOM 2592 O O . PHE A 1 336 ? 37.125 -9.141 -29.703 1 78.62 336 PHE A O 1
ATOM 2599 N N . ASP A 1 337 ? 38.625 -9.602 -28.094 1 77.06 337 ASP A N 1
ATOM 2600 C CA . ASP A 1 337 ? 39.312 -10.531 -28.984 1 77.06 337 ASP A CA 1
ATOM 2601 C C . ASP A 1 337 ? 38.5 -11.805 -29.188 1 77.06 337 ASP A C 1
ATOM 2603 O O . ASP A 1 337 ? 38.562 -12.414 -30.266 1 77.06 337 ASP A O 1
ATOM 2607 N N . ASP A 1 338 ? 37.625 -12.109 -28.188 1 70.44 338 ASP A N 1
ATOM 2608 C CA . ASP A 1 338 ? 36.969 -13.406 -28.219 1 70.44 338 ASP A CA 1
ATOM 2609 C C . ASP A 1 338 ? 35.469 -13.258 -28.547 1 70.44 338 ASP A C 1
ATOM 2611 O O . ASP A 1 338 ? 34.656 -14.109 -28.172 1 70.44 338 ASP A O 1
ATOM 2615 N N . LEU A 1 339 ? 35.094 -12.164 -29.141 1 72.25 339 LEU A N 1
ATOM 2616 C CA . LEU A 1 339 ? 33.688 -11.945 -29.391 1 72.25 339 LEU A CA 1
ATOM 2617 C C . LEU A 1 339 ? 33.219 -12.812 -30.562 1 72.25 339 LEU A C 1
ATOM 2619 O O . LEU A 1 339 ? 32 -12.906 -30.812 1 72.25 339 LEU A O 1
ATOM 2623 N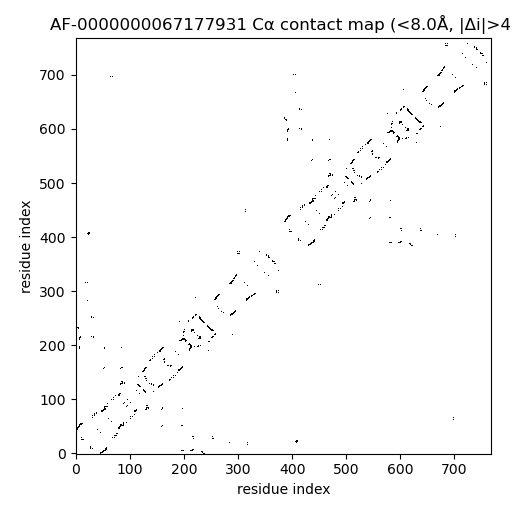 N . GLY A 1 340 ? 34.156 -13.586 -31.094 1 65.88 340 GLY A N 1
ATOM 2624 C CA . GLY A 1 340 ? 33.812 -14.445 -32.219 1 65.88 340 GLY A CA 1
ATOM 2625 C C . GLY A 1 340 ? 33.375 -13.672 -33.438 1 65.88 340 GLY A C 1
ATOM 2626 O O . GLY A 1 340 ? 32.594 -14.172 -34.281 1 65.88 340 GLY A O 1
ATOM 2627 N N . ILE A 1 341 ? 33.562 -12.438 -33.406 1 65.75 341 ILE A N 1
ATOM 2628 C CA . ILE A 1 341 ? 33.219 -11.609 -34.562 1 65.75 341 ILE A CA 1
ATOM 2629 C C . ILE A 1 341 ? 34.438 -11.508 -35.5 1 65.75 341 ILE A C 1
ATOM 2631 O O . ILE A 1 341 ? 35.562 -11.273 -35.031 1 65.75 341 ILE A O 1
ATOM 2635 N N . GLY A 1 342 ? 34.25 -11.992 -36.656 1 65.81 342 GLY A N 1
ATOM 2636 C CA . GLY A 1 342 ? 35.344 -11.961 -37.625 1 65.81 342 GLY A CA 1
ATOM 2637 C C . GLY A 1 342 ? 35.125 -10.922 -38.719 1 65.81 342 GLY A C 1
ATOM 2638 O O . GLY A 1 342 ? 34.094 -10.258 -38.75 1 65.81 342 GLY A O 1
ATOM 2639 N N . GLY A 1 343 ? 36.25 -10.625 -39.5 1 67.31 343 GLY A N 1
ATOM 2640 C CA . GLY A 1 343 ? 36.188 -9.789 -40.688 1 67.31 343 GLY A CA 1
ATOM 2641 C C . GLY A 1 343 ? 36 -8.32 -40.375 1 67.31 343 GLY A C 1
ATOM 2642 O O . GLY A 1 343 ? 36.688 -7.758 -39.531 1 67.31 343 GLY A O 1
ATOM 2643 N N . PHE A 1 344 ? 35.031 -7.723 -41.125 1 67.69 344 PHE A N 1
ATOM 2644 C CA . PHE A 1 344 ? 34.688 -6.301 -41.062 1 67.69 344 PHE A CA 1
ATOM 2645 C C . PHE A 1 344 ? 34.188 -5.93 -39.656 1 67.69 344 PHE A C 1
ATOM 2647 O O . PHE A 1 344 ? 34.469 -4.836 -39.156 1 67.69 344 PHE A O 1
ATOM 2654 N N . ALA A 1 345 ? 33.594 -6.793 -39.062 1 72.94 345 ALA A N 1
ATOM 2655 C CA . ALA A 1 345 ? 33.062 -6.52 -37.719 1 72.94 345 ALA A CA 1
ATOM 2656 C C . ALA A 1 345 ? 34.156 -6.438 -36.688 1 72.94 345 ALA A C 1
ATOM 2658 O O . ALA A 1 345 ? 34.094 -5.621 -35.75 1 72.94 345 ALA A O 1
ATOM 2659 N N . ALA A 1 346 ? 35.188 -7.203 -36.938 1 76.31 346 ALA A N 1
ATOM 2660 C CA . ALA A 1 346 ? 36.312 -7.148 -36.031 1 76.31 346 ALA A CA 1
ATOM 2661 C C . ALA A 1 346 ? 37.062 -5.812 -36.125 1 76.31 346 ALA A C 1
ATOM 2663 O O . ALA A 1 346 ? 37.438 -5.227 -35.125 1 76.31 346 ALA A O 1
ATOM 2664 N N . ALA A 1 347 ? 37.156 -5.402 -37.375 1 78.88 347 ALA A N 1
ATOM 2665 C CA . ALA A 1 347 ? 37.812 -4.113 -37.594 1 78.88 347 ALA A CA 1
ATOM 2666 C C . ALA A 1 347 ? 37 -2.977 -37 1 78.88 347 ALA A C 1
ATOM 2668 O O . ALA A 1 347 ? 37.562 -2.037 -36.438 1 78.88 347 ALA A O 1
ATOM 2669 N N . ALA A 1 348 ? 35.75 -3.068 -37.156 1 77.81 348 ALA A N 1
ATOM 2670 C CA . ALA A 1 348 ? 34.875 -2.064 -36.562 1 77.81 348 ALA A CA 1
ATOM 2671 C C . ALA A 1 348 ? 35 -2.045 -35.062 1 77.81 348 ALA A C 1
ATOM 2673 O O . ALA A 1 348 ? 35.031 -0.975 -34.438 1 77.81 348 ALA A O 1
ATOM 2674 N N . VAL A 1 349 ? 35.156 -3.186 -34.5 1 82.62 349 VAL A N 1
ATOM 2675 C CA . VAL A 1 349 ? 35.312 -3.295 -33.062 1 82.62 349 VAL A CA 1
ATOM 2676 C C . VAL A 1 349 ? 36.625 -2.664 -32.625 1 82.62 349 VAL A C 1
ATOM 2678 O O . VAL A 1 349 ? 36.688 -1.931 -31.625 1 82.62 349 VAL A O 1
ATOM 2681 N N . ASP A 1 350 ? 37.594 -2.924 -33.438 1 81.94 350 ASP A N 1
ATOM 2682 C CA . ASP A 1 350 ? 38.906 -2.34 -33.125 1 81.94 350 ASP A CA 1
ATOM 2683 C C . ASP A 1 350 ? 38.844 -0.815 -33.188 1 81.94 350 ASP A C 1
ATOM 2685 O O . ASP A 1 350 ? 39.438 -0.139 -32.344 1 81.94 350 ASP A O 1
ATOM 2689 N N . GLU A 1 351 ? 38.156 -0.386 -34.094 1 82.94 351 GLU A N 1
ATOM 2690 C CA . GLU A 1 351 ? 38 1.059 -34.219 1 82.94 351 GLU A CA 1
ATOM 2691 C C . GLU A 1 351 ? 37.219 1.631 -33.031 1 82.94 351 GLU A C 1
ATOM 2693 O O . GLU A 1 351 ? 37.531 2.695 -32.531 1 82.94 351 GLU A O 1
ATOM 2698 N N . LEU A 1 352 ? 36.156 0.923 -32.75 1 84.62 352 LEU A N 1
ATOM 2699 C CA . LEU A 1 352 ? 35.375 1.354 -31.609 1 84.62 352 LEU A CA 1
ATOM 2700 C C . LEU A 1 352 ? 36.188 1.361 -30.328 1 84.62 352 LEU A C 1
ATOM 2702 O O . LEU A 1 352 ? 36.062 2.273 -29.516 1 84.62 352 LEU A O 1
ATOM 2706 N N . VAL A 1 353 ? 37.031 0.382 -30.172 1 84.62 353 VAL A N 1
ATOM 2707 C CA . VAL A 1 353 ? 37.875 0.278 -28.984 1 84.62 353 VAL A CA 1
ATOM 2708 C C . VAL A 1 353 ? 38.875 1.452 -28.953 1 84.62 353 VAL A C 1
ATOM 2710 O O . VAL A 1 353 ? 39.062 2.08 -27.906 1 84.62 353 VAL A O 1
ATOM 2713 N N . ALA A 1 354 ? 39.406 1.738 -30.062 1 83.81 354 ALA A N 1
ATOM 2714 C CA . ALA A 1 354 ? 40.344 2.857 -30.156 1 83.81 354 ALA A CA 1
ATOM 2715 C C . ALA A 1 354 ? 39.625 4.18 -29.844 1 83.81 354 ALA A C 1
ATOM 2717 O O . ALA A 1 354 ? 40.188 5.02 -29.125 1 83.81 354 ALA A O 1
ATOM 2718 N N . THR A 1 355 ? 38.5 4.301 -30.375 1 83.31 355 THR A N 1
ATOM 2719 C CA . THR A 1 355 ? 37.719 5.508 -30.141 1 83.31 355 THR A CA 1
ATOM 2720 C C . THR A 1 355 ? 37.344 5.613 -28.672 1 83.31 355 THR A C 1
ATOM 2722 O O . THR A 1 355 ? 37.375 6.699 -28.078 1 83.31 355 THR A O 1
ATOM 2725 N N . ALA A 1 356 ? 36.969 4.543 -28.109 1 81.25 356 ALA A N 1
ATOM 2726 C CA . ALA A 1 356 ? 36.531 4.5 -26.703 1 81.25 356 ALA A CA 1
ATOM 2727 C C . ALA A 1 356 ? 37.688 4.902 -25.766 1 81.25 356 ALA A C 1
ATOM 2729 O O . ALA A 1 356 ? 37.438 5.441 -24.688 1 81.25 356 ALA A O 1
ATOM 2730 N N . ARG A 1 357 ? 38.875 4.68 -26.219 1 80.56 357 ARG A N 1
ATOM 2731 C CA . ARG A 1 357 ? 40.062 4.965 -25.391 1 80.56 357 ARG A CA 1
ATOM 2732 C C . ARG A 1 357 ? 40.5 6.41 -25.562 1 80.56 357 ARG A C 1
ATOM 2734 O O . ARG A 1 357 ? 41.312 6.902 -24.797 1 80.56 357 ARG A O 1
ATOM 2741 N N . SER A 1 358 ? 39.844 6.953 -26.516 1 79.88 358 SER A N 1
ATOM 2742 C CA . SER A 1 358 ? 40.281 8.312 -26.844 1 79.88 358 SER A CA 1
ATOM 2743 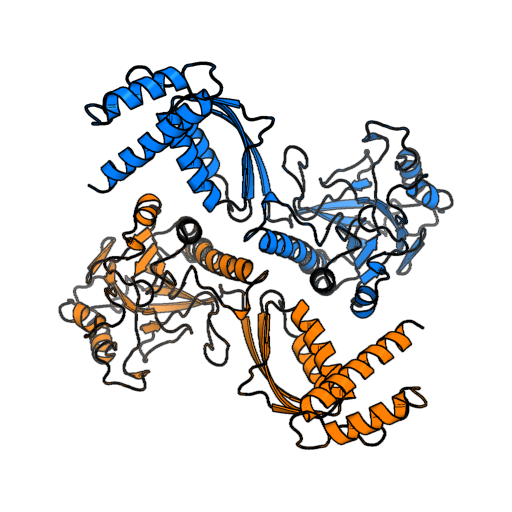C C . SER A 1 358 ? 39.469 9.344 -26.062 1 79.88 358 SER A C 1
ATOM 2745 O O . SER A 1 358 ? 38.625 8.992 -25.25 1 79.88 358 SER A O 1
ATOM 2747 N N . GLU A 1 359 ? 39.875 10.578 -26.141 1 76.81 359 GLU A N 1
ATOM 2748 C CA . GLU A 1 359 ? 39.188 11.68 -25.5 1 76.81 359 GLU A CA 1
ATOM 2749 C C . GLU A 1 359 ? 38.25 12.375 -26.484 1 76.81 359 GLU A C 1
ATOM 2751 O O . GLU A 1 359 ? 37.844 13.516 -26.25 1 76.81 359 GLU A O 1
ATOM 2756 N N . ALA A 1 360 ? 37.969 11.602 -27.516 1 77.06 360 ALA A N 1
ATOM 2757 C CA . ALA A 1 360 ? 37.125 12.195 -28.547 1 77.06 360 ALA A CA 1
ATOM 2758 C C . ALA A 1 360 ? 35.688 12.336 -28.062 1 77.06 360 ALA A C 1
ATOM 2760 O O . ALA A 1 360 ? 35.312 11.695 -27.078 1 77.06 360 ALA A O 1
ATOM 2761 N N . ALA A 1 361 ? 34.906 13.234 -28.641 1 78.19 361 ALA A N 1
ATOM 2762 C CA . ALA A 1 361 ? 33.5 13.508 -28.312 1 78.19 361 ALA A CA 1
ATOM 2763 C C . ALA A 1 361 ? 32.656 12.242 -28.469 1 78.19 361 ALA A C 1
ATOM 2765 O O . ALA A 1 361 ? 31.672 12.062 -27.75 1 78.19 361 ALA A O 1
ATOM 2766 N N . GLU A 1 362 ? 33.219 11.383 -29.297 1 80.31 362 GLU A N 1
ATOM 2767 C CA . GLU A 1 362 ? 32.469 10.18 -29.625 1 80.31 362 GLU A CA 1
ATOM 2768 C C . GLU A 1 362 ? 32.812 9.031 -28.688 1 80.31 362 GLU A C 1
ATOM 2770 O O . GLU A 1 362 ? 32.281 7.926 -28.828 1 80.31 362 GLU A O 1
ATOM 2775 N N . ALA A 1 363 ? 33.719 9.281 -27.781 1 81 363 ALA A N 1
ATOM 2776 C CA . ALA A 1 363 ? 34.25 8.211 -26.922 1 81 363 ALA A CA 1
ATOM 2777 C C . ALA A 1 363 ? 33.125 7.57 -26.125 1 81 363 ALA A C 1
ATOM 2779 O O . ALA A 1 363 ? 33.062 6.344 -26 1 81 363 ALA A O 1
ATOM 2780 N N . GLU A 1 364 ? 32.25 8.406 -25.75 1 78.56 364 GLU A N 1
ATOM 2781 C CA . GLU A 1 364 ? 31.156 7.895 -24.953 1 78.56 364 GLU A CA 1
ATOM 2782 C C . GLU A 1 364 ? 30.234 7.012 -25.781 1 78.56 364 GLU A C 1
ATOM 2784 O O . GLU A 1 364 ? 29.781 5.965 -25.328 1 78.56 364 GLU A O 1
ATOM 2789 N N . ASP A 1 365 ? 30.062 7.434 -26.922 1 80.19 365 ASP A N 1
ATOM 2790 C CA . ASP A 1 365 ? 29.234 6.648 -27.828 1 80.19 365 ASP A CA 1
ATOM 2791 C C . ASP A 1 365 ? 29.891 5.312 -28.156 1 80.19 365 ASP A C 1
ATOM 2793 O O . ASP A 1 365 ? 29.203 4.285 -28.25 1 80.19 365 ASP A O 1
ATOM 2797 N N . ALA A 1 366 ? 31.172 5.418 -28.375 1 80.94 366 ALA A N 1
ATOM 2798 C CA . ALA A 1 366 ? 31.906 4.191 -28.656 1 80.94 366 ALA A CA 1
ATOM 2799 C C . ALA A 1 366 ? 31.828 3.217 -27.484 1 80.94 366 ALA A C 1
ATOM 2801 O O . ALA A 1 366 ? 31.625 2.018 -27.688 1 80.94 366 ALA A O 1
ATOM 2802 N N . ARG A 1 367 ? 31.891 3.75 -26.375 1 77.88 367 ARG A N 1
ATOM 2803 C CA . ARG A 1 367 ? 31.812 2.918 -25.188 1 77.88 367 ARG A CA 1
ATOM 2804 C C . ARG A 1 367 ? 30.422 2.285 -25.062 1 77.88 367 ARG A C 1
ATOM 2806 O O . ARG A 1 367 ? 30.297 1.102 -24.734 1 77.88 367 ARG A O 1
ATOM 2813 N N . ALA A 1 368 ? 29.5 3.1 -25.328 1 76.12 368 ALA A N 1
ATOM 2814 C CA . ALA A 1 368 ? 28.125 2.604 -25.297 1 76.12 368 ALA A CA 1
ATOM 2815 C C . ALA A 1 368 ? 27.906 1.5 -26.328 1 76.12 368 ALA A C 1
ATOM 2817 O O . ALA A 1 368 ? 27.281 0.483 -26.031 1 76.12 368 ALA A O 1
ATOM 2818 N N . ALA A 1 369 ? 28.438 1.709 -27.453 1 78.62 369 ALA A N 1
ATOM 2819 C CA . ALA A 1 369 ? 28.312 0.734 -28.531 1 78.62 369 ALA A CA 1
ATOM 2820 C C . ALA A 1 369 ? 29 -0.58 -28.172 1 78.62 369 ALA A C 1
ATOM 2822 O O . ALA A 1 369 ? 28.438 -1.658 -28.391 1 78.62 369 ALA A O 1
ATOM 2823 N N . LEU A 1 370 ? 30.125 -0.475 -27.625 1 80.31 370 LEU A N 1
ATOM 2824 C CA . LEU A 1 370 ? 30.859 -1.658 -27.203 1 80.31 370 LEU A CA 1
ATOM 2825 C C . LEU A 1 370 ? 30.125 -2.4 -26.094 1 80.31 370 LEU A C 1
ATOM 2827 O O . LEU A 1 370 ? 30.078 -3.633 -26.094 1 80.31 370 LEU A O 1
ATOM 2831 N N . GLY A 1 371 ? 29.547 -1.61 -25.188 1 75.5 371 GLY A N 1
ATOM 2832 C CA . GLY A 1 371 ? 28.703 -2.199 -24.156 1 75.5 371 GLY A CA 1
ATOM 2833 C C . GLY A 1 371 ? 27.531 -2.982 -24.703 1 75.5 371 GLY A C 1
ATOM 2834 O O . GLY A 1 371 ? 27.25 -4.09 -24.25 1 75.5 371 GLY A O 1
ATOM 2835 N N . LEU A 1 372 ? 26.906 -2.381 -25.672 1 74.12 372 LEU A N 1
ATOM 2836 C CA . LEU A 1 372 ? 25.766 -3.037 -26.312 1 74.12 372 LEU A CA 1
ATOM 2837 C C . LEU A 1 372 ? 26.203 -4.324 -27.016 1 74.12 372 LEU A C 1
ATOM 2839 O O . LEU A 1 372 ? 25.516 -5.336 -26.953 1 74.12 372 LEU A O 1
ATOM 2843 N N . LEU A 1 373 ? 27.266 -4.266 -27.703 1 75.69 373 LEU A N 1
ATOM 2844 C CA . LEU A 1 373 ? 27.812 -5.43 -28.391 1 75.69 373 LEU A CA 1
ATOM 2845 C C . LEU A 1 373 ? 28.031 -6.578 -27.422 1 75.69 373 LEU A C 1
ATOM 2847 O O . LEU A 1 373 ? 27.719 -7.73 -27.734 1 75.69 373 LEU A O 1
ATOM 2851 N N . LEU A 1 374 ? 28.469 -6.277 -26.312 1 75.88 374 LEU A N 1
ATOM 2852 C CA . LEU A 1 374 ? 28.734 -7.289 -25.297 1 75.88 374 LEU A CA 1
ATOM 2853 C C . LEU A 1 374 ? 27.438 -7.906 -24.781 1 75.88 374 LEU A C 1
ATOM 2855 O O . LEU A 1 374 ? 27.375 -9.125 -24.578 1 75.88 374 LEU A O 1
ATOM 2859 N N . ARG A 1 375 ? 26.484 -7.074 -24.641 1 71.69 375 ARG A N 1
ATOM 2860 C CA . ARG A 1 375 ? 25.203 -7.559 -24.156 1 71.69 375 ARG A CA 1
ATOM 2861 C C . ARG A 1 375 ? 24.562 -8.5 -25.172 1 71.69 375 ARG A C 1
ATOM 2863 O O . ARG A 1 375 ? 23.953 -9.508 -24.797 1 71.69 375 ARG A O 1
ATOM 2870 N N . LEU A 1 376 ? 24.672 -8.156 -26.375 1 68.25 376 LEU A N 1
ATOM 2871 C CA . LEU A 1 376 ? 24.078 -8.945 -27.453 1 68.25 376 LEU A CA 1
ATOM 2872 C C . LEU A 1 376 ? 24.797 -10.289 -27.594 1 68.25 376 LEU A C 1
ATOM 2874 O O . LEU A 1 376 ? 24.156 -11.312 -27.844 1 68.25 376 LEU A O 1
ATOM 2878 N N . VAL A 1 377 ? 26.016 -10.289 -27.422 1 69.81 377 VAL A N 1
ATOM 2879 C CA . VAL A 1 377 ? 26.812 -11.508 -27.531 1 69.81 377 VAL A CA 1
ATOM 2880 C C . VAL A 1 377 ? 26.531 -12.43 -26.344 1 69.81 377 VAL A C 1
ATOM 2882 O O . VAL A 1 377 ? 26.438 -13.648 -26.516 1 69.81 377 VAL A O 1
ATOM 2885 N N . ASP A 1 378 ? 26.391 -11.867 -25.203 1 64.06 378 ASP A N 1
ATOM 2886 C CA . ASP A 1 378 ? 26.109 -12.648 -24.016 1 64.06 378 ASP A CA 1
ATOM 2887 C C . ASP A 1 378 ? 24.719 -13.273 -24.094 1 64.06 378 ASP A C 1
ATOM 2889 O O . ASP A 1 378 ? 24.5 -14.398 -23.641 1 64.06 378 ASP A O 1
ATOM 2893 N N . ARG A 1 379 ? 23.797 -12.586 -24.594 1 59.19 379 ARG A N 1
ATOM 2894 C CA . ARG A 1 379 ? 22.469 -13.125 -24.797 1 59.19 379 ARG A CA 1
ATOM 2895 C C . ARG A 1 379 ? 22.484 -14.297 -25.766 1 59.19 379 ARG A C 1
ATOM 2897 O O . ARG A 1 379 ? 21.734 -15.266 -25.594 1 59.19 379 ARG A O 1
ATOM 2904 N N . ASP A 1 380 ? 23.25 -14.18 -26.672 1 54.44 380 ASP A N 1
ATOM 2905 C CA . ASP A 1 380 ? 23.359 -15.242 -27.656 1 54.44 380 ASP A CA 1
ATOM 2906 C C . ASP A 1 380 ? 24.062 -16.469 -27.078 1 54.44 380 ASP A C 1
ATOM 2908 O O . ASP A 1 380 ? 23.766 -17.594 -27.469 1 54.44 380 ASP A O 1
ATOM 2912 N N . LYS A 1 381 ? 24.938 -16.375 -26.172 1 55.59 381 LYS A N 1
ATOM 2913 C CA . LYS A 1 381 ? 25.578 -17.516 -25.516 1 55.59 381 LYS A CA 1
ATOM 2914 C C . LYS A 1 381 ? 24.656 -18.188 -24.516 1 55.59 381 LYS A C 1
ATOM 2916 O O . LYS A 1 381 ? 24.766 -19.391 -24.25 1 55.59 381 LYS A O 1
ATOM 2921 N N . GLY A 1 382 ? 23.859 -17.469 -23.875 1 45.78 382 GLY A N 1
ATOM 2922 C CA . GLY A 1 382 ? 22.875 -18.031 -22.953 1 45.78 382 GLY A CA 1
ATOM 2923 C C . GLY A 1 382 ? 21.703 -18.672 -23.672 1 45.78 382 GLY A C 1
ATOM 2924 O O . GLY A 1 382 ? 21.031 -19.547 -23.109 1 45.78 382 GLY A O 1
ATOM 2925 N N . ALA A 1 383 ? 21.234 -18.453 -24.953 1 42.75 383 ALA A N 1
ATOM 2926 C CA . ALA A 1 383 ? 20.172 -19.062 -25.75 1 42.75 383 ALA A CA 1
ATOM 2927 C C . ALA A 1 383 ? 20.703 -20.281 -26.5 1 42.75 383 ALA A C 1
ATOM 2929 O O . ALA A 1 383 ? 19.922 -21.031 -27.078 1 42.75 383 ALA A O 1
ATOM 2930 N N . ALA A 1 384 ? 21.859 -20.5 -26.719 1 36.22 384 ALA A N 1
ATOM 2931 C CA . ALA A 1 384 ? 22.312 -21.766 -27.266 1 36.22 384 ALA A CA 1
ATOM 2932 C C . ALA A 1 384 ? 22.5 -22.812 -26.172 1 36.22 384 ALA A C 1
ATOM 2934 O O . ALA A 1 384 ? 23.031 -22.516 -25.109 1 36.22 384 ALA A O 1
ATOM 2935 N N . MET B 1 1 ? 2.889 -33.281 9.859 1 96.06 1 MET B N 1
ATOM 2936 C CA . MET B 1 1 ? 3.398 -32.344 8.867 1 96.06 1 MET B CA 1
ATOM 2937 C C . MET B 1 1 ? 2.422 -31.188 8.664 1 96.06 1 MET B C 1
ATOM 2939 O O . MET B 1 1 ? 1.208 -31.391 8.609 1 96.06 1 MET B O 1
ATOM 2943 N N . ARG B 1 2 ? 2.889 -29.984 8.609 1 98.06 2 ARG B N 1
ATOM 2944 C CA . ARG B 1 2 ? 2.08 -28.797 8.383 1 98.06 2 ARG B CA 1
ATOM 2945 C C . ARG B 1 2 ? 2.574 -28.031 7.16 1 98.06 2 ARG B C 1
ATOM 2947 O O . ARG B 1 2 ? 3.783 -27.891 6.953 1 98.06 2 ARG B O 1
ATOM 2954 N N . PHE B 1 3 ? 1.663 -27.5 6.328 1 98.88 3 PHE B N 1
ATOM 2955 C CA . PHE B 1 3 ? 2.016 -26.688 5.16 1 98.88 3 PHE B CA 1
ATOM 2956 C C . PHE B 1 3 ? 0.91 -25.703 4.832 1 98.88 3 PHE B C 1
ATOM 2958 O O . PHE B 1 3 ? -0.18 -25.766 5.406 1 98.88 3 PHE B O 1
ATOM 2965 N N . LEU B 1 4 ? 1.226 -24.75 3.982 1 98.94 4 LEU B N 1
ATOM 2966 C CA . LEU B 1 4 ? 0.239 -23.766 3.527 1 98.94 4 LEU B CA 1
ATOM 2967 C C . LEU B 1 4 ? -0.275 -24.125 2.137 1 98.94 4 LEU B C 1
ATOM 2969 O O . LEU B 1 4 ? 0.504 -24.516 1.264 1 98.94 4 LEU B O 1
ATOM 2973 N N . HIS B 1 5 ? -1.564 -24.078 1.997 1 99 5 HIS B N 1
ATOM 2974 C CA . HIS B 1 5 ? -2.248 -24.25 0.721 1 99 5 HIS B CA 1
ATOM 2975 C C . HIS B 1 5 ? -2.863 -22.938 0.246 1 99 5 HIS B C 1
ATOM 2977 O O . HIS B 1 5 ? -3.697 -22.344 0.94 1 99 5 HIS B O 1
ATOM 2983 N N . THR B 1 6 ? -2.42 -22.438 -0.875 1 98.94 6 THR B N 1
ATOM 2984 C CA . THR B 1 6 ? -2.951 -21.25 -1.518 1 98.94 6 THR B CA 1
ATOM 2985 C C . THR B 1 6 ? -3.061 -21.438 -3.027 1 98.94 6 THR B C 1
ATOM 2987 O O . THR B 1 6 ? -2.645 -22.484 -3.553 1 98.94 6 THR B O 1
ATOM 2990 N N . ALA B 1 7 ? -3.74 -20.547 -3.695 1 98.88 7 ALA B N 1
ATOM 2991 C CA . ALA B 1 7 ? -3.928 -20.641 -5.141 1 98.88 7 ALA B CA 1
ATOM 2992 C C . ALA B 1 7 ? -4.352 -19.297 -5.73 1 98.88 7 ALA B C 1
ATOM 2994 O O . ALA B 1 7 ? -4.719 -18.391 -4.996 1 98.88 7 ALA B O 1
ATOM 2995 N N . ASP B 1 8 ? -4.188 -19.203 -7.035 1 98.88 8 ASP B N 1
ATOM 2996 C CA . ASP B 1 8 ? -4.762 -18.125 -7.816 1 98.88 8 ASP B CA 1
ATOM 2997 C C . ASP B 1 8 ? -4.258 -16.766 -7.324 1 98.88 8 ASP B C 1
ATOM 2999 O O . ASP B 1 8 ? -5.047 -15.852 -7.066 1 98.88 8 ASP B O 1
ATOM 3003 N N . TRP B 1 9 ? -2.932 -16.766 -7.168 1 98.88 9 TRP B N 1
ATOM 3004 C CA . TRP B 1 9 ? -2.316 -15.477 -6.836 1 98.88 9 TRP B CA 1
ATOM 3005 C C . TRP B 1 9 ? -2.588 -14.445 -7.922 1 98.88 9 TRP B C 1
ATOM 3007 O O . TRP B 1 9 ? -2.846 -13.273 -7.629 1 98.88 9 TRP B O 1
ATOM 3017 N N . GLN B 1 10 ? -2.477 -14.984 -9.188 1 98.69 10 GLN B N 1
ATOM 3018 C CA . GLN B 1 10 ? -2.695 -14.172 -10.375 1 98.69 10 GLN B CA 1
ATOM 3019 C C . GLN B 1 10 ? -1.885 -12.875 -10.32 1 98.69 10 GLN B C 1
ATOM 3021 O O . GLN B 1 10 ? -2.418 -11.797 -10.562 1 98.69 10 GLN B O 1
ATOM 3026 N N . LEU B 1 11 ? -0.639 -12.984 -9.977 1 98.75 11 LEU B N 1
ATOM 3027 C CA . LEU B 1 11 ? 0.284 -11.859 -9.977 1 98.75 11 LEU B CA 1
ATOM 3028 C C . LEU B 1 11 ? 0.38 -11.227 -11.359 1 98.75 11 LEU B C 1
ATOM 3030 O O . LEU B 1 11 ? 0.519 -11.938 -12.359 1 98.75 11 LEU B O 1
ATOM 3034 N N . GLY B 1 12 ? 0.247 -9.93 -11.453 1 97.62 12 GLY B N 1
ATOM 3035 C CA . GLY B 1 12 ? 0.203 -9.219 -12.727 1 97.62 12 GLY B CA 1
ATOM 3036 C C . GLY B 1 12 ? -1.203 -8.828 -13.141 1 97.62 12 GLY B C 1
ATOM 3037 O O . GLY B 1 12 ? -1.392 -8.164 -14.164 1 97.62 12 GLY B O 1
ATOM 3038 N N . MET B 1 13 ? -2.189 -9.148 -12.344 1 97.06 13 MET B N 1
ATOM 3039 C CA . MET B 1 13 ? -3.578 -8.844 -12.672 1 97.06 13 MET B CA 1
ATOM 3040 C C . MET B 1 13 ? -3.818 -7.336 -12.672 1 97.06 13 MET B C 1
ATOM 3042 O O . MET B 1 13 ? -3.365 -6.633 -11.773 1 97.06 13 MET B O 1
ATOM 3046 N N . THR B 1 14 ? -4.527 -6.883 -13.656 1 95.25 14 THR B N 1
ATOM 3047 C CA . THR B 1 14 ? -4.992 -5.504 -13.719 1 95.25 14 THR B CA 1
ATOM 3048 C C . THR B 1 14 ? -6.508 -5.449 -13.883 1 95.25 14 THR B C 1
ATOM 3050 O O . THR B 1 14 ? -7.109 -6.375 -14.43 1 95.25 14 THR B O 1
ATOM 3053 N N . ARG B 1 15 ? -7.074 -4.473 -13.289 1 95.31 15 ARG B N 1
ATOM 3054 C CA . ARG B 1 15 ? -8.492 -4.184 -13.461 1 95.31 15 ARG B CA 1
ATOM 3055 C C . ARG B 1 15 ? -8.703 -2.793 -14.047 1 95.31 15 ARG B C 1
ATOM 3057 O O . ARG B 1 15 ? -8.211 -1.803 -13.5 1 95.31 15 ARG B O 1
ATOM 3064 N N . HIS B 1 16 ? -9.445 -2.678 -15.062 1 93.06 16 HIS B N 1
ATOM 3065 C CA . HIS B 1 16 ? -9.617 -1.417 -15.773 1 93.06 16 HIS B CA 1
ATOM 3066 C C . HIS B 1 16 ? -10.219 -0.35 -14.867 1 93.06 16 HIS B C 1
ATOM 3068 O O . HIS B 1 16 ? -9.875 0.828 -14.969 1 93.06 16 HIS B O 1
ATOM 3074 N N . PHE B 1 17 ? -11.07 -0.744 -13.961 1 92.44 17 PHE B N 1
ATOM 3075 C CA . PHE B 1 17 ? -11.758 0.215 -13.102 1 92.44 17 PHE B CA 1
ATOM 3076 C C . PHE B 1 17 ? -10.828 0.711 -12 1 92.44 17 PHE B C 1
ATOM 3078 O O . PHE B 1 17 ? -11.188 1.619 -11.242 1 92.44 17 PHE B O 1
ATOM 3085 N N . LEU B 1 18 ? -9.672 0.162 -11.898 1 94.81 18 LEU B N 1
ATOM 3086 C CA . LEU B 1 18 ? -8.68 0.614 -10.922 1 94.81 18 LEU B CA 1
ATOM 3087 C C . LEU B 1 18 ? -7.621 1.484 -11.594 1 94.81 18 LEU B C 1
ATOM 3089 O O . LEU B 1 18 ? -6.664 1.911 -10.945 1 94.81 18 LEU B O 1
ATOM 3093 N N . ASN B 1 19 ? -7.719 1.714 -12.828 1 81.88 19 ASN B N 1
ATOM 3094 C CA . ASN B 1 19 ? -6.688 2.447 -13.555 1 81.88 19 ASN B CA 1
ATOM 3095 C C . ASN B 1 19 ? -6.379 3.787 -12.891 1 81.88 19 ASN B C 1
ATOM 3097 O O . ASN B 1 19 ? -7.277 4.441 -12.359 1 81.88 19 ASN B O 1
ATOM 3101 N N . GLY B 1 20 ? -5.137 4.059 -12.82 1 84.06 20 GLY B N 1
ATOM 3102 C CA . GLY B 1 20 ? -4.668 5.254 -12.133 1 84.06 20 GLY B CA 1
ATOM 3103 C C . GLY B 1 20 ? -4.02 4.957 -10.797 1 84.06 20 GLY B C 1
ATOM 3104 O O . GLY B 1 20 ? -3.148 4.09 -10.703 1 84.06 20 GLY B O 1
ATOM 3105 N N . GLU B 1 21 ? -4.508 5.523 -9.75 1 90.31 21 GLU B N 1
ATOM 3106 C CA . GLU B 1 21 ? -3.826 5.523 -8.461 1 90.31 21 GLU B CA 1
ATOM 3107 C C . GLU B 1 21 ? -4.113 4.238 -7.688 1 90.31 21 GLU B C 1
ATOM 3109 O O . GLU B 1 21 ? -3.32 3.828 -6.84 1 90.31 21 GLU B O 1
ATOM 3114 N N . ALA B 1 22 ? -5.172 3.527 -8.102 1 96.5 22 ALA B N 1
ATOM 3115 C CA . ALA B 1 22 ? -5.598 2.391 -7.289 1 96.5 22 ALA B CA 1
ATOM 3116 C C . ALA B 1 22 ? -4.891 1.11 -7.73 1 96.5 22 ALA B C 1
ATOM 3118 O O . ALA B 1 22 ? -4.613 0.233 -6.906 1 96.5 22 ALA B O 1
ATOM 3119 N N . GLN B 1 23 ? -4.543 0.972 -9 1 97.19 23 GLN B N 1
ATOM 3120 C CA . GLN B 1 23 ? -4.012 -0.271 -9.555 1 97.19 23 GLN B CA 1
ATOM 3121 C C . GLN B 1 23 ? -2.666 -0.622 -8.93 1 97.19 23 GLN B C 1
ATOM 3123 O O . GLN B 1 23 ? -2.461 -1.751 -8.477 1 97.19 23 GLN B O 1
ATOM 3128 N N . PRO B 1 24 ? -1.755 0.37 -8.805 1 96.94 24 PRO B N 1
ATOM 3129 C CA . PRO B 1 24 ? -0.478 0.015 -8.18 1 96.94 24 PRO B CA 1
ATOM 3130 C C . PRO B 1 24 ? -0.636 -0.448 -6.738 1 96.94 24 PRO B C 1
ATOM 3132 O O . PRO B 1 24 ? 0.097 -1.332 -6.285 1 96.94 24 PRO B O 1
ATOM 3135 N N . ARG B 1 25 ? -1.541 0.136 -6.043 1 97.75 25 ARG B N 1
ATOM 3136 C CA . ARG B 1 25 ? -1.79 -0.258 -4.66 1 97.75 25 ARG B CA 1
ATOM 3137 C C . ARG B 1 25 ? -2.379 -1.663 -4.59 1 97.75 25 ARG B C 1
ATOM 3139 O O . ARG B 1 25 ? -1.998 -2.459 -3.729 1 97.75 25 ARG B O 1
ATOM 3146 N N . TYR B 1 26 ? -3.309 -1.916 -5.512 1 98.5 26 TYR B N 1
ATOM 3147 C CA . TYR B 1 26 ? -3.908 -3.242 -5.598 1 98.5 26 TYR B CA 1
ATOM 3148 C C . TYR B 1 26 ? -2.855 -4.297 -5.918 1 98.5 26 TYR B C 1
ATOM 3150 O O . TYR B 1 26 ? -2.793 -5.34 -5.262 1 98.5 26 TYR B O 1
ATOM 3158 N N . SER B 1 27 ? -1.994 -4.043 -6.848 1 97.75 27 SER B N 1
ATOM 3159 C CA . SER B 1 27 ? -0.925 -4.953 -7.246 1 97.75 27 SER B CA 1
ATOM 3160 C C . SER B 1 27 ? 0.044 -5.207 -6.098 1 97.75 27 SER B C 1
ATOM 3162 O O . SER B 1 27 ? 0.439 -6.348 -5.852 1 97.75 27 SER B O 1
ATOM 3164 N N . ALA B 1 28 ? 0.368 -4.145 -5.445 1 97.44 28 ALA B N 1
ATOM 3165 C CA . ALA B 1 28 ? 1.288 -4.273 -4.32 1 97.44 28 ALA B CA 1
ATOM 3166 C C . ALA B 1 28 ? 0.675 -5.121 -3.205 1 97.44 28 ALA B C 1
ATOM 3168 O O . ALA B 1 28 ? 1.36 -5.941 -2.59 1 97.44 28 ALA B O 1
ATOM 3169 N N . SER B 1 29 ? -0.617 -4.93 -2.963 1 98.12 29 SER B N 1
ATOM 3170 C CA . SER B 1 29 ? -1.289 -5.691 -1.915 1 98.12 29 SER B CA 1
ATOM 3171 C C . SER B 1 29 ? -1.295 -7.184 -2.234 1 98.12 29 SER B C 1
ATOM 3173 O O . SER B 1 29 ? -1.188 -8.016 -1.333 1 98.12 29 SER B O 1
ATOM 3175 N N . ARG B 1 30 ? -1.44 -7.461 -3.438 1 98.19 30 ARG B N 1
ATOM 3176 C CA . ARG B 1 30 ? -1.415 -8.859 -3.859 1 98.19 30 ARG B CA 1
ATOM 3177 C C . ARG B 1 30 ? -0.047 -9.484 -3.607 1 98.19 30 ARG B C 1
ATOM 3179 O O . ARG B 1 30 ? 0.047 -10.594 -3.084 1 98.19 30 ARG B O 1
ATOM 3186 N N . ARG B 1 31 ? 1.026 -8.789 -3.932 1 98.31 31 ARG B N 1
ATOM 3187 C CA . ARG B 1 31 ? 2.373 -9.281 -3.656 1 98.31 31 ARG B CA 1
ATOM 3188 C C . ARG B 1 31 ? 2.629 -9.367 -2.154 1 98.31 31 ARG B C 1
ATOM 3190 O O . ARG B 1 31 ? 3.295 -10.289 -1.683 1 98.31 31 ARG B O 1
ATOM 3197 N N . GLU B 1 32 ? 2.078 -8.398 -1.435 1 97.94 32 GLU B N 1
ATOM 3198 C CA . GLU B 1 32 ? 2.223 -8.414 0.018 1 97.94 32 GLU B CA 1
ATOM 3199 C C . GLU B 1 32 ? 1.533 -9.625 0.633 1 97.94 32 GLU B C 1
ATOM 3201 O O . GLU B 1 32 ? 2.023 -10.195 1.608 1 97.94 32 GLU B O 1
ATOM 3206 N N . ALA B 1 33 ? 0.388 -9.953 0.086 1 98.62 33 ALA B N 1
ATOM 3207 C CA . ALA B 1 33 ? -0.302 -11.156 0.552 1 98.62 33 ALA B CA 1
ATOM 3208 C C . ALA B 1 33 ? 0.568 -12.391 0.37 1 98.62 33 ALA B C 1
ATOM 3210 O O . ALA B 1 33 ? 0.619 -13.258 1.247 1 98.62 33 ALA B O 1
ATOM 3211 N N . VAL B 1 34 ? 1.264 -12.438 -0.71 1 98.62 34 VAL B N 1
ATOM 3212 C CA . VAL B 1 34 ? 2.166 -13.547 -0.992 1 98.62 34 VAL B CA 1
ATOM 3213 C C . VAL B 1 34 ? 3.328 -13.531 -0.003 1 98.62 34 VAL B C 1
ATOM 3215 O O . VAL B 1 34 ? 3.619 -14.547 0.64 1 98.62 34 VAL B O 1
ATOM 3218 N N . ALA B 1 35 ? 3.953 -12.383 0.166 1 98.12 35 ALA B N 1
ATOM 3219 C CA . ALA B 1 35 ? 5.098 -12.258 1.065 1 98.12 35 ALA B CA 1
ATOM 3220 C C . ALA B 1 35 ? 4.703 -12.586 2.504 1 98.12 35 ALA B C 1
ATOM 3222 O O . ALA B 1 35 ? 5.5 -13.141 3.262 1 98.12 35 ALA B O 1
ATOM 3223 N N . SER B 1 36 ? 3.518 -12.305 2.852 1 98.12 36 SER B N 1
ATOM 3224 C CA . SER B 1 36 ? 3.047 -12.492 4.219 1 98.12 36 SER B CA 1
ATOM 3225 C C . SER B 1 36 ? 2.943 -13.969 4.578 1 98.12 36 SER B C 1
ATOM 3227 O O . SER B 1 36 ? 2.848 -14.32 5.754 1 98.12 36 SER B O 1
ATOM 3229 N N . LEU B 1 37 ? 2.941 -14.82 3.605 1 98.75 37 LEU B N 1
ATOM 3230 C CA . LEU B 1 37 ? 2.908 -16.25 3.863 1 98.75 37 LEU B CA 1
ATOM 3231 C C . LEU B 1 37 ? 4.102 -16.688 4.711 1 98.75 37 LEU B C 1
ATOM 3233 O O . LEU B 1 37 ? 4.02 -17.656 5.465 1 98.75 37 LEU B O 1
ATOM 3237 N N . GLY B 1 38 ? 5.227 -15.945 4.543 1 98.62 38 GLY B N 1
ATOM 3238 C CA . GLY B 1 38 ? 6.398 -16.25 5.348 1 98.62 38 GLY B CA 1
ATOM 3239 C C . GLY B 1 38 ? 6.137 -16.156 6.84 1 98.62 38 GLY B C 1
ATOM 3240 O O . GLY B 1 38 ? 6.488 -17.062 7.59 1 98.62 38 GLY B O 1
ATOM 3241 N N . GLU B 1 39 ? 5.52 -15.094 7.23 1 98.31 39 GLU B N 1
ATOM 3242 C CA . GLU B 1 39 ? 5.195 -14.93 8.641 1 98.31 39 GLU B CA 1
ATOM 3243 C C . GLU B 1 39 ? 4.219 -16 9.117 1 98.31 39 GLU B C 1
ATOM 3245 O O . GLU B 1 39 ? 4.332 -16.5 10.242 1 98.31 39 GLU B O 1
ATOM 3250 N N . ILE B 1 40 ? 3.287 -16.359 8.305 1 98.69 40 ILE B N 1
ATOM 3251 C CA . ILE B 1 40 ? 2.314 -17.391 8.648 1 98.69 40 ILE B CA 1
ATOM 3252 C C . ILE B 1 40 ? 3.021 -18.734 8.789 1 98.69 40 ILE B C 1
ATOM 3254 O O . ILE B 1 40 ? 2.762 -19.484 9.734 1 98.69 40 ILE B O 1
ATOM 3258 N N . ALA B 1 41 ? 3.898 -19 7.832 1 98.81 41 ALA B N 1
ATOM 3259 C CA . ALA B 1 41 ? 4.66 -20.234 7.895 1 98.81 41 ALA B CA 1
ATOM 3260 C C . ALA B 1 41 ? 5.473 -20.328 9.188 1 98.81 41 ALA B C 1
ATOM 3262 O O . ALA B 1 41 ? 5.488 -21.359 9.852 1 98.81 41 ALA B O 1
ATOM 3263 N N . LYS B 1 42 ? 6.062 -19.219 9.547 1 98.5 42 LYS B N 1
ATOM 3264 C CA . LYS B 1 42 ? 6.863 -19.172 10.773 1 98.5 42 LYS B CA 1
ATOM 3265 C C . LYS B 1 42 ? 5.992 -19.391 12.008 1 98.5 42 LYS B C 1
ATOM 3267 O O . LYS B 1 42 ? 6.324 -20.219 12.867 1 98.5 42 LYS B O 1
ATOM 3272 N N . ARG B 1 43 ? 4.902 -18.719 12.07 1 98.31 43 ARG B N 1
ATOM 3273 C CA . ARG B 1 43 ? 4.023 -18.781 13.234 1 98.31 43 ARG B CA 1
ATOM 3274 C C . ARG B 1 43 ? 3.387 -20.156 13.383 1 98.31 43 ARG B C 1
ATOM 3276 O O . ARG B 1 43 ? 3.221 -20.656 14.492 1 98.31 43 ARG B O 1
ATOM 3283 N N . THR B 1 44 ? 3.105 -20.797 12.297 1 98.25 44 THR B N 1
ATOM 3284 C CA . THR B 1 44 ? 2.367 -22.062 12.344 1 98.25 44 THR B CA 1
ATOM 3285 C C . THR B 1 44 ? 3.322 -23.25 12.305 1 98.25 44 THR B C 1
ATOM 3287 O O . THR B 1 44 ? 2.93 -24.375 12.602 1 98.25 44 THR B O 1
ATOM 3290 N N . GLY B 1 45 ? 4.531 -22.984 11.852 1 98.31 45 GLY B N 1
ATOM 3291 C CA . GLY B 1 45 ? 5.488 -24.062 11.672 1 98.31 45 GLY B CA 1
ATOM 3292 C C . GLY B 1 45 ? 5.297 -24.828 10.375 1 98.31 45 GLY B C 1
ATOM 3293 O O . GLY B 1 45 ? 5.648 -26 10.281 1 98.31 45 GLY B O 1
ATOM 3294 N N . ALA B 1 46 ? 4.688 -24.219 9.414 1 98.81 46 ALA B N 1
ATOM 3295 C CA . ALA B 1 46 ? 4.504 -24.859 8.109 1 98.81 46 ALA B CA 1
ATOM 3296 C C . ALA B 1 46 ? 5.844 -25.109 7.43 1 98.81 46 ALA B C 1
ATOM 3298 O O . ALA B 1 46 ? 6.711 -24.234 7.398 1 98.81 46 ALA B O 1
ATOM 3299 N N . GLU B 1 47 ? 5.953 -26.234 6.859 1 98.62 47 GLU B N 1
ATOM 3300 C CA . GLU B 1 47 ? 7.219 -26.672 6.277 1 98.62 47 GLU B CA 1
ATOM 3301 C C . GLU B 1 47 ? 7.391 -26.141 4.859 1 98.62 47 GLU B C 1
ATOM 3303 O O . GLU B 1 47 ? 8.516 -25.938 4.395 1 98.62 47 GLU B O 1
ATOM 3308 N N . PHE B 1 48 ? 6.34 -25.922 4.148 1 98.88 48 PHE B N 1
ATOM 3309 C CA . PHE B 1 48 ? 6.363 -25.469 2.764 1 98.88 48 PHE B CA 1
ATOM 3310 C C . PHE B 1 48 ? 5.016 -24.891 2.357 1 98.88 48 PHE B C 1
ATOM 3312 O O . PHE B 1 48 ? 4.051 -24.953 3.123 1 98.88 48 PHE B O 1
ATOM 3319 N N . VAL B 1 49 ? 4.977 -24.281 1.22 1 98.94 49 VAL B N 1
ATOM 3320 C CA . VAL B 1 49 ? 3.771 -23.719 0.619 1 98.94 49 VAL B CA 1
ATOM 3321 C C . VAL B 1 49 ? 3.492 -24.406 -0.719 1 98.94 49 VAL B C 1
ATOM 3323 O O . VAL B 1 49 ? 4.406 -24.609 -1.519 1 98.94 49 VAL B O 1
ATOM 3326 N N . VAL B 1 50 ? 2.266 -24.797 -0.914 1 98.94 50 VAL B N 1
ATOM 3327 C CA . VAL B 1 50 ? 1.844 -25.25 -2.234 1 98.94 50 VAL B CA 1
ATOM 3328 C C . VAL B 1 50 ? 0.908 -24.219 -2.863 1 98.94 50 VAL B C 1
ATOM 3330 O O . VAL B 1 50 ? -0.041 -23.766 -2.223 1 98.94 50 VAL B O 1
ATOM 3333 N N . VAL B 1 51 ? 1.213 -23.844 -4.066 1 98.94 51 VAL B N 1
ATOM 3334 C CA . VAL B 1 51 ? 0.377 -22.922 -4.844 1 98.94 51 VAL B CA 1
ATOM 3335 C C . VAL B 1 51 ? -0.306 -23.703 -5.977 1 98.94 51 VAL B C 1
ATOM 3337 O O . VAL B 1 51 ? 0.341 -24.078 -6.953 1 98.94 51 VAL B O 1
ATOM 3340 N N . SER B 1 52 ? -1.601 -23.859 -5.852 1 98.88 52 SER B N 1
ATOM 3341 C CA . SER B 1 52 ? -2.34 -24.781 -6.699 1 98.88 52 SER B CA 1
ATOM 3342 C C . SER B 1 52 ? -2.826 -24.109 -7.973 1 98.88 52 SER B C 1
ATOM 3344 O O . SER B 1 52 ? -4.016 -24.156 -8.297 1 98.88 52 SER B O 1
ATOM 3346 N N . GLY B 1 53 ? -1.913 -23.438 -8.617 1 98.56 53 GLY B N 1
ATOM 3347 C CA . GLY B 1 53 ? -2.166 -22.969 -9.969 1 98.56 53 GLY B CA 1
ATOM 3348 C C . GLY B 1 53 ? -2.488 -21.5 -10.039 1 98.56 53 GLY B C 1
ATOM 3349 O O . GLY B 1 53 ? -2.807 -20.875 -9.023 1 98.56 53 GLY B O 1
ATOM 3350 N N . ASP B 1 54 ? -2.326 -20.953 -11.266 1 98.62 54 ASP B N 1
ATOM 3351 C CA . ASP B 1 54 ? -2.578 -19.547 -11.586 1 98.62 54 ASP B CA 1
ATOM 3352 C C . ASP B 1 54 ? -1.776 -18.625 -10.672 1 98.62 54 ASP B C 1
ATOM 3354 O O . ASP B 1 54 ? -2.336 -17.719 -10.047 1 98.62 54 ASP B O 1
ATOM 3358 N N . VAL B 1 55 ? -0.517 -18.922 -10.602 1 98.88 55 VAL B N 1
ATOM 3359 C CA . VAL B 1 55 ? 0.412 -18.078 -9.859 1 98.88 55 VAL B CA 1
ATOM 3360 C C . VAL B 1 55 ? 0.465 -16.688 -10.484 1 98.88 55 VAL B C 1
ATOM 3362 O O . VAL B 1 55 ? 0.361 -15.672 -9.789 1 98.88 55 VAL B O 1
ATOM 3365 N N . PHE B 1 56 ? 0.576 -16.719 -11.82 1 98.81 56 PHE B N 1
ATOM 3366 C CA . PHE B 1 56 ? 0.605 -15.5 -12.602 1 98.81 56 PHE B CA 1
ATOM 3367 C C . PHE B 1 56 ? -0.691 -15.32 -13.383 1 98.81 56 PHE B C 1
ATOM 3369 O O . PHE B 1 56 ? -1.338 -16.312 -13.75 1 98.81 56 PHE B O 1
ATOM 3376 N N . GLU B 1 57 ? -1.024 -14.07 -13.711 1 98.12 57 GLU B N 1
ATOM 3377 C CA . GLU B 1 57 ? -2.24 -13.758 -14.453 1 98.12 57 GLU B CA 1
ATOM 3378 C C . GLU B 1 57 ? -2.123 -14.195 -15.906 1 98.12 57 GLU B C 1
ATOM 3380 O O . GLU B 1 57 ? -3.119 -14.57 -16.531 1 98.12 57 GLU B O 1
ATOM 3385 N N . HIS B 1 58 ? -0.857 -14.031 -16.359 1 96.44 58 HIS B N 1
ATOM 3386 C CA . HIS B 1 58 ? -0.539 -14.375 -17.734 1 96.44 58 HIS B CA 1
ATOM 3387 C C . HIS B 1 58 ? 0.902 -14.852 -17.875 1 96.44 58 HIS B C 1
ATOM 3389 O O . HIS B 1 58 ? 1.744 -14.539 -17.031 1 96.44 58 HIS B O 1
ATOM 3395 N N . ASN B 1 59 ? 1.071 -15.562 -18.938 1 97.44 59 ASN B N 1
ATOM 3396 C CA . ASN B 1 59 ? 2.445 -15.945 -19.234 1 97.44 59 ASN B CA 1
ATOM 3397 C C . ASN B 1 59 ? 3.279 -14.75 -19.688 1 97.44 59 ASN B C 1
ATOM 3399 O O . ASN B 1 59 ? 4.496 -14.727 -19.484 1 97.44 59 ASN B O 1
ATOM 3403 N N . GLN B 1 60 ? 2.615 -13.805 -20.281 1 96.75 60 GLN B N 1
ATOM 3404 C CA . GLN B 1 60 ? 3.322 -12.609 -20.75 1 96.75 60 GLN B CA 1
ATOM 3405 C C . GLN B 1 60 ? 3.111 -11.445 -19.797 1 96.75 60 GLN B C 1
ATOM 3407 O O . GLN B 1 60 ? 2.035 -10.844 -19.766 1 96.75 60 GLN B O 1
ATOM 3412 N N . LEU B 1 61 ? 4.145 -11.133 -19.031 1 97.12 61 LEU B N 1
ATOM 3413 C CA . LEU B 1 61 ? 4.117 -10.047 -18.062 1 97.12 61 LEU B CA 1
ATOM 3414 C C . LEU B 1 61 ? 5.305 -9.117 -18.25 1 97.12 61 LEU B C 1
ATOM 3416 O O . LEU B 1 61 ? 6.324 -9.508 -18.828 1 97.12 61 LEU B O 1
ATOM 3420 N N . ALA B 1 62 ? 5.09 -7.891 -17.828 1 95.81 62 ALA B N 1
ATOM 3421 C CA . ALA B 1 62 ? 6.23 -6.98 -17.797 1 95.81 62 ALA B CA 1
ATOM 3422 C C . ALA B 1 62 ? 7.332 -7.512 -16.875 1 95.81 62 ALA B C 1
ATOM 3424 O O . ALA B 1 62 ? 7.047 -8.109 -15.836 1 95.81 62 ALA B O 1
ATOM 3425 N N . PRO B 1 63 ? 8.602 -7.312 -17.234 1 97 63 PRO B N 1
ATOM 3426 C CA . PRO B 1 63 ? 9.727 -7.809 -16.422 1 97 63 PRO B CA 1
ATOM 3427 C C . PRO B 1 63 ? 9.617 -7.395 -14.961 1 97 63 PRO B C 1
ATOM 3429 O O . PRO B 1 63 ? 9.93 -8.188 -14.07 1 97 63 PRO B O 1
ATOM 3432 N N . ARG B 1 64 ? 9.172 -6.227 -14.727 1 96.81 64 ARG B N 1
ATOM 3433 C CA . ARG B 1 64 ? 9.039 -5.73 -13.359 1 96.81 64 ARG B CA 1
ATOM 3434 C C . ARG B 1 64 ? 8.062 -6.59 -12.562 1 96.81 64 ARG B C 1
ATOM 3436 O O . ARG B 1 64 ? 8.312 -6.895 -11.391 1 96.81 64 ARG B O 1
ATOM 3443 N N . ASP B 1 65 ? 6.984 -6.988 -13.172 1 96.88 65 ASP B N 1
ATOM 3444 C CA . ASP B 1 65 ? 5.992 -7.82 -12.5 1 96.88 65 ASP B CA 1
ATOM 3445 C C . ASP B 1 65 ? 6.578 -9.18 -12.133 1 96.88 65 ASP B C 1
ATOM 3447 O O . ASP B 1 65 ? 6.344 -9.688 -11.031 1 96.88 65 ASP B O 1
ATOM 3451 N N . VAL B 1 66 ? 7.324 -9.711 -13.016 1 98.19 66 VAL B N 1
ATOM 3452 C CA . VAL B 1 66 ? 7.941 -11.016 -12.773 1 98.19 66 VAL B CA 1
ATOM 3453 C C . VAL B 1 66 ? 8.961 -10.898 -11.641 1 98.19 66 VAL B C 1
ATOM 3455 O O . VAL B 1 66 ? 8.906 -11.656 -10.672 1 98.19 66 VAL B O 1
ATOM 3458 N N . SER B 1 67 ? 9.828 -9.883 -11.719 1 98.19 67 SER B N 1
ATOM 3459 C CA . SER B 1 67 ? 10.883 -9.703 -10.727 1 98.19 67 SER B CA 1
ATOM 3460 C C . SER B 1 67 ? 10.289 -9.461 -9.336 1 98.19 67 SER B C 1
ATOM 3462 O O . SER B 1 67 ? 10.727 -10.07 -8.359 1 98.19 67 SER B O 1
ATOM 3464 N N . GLN B 1 68 ? 9.344 -8.602 -9.289 1 98 68 GLN B N 1
ATOM 3465 C CA . GLN B 1 68 ? 8.727 -8.289 -8 1 98 68 GLN B CA 1
ATOM 3466 C C . GLN B 1 68 ? 7.98 -9.492 -7.441 1 98 68 GLN B C 1
ATOM 3468 O O . GLN B 1 68 ? 7.961 -9.711 -6.227 1 98 68 GLN B O 1
ATOM 3473 N N . SER B 1 69 ? 7.34 -10.219 -8.297 1 98.56 69 SER B N 1
ATOM 3474 C CA . SER B 1 69 ? 6.668 -11.445 -7.867 1 98.56 69 SER B CA 1
ATOM 3475 C C . SER B 1 69 ? 7.656 -12.422 -7.246 1 98.56 69 SER B C 1
ATOM 3477 O O . SER B 1 69 ? 7.398 -12.977 -6.176 1 98.56 69 SER B O 1
ATOM 3479 N N . LEU B 1 70 ? 8.742 -12.602 -7.914 1 98.56 70 LEU B N 1
ATOM 3480 C CA . LEU B 1 70 ? 9.75 -13.539 -7.438 1 98.56 70 LEU B CA 1
ATOM 3481 C C . LEU B 1 70 ? 10.367 -13.047 -6.129 1 98.56 70 LEU B C 1
ATOM 3483 O O . LEU B 1 70 ? 10.688 -13.852 -5.25 1 98.56 70 LEU B O 1
ATOM 3487 N N . GLU B 1 71 ? 10.531 -11.734 -6.023 1 98.12 71 GLU B N 1
ATOM 3488 C CA . GLU B 1 71 ? 11.008 -11.18 -4.762 1 98.12 71 GLU B CA 1
ATOM 3489 C C . GLU B 1 71 ? 10.031 -11.461 -3.627 1 98.12 71 GLU B C 1
ATOM 3491 O O . GLU B 1 71 ? 10.438 -11.781 -2.51 1 98.12 71 GLU B O 1
ATOM 3496 N N . ALA B 1 72 ? 8.766 -11.359 -3.877 1 98.38 72 ALA B N 1
ATOM 3497 C CA . ALA B 1 72 ? 7.746 -11.688 -2.883 1 98.38 72 ALA B CA 1
ATOM 3498 C C . ALA B 1 72 ? 7.832 -13.156 -2.473 1 98.38 72 ALA B C 1
ATOM 3500 O O . ALA B 1 72 ? 7.684 -13.484 -1.294 1 98.38 72 ALA B O 1
ATOM 3501 N N . MET B 1 73 ? 8.055 -14 -3.436 1 98.62 73 MET B N 1
ATOM 3502 C CA . MET B 1 73 ? 8.18 -15.43 -3.156 1 98.62 73 MET B CA 1
ATOM 3503 C C . MET B 1 73 ? 9.414 -15.711 -2.311 1 98.62 73 MET B C 1
ATOM 3505 O O . MET B 1 73 ? 9.383 -16.562 -1.412 1 98.62 73 MET B O 1
ATOM 3509 N N . ARG B 1 74 ? 10.508 -14.977 -2.633 1 97.69 74 ARG B N 1
ATOM 3510 C CA . ARG B 1 74 ? 11.75 -15.117 -1.875 1 97.69 74 ARG B CA 1
ATOM 3511 C C . ARG B 1 74 ? 11.516 -14.852 -0.391 1 97.69 74 ARG B C 1
ATOM 3513 O O . ARG B 1 74 ? 12.039 -15.57 0.464 1 97.69 74 ARG B O 1
ATOM 3520 N N . ALA B 1 75 ? 10.68 -13.953 -0.13 1 97.19 75 ALA B N 1
ATOM 3521 C CA . ALA B 1 75 ? 10.445 -13.477 1.229 1 97.19 75 ALA B CA 1
ATOM 3522 C C . ALA B 1 75 ? 9.711 -14.531 2.057 1 97.19 75 ALA B C 1
ATOM 3524 O O . ALA B 1 75 ? 9.664 -14.445 3.285 1 97.19 75 ALA B O 1
ATOM 3525 N N . ILE B 1 76 ? 9.117 -15.484 1.484 1 98.31 76 ILE B N 1
ATOM 3526 C CA . ILE B 1 76 ? 8.367 -16.5 2.207 1 98.31 76 ILE B CA 1
ATOM 3527 C C . ILE B 1 76 ? 9.312 -17.328 3.07 1 98.31 76 ILE B C 1
ATOM 3529 O O . ILE B 1 76 ? 8.969 -17.719 4.184 1 98.31 76 ILE B O 1
ATOM 3533 N N . GLY B 1 77 ? 10.469 -17.656 2.537 1 97.38 77 GLY B N 1
ATOM 3534 C CA . GLY B 1 77 ? 11.547 -18.203 3.354 1 97.38 77 GLY B CA 1
ATOM 3535 C C . GLY B 1 77 ? 11.477 -19.719 3.494 1 97.38 77 GLY B C 1
ATOM 3536 O O . GLY B 1 77 ? 12.422 -20.344 3.979 1 97.38 77 GLY B O 1
ATOM 3537 N N . VAL B 1 78 ? 10.398 -20.359 3.215 1 98.62 78 VAL B N 1
ATOM 3538 C CA . VAL B 1 78 ? 10.281 -21.812 3.154 1 98.62 78 VAL B CA 1
ATOM 3539 C C . VAL B 1 78 ? 10.062 -22.25 1.71 1 98.62 78 VAL B C 1
ATOM 3541 O O . VAL B 1 78 ? 9.734 -21.438 0.847 1 98.62 78 VAL B O 1
ATOM 3544 N N . PRO B 1 79 ? 10.211 -23.547 1.437 1 98.88 79 PRO B N 1
ATOM 3545 C CA . PRO B 1 79 ? 9.992 -24 0.064 1 98.88 79 PRO B CA 1
ATOM 3546 C C . PRO B 1 79 ? 8.586 -23.688 -0.448 1 98.88 79 PRO B C 1
ATOM 3548 O O . PRO B 1 79 ? 7.609 -23.844 0.29 1 98.88 79 PRO B O 1
ATOM 3551 N N . VAL B 1 80 ? 8.57 -23.203 -1.659 1 98.94 80 VAL B N 1
ATOM 3552 C CA . VAL B 1 80 ? 7.32 -22.859 -2.336 1 98.94 80 VAL B CA 1
ATOM 3553 C C . VAL B 1 80 ? 7.195 -23.688 -3.617 1 98.94 80 VAL B C 1
ATOM 3555 O O . VAL B 1 80 ? 8.047 -23.594 -4.504 1 98.94 80 VAL B O 1
ATOM 3558 N N . TYR B 1 81 ? 6.152 -24.469 -3.717 1 98.94 81 TYR B N 1
ATOM 3559 C CA . TYR B 1 81 ? 5.895 -25.297 -4.891 1 98.94 81 TYR B CA 1
ATOM 3560 C C . TYR B 1 81 ? 4.805 -24.672 -5.762 1 98.94 81 TYR B C 1
ATOM 3562 O O . TYR B 1 81 ? 3.658 -24.547 -5.328 1 98.94 81 TYR B O 1
ATOM 3570 N N . LEU B 1 82 ? 5.172 -24.328 -6.965 1 98.94 82 LEU B N 1
ATOM 3571 C CA . LEU B 1 82 ? 4.258 -23.656 -7.871 1 98.94 82 LEU B CA 1
ATOM 3572 C C . LEU B 1 82 ? 3.689 -24.625 -8.906 1 98.94 82 LEU B C 1
ATOM 3574 O O . LEU B 1 82 ? 4.441 -25.281 -9.625 1 98.94 82 LEU B O 1
ATOM 3578 N N . LEU B 1 83 ? 2.42 -24.672 -8.938 1 98.88 83 LEU B N 1
ATOM 3579 C CA . LEU B 1 83 ? 1.759 -25.438 -9.984 1 98.88 83 LEU B CA 1
ATOM 3580 C C . LEU B 1 83 ? 1.288 -24.531 -11.117 1 98.88 83 LEU B C 1
ATOM 3582 O O . LEU B 1 83 ? 0.582 -23.547 -10.875 1 98.88 83 LEU B O 1
ATOM 3586 N N . PRO B 1 84 ? 1.657 -24.766 -12.391 1 98.62 84 PRO B N 1
ATOM 3587 C CA . PRO B 1 84 ? 1.061 -24.047 -13.508 1 98.62 84 PRO B CA 1
ATOM 3588 C C . PRO B 1 84 ? -0.441 -24.281 -13.641 1 98.62 84 PRO B C 1
ATOM 3590 O O . PRO B 1 84 ? -0.897 -25.422 -13.508 1 98.62 84 PRO B O 1
ATOM 3593 N N . GLY B 1 85 ? -1.239 -23.25 -13.805 1 98.31 85 GLY B N 1
ATOM 3594 C CA . GLY B 1 85 ? -2.678 -23.312 -14.016 1 98.31 85 GLY B CA 1
ATOM 3595 C C . GLY B 1 85 ? -3.105 -22.875 -15.398 1 98.31 85 GLY B C 1
ATOM 3596 O O . GLY B 1 85 ? -2.305 -22.891 -16.328 1 98.31 85 GLY B O 1
ATOM 3597 N N . ASN B 1 86 ? -4.316 -22.594 -15.602 1 97.19 86 ASN B N 1
ATOM 3598 C CA . ASN B 1 86 ? -4.809 -22.281 -16.938 1 97.19 86 ASN B CA 1
ATOM 3599 C C . ASN B 1 86 ? -4.391 -20.875 -17.375 1 97.19 86 ASN B C 1
ATOM 3601 O O . ASN B 1 86 ? -4.293 -20.594 -18.562 1 97.19 86 ASN B O 1
ATOM 3605 N N . HIS B 1 87 ? -4.168 -19.906 -16.469 1 97.81 87 HIS B N 1
ATOM 3606 C CA . HIS B 1 87 ? -3.701 -18.562 -16.797 1 97.81 87 HIS B CA 1
ATOM 3607 C C . HIS B 1 87 ? -2.225 -18.578 -17.188 1 97.81 87 HIS B C 1
ATOM 3609 O O . HIS B 1 87 ? -1.779 -17.734 -17.969 1 97.81 87 HIS B O 1
ATOM 3615 N N . ASP B 1 88 ? -1.48 -19.469 -16.641 1 98.19 88 ASP B N 1
ATOM 3616 C CA . ASP B 1 88 ? -0.035 -19.547 -16.812 1 98.19 88 ASP B CA 1
ATOM 3617 C C . ASP B 1 88 ? 0.41 -20.969 -17.109 1 98.19 88 ASP B C 1
ATOM 3619 O O . ASP B 1 88 ? 1.329 -21.484 -16.469 1 98.19 88 ASP B O 1
ATOM 3623 N N . PRO B 1 89 ? -0.103 -21.547 -18.156 1 98.19 89 PRO B N 1
ATOM 3624 C CA . PRO B 1 89 ? 0.226 -22.938 -18.453 1 98.19 89 PRO B CA 1
ATOM 3625 C C . PRO B 1 89 ? 1.683 -23.125 -18.875 1 98.19 89 PRO B C 1
ATOM 3627 O O . PRO B 1 89 ? 2.336 -22.172 -19.297 1 98.19 89 PRO B O 1
ATOM 3630 N N . LEU B 1 90 ? 2.156 -24.328 -18.703 1 97.56 90 LEU B N 1
ATOM 3631 C CA . LEU B 1 90 ? 3.498 -24.719 -19.109 1 97.56 90 LEU B CA 1
ATOM 3632 C C . LEU B 1 90 ? 3.547 -24.969 -20.625 1 97.56 90 LEU B C 1
ATOM 3634 O O . LEU B 1 90 ? 3.842 -26.078 -21.062 1 97.56 90 LEU B O 1
ATOM 3638 N N . ASP B 1 91 ? 3.328 -23.984 -21.359 1 96 91 ASP B N 1
ATOM 3639 C CA . ASP B 1 91 ? 3.42 -24.078 -22.812 1 96 91 ASP B CA 1
ATOM 3640 C C . ASP B 1 91 ? 4.715 -23.453 -23.328 1 96 91 ASP B C 1
ATOM 3642 O O . ASP B 1 91 ? 5.641 -23.203 -22.547 1 96 91 ASP B O 1
ATOM 3646 N N . ALA B 1 92 ? 4.859 -23.219 -24.578 1 93.56 92 ALA B N 1
ATOM 3647 C CA . ALA B 1 92 ? 6.109 -22.781 -25.188 1 93.56 92 ALA B CA 1
ATOM 3648 C C . ALA B 1 92 ? 6.48 -21.375 -24.75 1 93.56 92 ALA B C 1
ATOM 3650 O O . ALA B 1 92 ? 7.656 -21 -24.781 1 93.56 92 ALA B O 1
ATOM 3651 N N . SER B 1 93 ? 5.484 -20.609 -24.359 1 95.25 93 SER B N 1
ATOM 3652 C CA . SER B 1 93 ? 5.711 -19.219 -23.969 1 95.25 93 SER B CA 1
ATOM 3653 C C . SER B 1 93 ? 5.516 -19.031 -22.453 1 95.25 93 SER B C 1
ATOM 3655 O O . SER B 1 93 ? 5.215 -17.938 -22 1 95.25 93 SER B O 1
ATOM 3657 N N . SER B 1 94 ? 5.781 -20.078 -21.766 1 97.75 94 SER B N 1
ATOM 3658 C CA . SER B 1 94 ? 5.492 -20.078 -20.328 1 97.75 94 SER B CA 1
ATOM 3659 C C . SER B 1 94 ? 6.414 -19.141 -19.562 1 97.75 94 SER B C 1
ATOM 3661 O O . SER B 1 94 ? 7.613 -19.078 -19.844 1 97.75 94 SER B O 1
ATOM 3663 N N . VAL B 1 95 ? 5.852 -18.375 -18.625 1 98.5 95 VAL B N 1
ATOM 3664 C CA . VAL B 1 95 ? 6.617 -17.484 -17.75 1 98.5 95 VAL B CA 1
ATOM 3665 C C . VAL B 1 95 ? 7.648 -18.297 -16.969 1 98.5 95 VAL B C 1
ATOM 3667 O O . VAL B 1 95 ? 8.75 -17.812 -16.688 1 98.5 95 VAL B O 1
ATOM 3670 N N . TYR B 1 96 ? 7.441 -19.562 -16.688 1 98.62 96 TYR B N 1
ATOM 3671 C CA . TYR B 1 96 ? 8.281 -20.406 -15.836 1 98.62 96 TYR B CA 1
ATOM 3672 C C . TYR B 1 96 ? 9.57 -20.797 -16.562 1 98.62 96 TYR B C 1
ATOM 3674 O O . TYR B 1 96 ? 10.539 -21.219 -15.938 1 98.62 96 TYR B O 1
ATOM 3682 N N . THR B 1 97 ? 9.516 -20.734 -17.844 1 97.62 97 THR B N 1
ATOM 3683 C CA . THR B 1 97 ? 10.68 -21.094 -18.641 1 97.62 97 THR B CA 1
ATOM 3684 C C . THR B 1 97 ? 11.32 -19.859 -19.281 1 97.62 97 THR B C 1
ATOM 3686 O O . THR B 1 97 ? 12.258 -19.984 -20.062 1 97.62 97 THR B O 1
ATOM 3689 N N . SER B 1 98 ? 10.758 -18.719 -19.016 1 97.5 98 SER B N 1
ATOM 3690 C CA . SER B 1 98 ? 11.328 -17.469 -19.531 1 97.5 98 SER B CA 1
ATOM 3691 C C . SER B 1 98 ? 12.727 -17.234 -18.969 1 97.5 98 SER B C 1
ATOM 3693 O O . SER B 1 98 ? 13.047 -17.672 -17.859 1 97.5 98 SER B O 1
ATOM 3695 N N . ALA B 1 99 ? 13.508 -16.547 -19.719 1 96.06 99 ALA B N 1
ATOM 3696 C CA . ALA B 1 99 ? 14.883 -16.25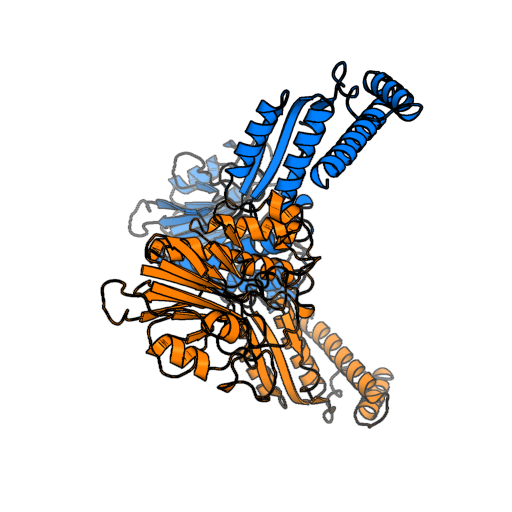 -19.312 1 96.06 99 ALA B CA 1
ATOM 3697 C C . ALA B 1 99 ? 14.914 -15.508 -17.984 1 96.06 99 ALA B C 1
ATOM 3699 O O . ALA B 1 99 ? 15.742 -15.805 -17.125 1 96.06 99 ALA B O 1
ATOM 3700 N N . LEU B 1 100 ? 14.039 -14.594 -17.875 1 96.88 100 LEU B N 1
ATOM 3701 C CA . LEU B 1 100 ? 14.016 -13.773 -16.672 1 96.88 100 LEU B CA 1
ATOM 3702 C C . LEU B 1 100 ? 13.641 -14.602 -15.445 1 96.88 100 LEU B C 1
ATOM 3704 O O . LEU B 1 100 ? 14.297 -14.516 -14.406 1 96.88 100 LEU B O 1
ATOM 3708 N N . PHE B 1 101 ? 12.641 -15.422 -15.547 1 98.19 101 PHE B N 1
ATOM 3709 C CA . PHE B 1 101 ? 12.219 -16.281 -14.445 1 98.19 101 PHE B CA 1
ATOM 3710 C C . PHE B 1 101 ? 13.352 -17.219 -14.023 1 98.19 101 PHE B C 1
ATOM 3712 O O . PHE B 1 101 ? 13.648 -17.344 -12.836 1 98.19 101 PHE B O 1
ATOM 3719 N N . VAL B 1 102 ? 13.906 -17.812 -14.953 1 97.69 102 VAL B N 1
ATOM 3720 C CA . VAL B 1 102 ? 14.969 -18.781 -14.688 1 97.69 102 VAL B CA 1
ATOM 3721 C C . VAL B 1 102 ? 16.141 -18.078 -14.008 1 97.69 102 VAL B C 1
ATOM 3723 O O . VAL B 1 102 ? 16.688 -18.578 -13.016 1 97.69 102 VAL B O 1
ATOM 3726 N N . ALA B 1 103 ? 16.438 -16.906 -14.477 1 95.81 103 ALA B N 1
ATOM 3727 C CA . ALA B 1 103 ? 17.578 -16.172 -13.969 1 95.81 103 ALA B CA 1
ATOM 3728 C C . ALA B 1 103 ? 17.344 -15.688 -12.547 1 95.81 103 ALA B C 1
ATOM 3730 O O . ALA B 1 103 ? 18.266 -15.617 -11.734 1 95.81 103 ALA B O 1
ATOM 3731 N N . GLU B 1 104 ? 16.125 -15.359 -12.25 1 97.12 104 GLU B N 1
ATOM 3732 C CA . GLU B 1 104 ? 15.852 -14.68 -10.984 1 97.12 104 GLU B CA 1
ATOM 3733 C C . GLU B 1 104 ? 15.117 -15.594 -10.016 1 97.12 104 GLU B C 1
ATOM 3735 O O . GLU B 1 104 ? 14.844 -15.211 -8.875 1 97.12 104 GLU B O 1
ATOM 3740 N N . ARG B 1 105 ? 14.82 -16.797 -10.375 1 98.31 105 ARG B N 1
ATOM 3741 C CA . ARG B 1 105 ? 14.078 -17.719 -9.516 1 98.31 105 ARG B CA 1
ATOM 3742 C C . ARG B 1 105 ? 14.797 -17.922 -8.188 1 98.31 105 ARG B C 1
ATOM 3744 O O . ARG B 1 105 ? 15.961 -18.344 -8.156 1 98.31 105 ARG B O 1
ATOM 3751 N N . PRO B 1 106 ? 14.109 -17.609 -7.109 1 97.81 106 PRO B N 1
ATOM 3752 C CA . PRO B 1 106 ? 14.75 -17.828 -5.812 1 97.81 106 PRO B CA 1
ATOM 3753 C C . PRO B 1 106 ? 14.984 -19.312 -5.504 1 97.81 106 PRO B C 1
ATOM 3755 O O . PRO B 1 106 ? 14.289 -20.172 -6.047 1 97.81 106 PRO B O 1
ATOM 3758 N N . ASP B 1 107 ? 15.828 -19.578 -4.559 1 97.81 107 ASP B N 1
ATOM 3759 C CA . ASP B 1 107 ? 16.219 -20.938 -4.215 1 97.81 107 ASP B CA 1
ATOM 3760 C C . ASP B 1 107 ? 15.055 -21.688 -3.578 1 97.81 107 ASP B C 1
ATOM 3762 O O . ASP B 1 107 ? 14.984 -22.922 -3.674 1 97.81 107 ASP B O 1
ATOM 3766 N N . ASN B 1 108 ? 14.188 -20.953 -2.994 1 98.56 108 ASN B N 1
ATOM 3767 C CA . ASN B 1 108 ? 13.125 -21.641 -2.27 1 98.56 108 ASN B CA 1
ATOM 3768 C C . ASN B 1 108 ? 11.93 -21.922 -3.174 1 98.56 108 ASN B C 1
ATOM 3770 O O . ASN B 1 108 ? 10.898 -22.422 -2.711 1 98.56 108 ASN B O 1
ATOM 3774 N N . VAL B 1 109 ? 12.047 -21.625 -4.473 1 98.88 109 VAL B N 1
ATOM 3775 C CA . VAL B 1 109 ? 10.914 -21.781 -5.375 1 98.88 109 VAL B CA 1
ATOM 3776 C C . VAL B 1 109 ? 11.141 -23 -6.285 1 98.88 109 VAL B C 1
ATOM 3778 O O . VAL B 1 109 ? 12.188 -23.109 -6.93 1 98.88 109 VAL B O 1
ATOM 3781 N N . VAL B 1 110 ? 10.172 -23.875 -6.312 1 98.81 110 VAL B N 1
ATOM 3782 C CA . VAL B 1 110 ? 10.195 -25.031 -7.188 1 98.81 110 VAL B CA 1
ATOM 3783 C C . VAL B 1 110 ? 8.945 -25.047 -8.07 1 98.81 110 VAL B C 1
ATOM 3785 O O . VAL B 1 110 ? 7.828 -24.922 -7.566 1 98.81 110 VAL B O 1
ATOM 3788 N N . VAL B 1 111 ? 9.148 -25.203 -9.32 1 98.88 111 VAL B N 1
ATOM 3789 C CA . VAL B 1 111 ? 8.016 -25.328 -10.242 1 98.88 111 VAL B CA 1
ATOM 3790 C C . VAL B 1 111 ? 7.672 -26.812 -10.43 1 98.88 111 VAL B C 1
ATOM 3792 O O . VAL B 1 111 ? 8.547 -27.625 -10.734 1 98.88 111 VAL B O 1
ATOM 3795 N N . LEU B 1 112 ? 6.449 -27.125 -10.148 1 98.75 112 LEU B N 1
ATOM 3796 C CA . LEU B 1 112 ? 5.961 -28.469 -10.422 1 98.75 112 LEU B CA 1
ATOM 3797 C C . LEU B 1 112 ? 5.668 -28.656 -11.906 1 98.75 112 LEU B C 1
ATOM 3799 O O . LEU B 1 112 ? 4.504 -28.672 -12.32 1 98.75 112 LEU B O 1
ATOM 3803 N N . ASP B 1 113 ? 6.68 -28.938 -12.609 1 97.69 113 ASP B N 1
ATOM 3804 C CA . ASP B 1 113 ? 6.605 -28.828 -14.07 1 97.69 113 ASP B CA 1
ATOM 3805 C C . ASP B 1 113 ? 6.371 -30.203 -14.695 1 97.69 113 ASP B C 1
ATOM 3807 O O . ASP B 1 113 ? 6.355 -30.328 -15.922 1 97.69 113 ASP B O 1
ATOM 3811 N N . ARG B 1 114 ? 6.258 -31.234 -13.898 1 97.75 114 ARG B N 1
ATOM 3812 C CA . ARG B 1 114 ? 5.973 -32.562 -14.383 1 97.75 114 ARG B CA 1
ATOM 3813 C C . ARG B 1 114 ? 4.781 -33.188 -13.648 1 97.75 114 ARG B C 1
ATOM 3815 O O . ARG B 1 114 ? 4.652 -33.031 -12.43 1 97.75 114 ARG B O 1
ATOM 3822 N N . ALA B 1 115 ? 4.031 -33.875 -14.43 1 98.12 115 ALA B N 1
ATOM 3823 C CA . ALA B 1 115 ? 2.926 -34.625 -13.82 1 98.12 115 ALA B CA 1
ATOM 3824 C C . ALA B 1 115 ? 3.439 -35.781 -12.984 1 98.12 115 ALA B C 1
ATOM 3826 O O . ALA B 1 115 ? 4.379 -36.469 -13.391 1 98.12 115 ALA B O 1
ATOM 3827 N N . GLY B 1 116 ? 2.916 -35.938 -11.883 1 98 116 GLY B N 1
ATOM 3828 C CA . GLY B 1 116 ? 3.295 -37.062 -11.07 1 98 116 GLY B CA 1
ATOM 3829 C C . GLY B 1 116 ? 3.924 -36.688 -9.742 1 98 116 GLY B C 1
ATOM 3830 O O . GLY B 1 116 ? 3.58 -35.656 -9.172 1 98 116 GLY B O 1
ATOM 3831 N N . VAL B 1 117 ? 4.766 -37.562 -9.273 1 98.19 117 VAL B N 1
ATOM 3832 C CA . VAL B 1 117 ? 5.238 -37.5 -7.891 1 98.19 117 VAL B CA 1
ATOM 3833 C C . VAL B 1 117 ? 6.469 -36.594 -7.812 1 98.19 117 VAL B C 1
ATOM 3835 O O . VAL B 1 117 ? 7.375 -36.688 -8.641 1 98.19 117 VAL B O 1
ATOM 3838 N N . HIS B 1 118 ? 6.484 -35.656 -6.891 1 98.44 118 HIS B N 1
ATOM 3839 C CA . HIS B 1 118 ? 7.613 -34.844 -6.492 1 98.44 118 HIS B CA 1
ATOM 3840 C C . HIS B 1 118 ? 7.988 -35.062 -5.031 1 98.44 118 HIS B C 1
ATOM 3842 O O . HIS B 1 118 ? 7.148 -34.906 -4.141 1 98.44 118 HIS B O 1
ATOM 3848 N N . GLU B 1 119 ? 9.188 -35.406 -4.77 1 98 119 GLU B N 1
ATOM 3849 C CA . GLU B 1 119 ? 9.625 -35.656 -3.398 1 98 119 GLU B CA 1
ATOM 3850 C C . GLU B 1 119 ? 9.852 -34.344 -2.648 1 98 119 GLU B C 1
ATOM 3852 O O . GLU B 1 119 ? 10.539 -33.469 -3.139 1 98 119 GLU B O 1
ATOM 3857 N N . VAL B 1 120 ? 9.234 -34.219 -1.544 1 98.19 120 VAL B N 1
ATOM 3858 C CA . VAL B 1 120 ? 9.477 -33.094 -0.653 1 98.19 120 VAL B CA 1
ATOM 3859 C C . VAL B 1 120 ? 10.578 -33.438 0.344 1 98.19 120 VAL B C 1
ATOM 3861 O O . VAL B 1 120 ? 11.57 -32.719 0.465 1 98.19 120 VAL B O 1
ATOM 3864 N N . ARG B 1 121 ? 10.484 -34.531 0.998 1 97 121 ARG B N 1
ATOM 3865 C CA . ARG B 1 121 ? 11.414 -35.188 1.909 1 97 121 ARG B CA 1
ATOM 3866 C C . ARG B 1 121 ? 11.023 -36.656 2.121 1 97 121 ARG B C 1
ATOM 3868 O O . ARG B 1 121 ? 9.961 -37.094 1.673 1 97 121 ARG B O 1
ATOM 3875 N N . PRO B 1 122 ? 11.922 -37.406 2.752 1 96.38 122 PRO B N 1
ATOM 3876 C CA . PRO B 1 122 ? 11.562 -38.812 2.957 1 96.38 122 PRO B CA 1
ATOM 3877 C C . PRO B 1 122 ? 10.211 -38.969 3.645 1 96.38 122 PRO B C 1
ATOM 3879 O O . PRO B 1 122 ? 9.977 -38.406 4.707 1 96.38 122 PRO B O 1
ATOM 3882 N N . GLY B 1 123 ? 9.328 -39.625 2.953 1 95.75 123 GLY B N 1
ATOM 3883 C CA . GLY B 1 123 ? 8.023 -39.969 3.52 1 95.75 123 GLY B CA 1
ATOM 3884 C C . GLY B 1 123 ? 6.945 -38.969 3.15 1 95.75 123 GLY B C 1
ATOM 3885 O O . GLY B 1 123 ? 5.773 -39.156 3.479 1 95.75 123 GLY B O 1
ATOM 3886 N N . VAL B 1 124 ? 7.32 -37.906 2.482 1 97.62 124 VAL B N 1
ATOM 3887 C CA . VAL B 1 124 ? 6.355 -36.875 2.102 1 97.62 124 VAL B CA 1
ATOM 3888 C C . VAL B 1 124 ? 6.535 -36.531 0.627 1 97.62 124 VAL B C 1
ATOM 3890 O O . VAL B 1 124 ? 7.641 -36.188 0.194 1 97.62 124 VAL B O 1
ATOM 3893 N N . GLN B 1 125 ? 5.414 -36.625 -0.093 1 98.44 125 GLN B N 1
ATOM 3894 C CA . GLN B 1 125 ? 5.469 -36.312 -1.521 1 98.44 125 GLN B CA 1
ATOM 3895 C C . GLN B 1 125 ? 4.316 -35.406 -1.943 1 98.44 125 GLN B C 1
ATOM 3897 O O . GLN B 1 125 ? 3.264 -35.406 -1.3 1 98.44 125 GLN B O 1
ATOM 3902 N N . ILE B 1 126 ? 4.562 -34.688 -3.035 1 98.81 126 ILE B N 1
ATOM 3903 C CA . ILE B 1 126 ? 3.529 -33.938 -3.76 1 98.81 126 ILE B CA 1
ATOM 3904 C C . ILE B 1 126 ? 3.205 -34.656 -5.066 1 98.81 126 ILE B C 1
ATOM 3906 O O . ILE B 1 126 ? 4.109 -35.094 -5.781 1 98.81 126 ILE B O 1
ATOM 3910 N N . VAL B 1 127 ? 1.958 -34.875 -5.27 1 98.88 127 VAL B N 1
ATOM 3911 C CA . VAL B 1 127 ? 1.503 -35.344 -6.578 1 98.88 127 VAL B CA 1
ATOM 3912 C C . VAL B 1 127 ? 0.925 -34.188 -7.371 1 98.88 127 VAL B C 1
ATOM 3914 O O . VAL B 1 127 ? -0.072 -33.562 -6.961 1 98.88 127 VAL B O 1
ATOM 3917 N N . ALA B 1 128 ? 1.533 -33.906 -8.516 1 98.81 128 ALA B N 1
ATOM 3918 C CA . ALA B 1 128 ? 1.197 -32.688 -9.234 1 98.81 128 ALA B CA 1
ATOM 3919 C C . ALA B 1 128 ? 0.546 -33 -10.578 1 98.81 128 ALA B C 1
ATOM 3921 O O . ALA B 1 128 ? 0.892 -33.969 -11.227 1 98.81 128 ALA B O 1
ATOM 3922 N N . ALA B 1 129 ? -0.375 -32.156 -10.984 1 98.31 129 ALA B N 1
ATOM 3923 C CA . ALA B 1 129 ? -1.006 -32.219 -12.305 1 98.31 129 ALA B CA 1
ATOM 3924 C C . ALA B 1 129 ? -0.984 -30.828 -12.977 1 98.31 129 ALA B C 1
ATOM 3926 O O . ALA B 1 129 ? -2.021 -30.172 -13.094 1 98.31 129 ALA B O 1
ATOM 3927 N N . PRO B 1 130 ? 0.118 -30.422 -13.492 1 98.44 130 PRO B N 1
ATOM 3928 C CA . PRO B 1 130 ? 0.25 -29.094 -14.07 1 98.44 130 PRO B CA 1
ATOM 3929 C C . PRO B 1 130 ? -0.484 -28.953 -15.406 1 98.44 130 PRO B C 1
ATOM 3931 O O . PRO B 1 130 ? -0.604 -29.922 -16.156 1 98.44 130 PRO B O 1
ATOM 3934 N N . TRP B 1 131 ? -0.964 -27.766 -15.633 1 98.19 131 TRP B N 1
ATOM 3935 C CA . TRP B 1 131 ? -1.567 -27.453 -16.922 1 98.19 131 TRP B CA 1
ATOM 3936 C C . TRP B 1 131 ? -0.498 -27.125 -17.953 1 98.19 131 TRP B C 1
ATOM 3938 O O . TRP B 1 131 ? 0.414 -26.344 -17.688 1 98.19 131 TRP B O 1
ATOM 3948 N N . ARG B 1 132 ? -0.641 -27.734 -19.062 1 96.88 132 ARG B N 1
ATOM 3949 C CA . ARG B 1 132 ? 0.294 -27.484 -20.156 1 96.88 132 ARG B CA 1
ATOM 3950 C C . ARG B 1 132 ? -0.382 -26.719 -21.281 1 96.88 132 ARG B C 1
ATOM 3952 O O . ARG B 1 132 ? 0.265 -26.359 -22.266 1 96.88 132 ARG B O 1
ATOM 3959 N N . SER B 1 133 ? -1.63 -26.562 -21.156 1 94.38 133 SER B N 1
ATOM 3960 C CA . SER B 1 133 ? -2.459 -25.766 -22.062 1 94.38 133 SER B CA 1
ATOM 3961 C C . SER B 1 133 ? -3.633 -25.125 -21.328 1 94.38 133 SER B C 1
ATOM 3963 O O . SER B 1 133 ? -3.957 -25.516 -20.203 1 94.38 133 SER B O 1
ATOM 3965 N N . LYS B 1 134 ? -4.297 -24.219 -21.984 1 91.62 134 LYS B N 1
ATOM 3966 C CA . LYS B 1 134 ? -5.41 -23.516 -21.375 1 91.62 134 LYS B CA 1
ATOM 3967 C C . LYS B 1 134 ? -6.66 -24.391 -21.312 1 91.62 134 LYS B C 1
ATOM 3969 O O . LYS B 1 134 ? -7.578 -24.125 -20.531 1 91.62 134 LYS B O 1
ATOM 3974 N N . ALA B 1 135 ? -6.637 -25.359 -22.141 1 88.88 135 ALA B N 1
ATOM 3975 C CA . ALA B 1 135 ? -7.82 -26.219 -22.25 1 88.88 135 ALA B CA 1
ATOM 3976 C C . ALA B 1 135 ? -7.434 -27.688 -22.375 1 88.88 135 ALA B C 1
ATOM 3978 O O . ALA B 1 135 ? -7.441 -28.25 -23.469 1 88.88 135 ALA B O 1
ATOM 3979 N N . PRO B 1 136 ? -7.168 -28.266 -21.234 1 91.19 136 PRO B N 1
ATOM 3980 C CA . PRO B 1 136 ? -6.836 -29.688 -21.297 1 91.19 136 PRO B CA 1
ATOM 3981 C C . PRO B 1 136 ? -7.988 -30.547 -21.828 1 91.19 136 PRO B C 1
ATOM 3983 O O . PRO B 1 136 ? -9.156 -30.188 -21.641 1 91.19 136 PRO B O 1
ATOM 3986 N N . THR B 1 137 ? -7.648 -31.672 -22.391 1 92.75 137 THR B N 1
ATOM 3987 C CA . THR B 1 137 ? -8.648 -32.531 -23.016 1 92.75 137 THR B CA 1
ATOM 3988 C C . THR B 1 137 ? -8.922 -33.75 -22.156 1 92.75 137 THR B C 1
ATOM 3990 O O . THR B 1 137 ? -9.562 -34.719 -22.609 1 92.75 137 THR B O 1
ATOM 3993 N N . SER B 1 138 ? -8.336 -33.781 -21.047 1 94.94 138 SER B N 1
ATOM 3994 C CA . SER B 1 138 ? -8.578 -34.875 -20.109 1 94.94 138 SER B CA 1
ATOM 3995 C C . SER B 1 138 ? -8.547 -34.406 -18.672 1 94.94 138 SER B C 1
ATOM 3997 O O . SER B 1 138 ? -8.227 -33.25 -18.406 1 94.94 138 SER B O 1
ATOM 3999 N N . ASP B 1 139 ? -9 -35.25 -17.812 1 97.19 139 ASP B N 1
ATOM 4000 C CA . ASP B 1 139 ? -8.867 -35.062 -16.359 1 97.19 139 ASP B CA 1
ATOM 4001 C C . ASP B 1 139 ? -7.438 -35.281 -15.906 1 97.19 139 ASP B C 1
ATOM 4003 O O . ASP B 1 139 ? -7.059 -36.406 -15.594 1 97.19 139 ASP B O 1
ATOM 4007 N N . LEU B 1 140 ? -6.695 -34.188 -15.812 1 97.5 140 LEU B N 1
ATOM 4008 C CA . LEU B 1 140 ? -5.273 -34.281 -15.508 1 97.5 140 LEU B CA 1
ATOM 4009 C C . LEU B 1 140 ? -5.047 -34.938 -14.141 1 97.5 140 LEU B C 1
ATOM 4011 O O . LEU B 1 140 ? -4.07 -35.656 -13.953 1 97.5 140 LEU B O 1
ATOM 4015 N N . ILE B 1 141 ? -5.93 -34.656 -13.211 1 97.94 141 ILE B N 1
ATOM 4016 C CA . ILE B 1 141 ? -5.82 -35.219 -11.867 1 97.94 141 ILE B CA 1
ATOM 4017 C C . ILE B 1 141 ? -6.094 -36.719 -11.906 1 97.94 141 ILE B C 1
ATOM 4019 O O . ILE B 1 141 ? -5.355 -37.5 -11.305 1 97.94 141 ILE B O 1
ATOM 4023 N N . GLY B 1 142 ? -7.168 -37.062 -12.578 1 97.38 142 GLY B N 1
ATOM 4024 C CA . GLY B 1 142 ? -7.43 -38.5 -12.766 1 97.38 142 GLY B CA 1
ATOM 4025 C C . GLY B 1 142 ? -6.25 -39.219 -13.367 1 97.38 142 GLY B C 1
ATOM 4026 O O . GLY B 1 142 ? -5.949 -40.344 -12.961 1 97.38 142 GLY B O 1
ATOM 4027 N N . ASP B 1 143 ? -5.574 -38.562 -14.305 1 97.5 143 ASP B N 1
ATOM 4028 C CA . ASP B 1 143 ? -4.438 -39.188 -14.992 1 97.5 143 ASP B CA 1
ATOM 4029 C C . ASP B 1 143 ? -3.312 -39.5 -14.016 1 97.5 143 ASP B C 1
ATOM 4031 O O . ASP B 1 143 ? -2.709 -40.594 -14.094 1 97.5 143 ASP B O 1
ATOM 4035 N N . VAL B 1 144 ? -3.033 -38.656 -13.031 1 97.94 144 VAL B N 1
ATOM 4036 C CA . VAL B 1 144 ? -1.892 -38.875 -12.141 1 97.94 144 VAL B CA 1
ATOM 4037 C C . VAL B 1 144 ? -2.287 -39.812 -11 1 97.94 144 VAL B C 1
ATOM 4039 O O . VAL B 1 144 ? -1.424 -40.375 -10.336 1 97.94 144 VAL B O 1
ATOM 4042 N N . LEU B 1 145 ? -3.58 -39.969 -10.758 1 97.88 145 LEU B N 1
ATOM 4043 C CA . LEU B 1 145 ? -4.059 -40.812 -9.672 1 97.88 145 LEU B CA 1
ATOM 4044 C C . LEU B 1 145 ? -4.141 -42.281 -10.109 1 97.88 145 LEU B C 1
ATOM 4046 O O . LEU B 1 145 ? -4.129 -43.188 -9.273 1 97.88 145 LEU B O 1
ATOM 4050 N N . ALA B 1 146 ? -4.266 -42.5 -11.375 1 94.12 146 ALA B N 1
ATOM 4051 C CA . ALA B 1 146 ? -4.586 -43.812 -11.93 1 94.12 146 ALA B CA 1
ATOM 4052 C C . ALA B 1 146 ? -3.596 -44.875 -11.453 1 94.12 146 ALA B C 1
ATOM 4054 O O . ALA B 1 146 ? -3.992 -45.969 -11.078 1 94.12 146 ALA B O 1
ATOM 4055 N N . ASP B 1 147 ? -2.311 -44.594 -11.367 1 90 147 ASP B N 1
ATOM 4056 C CA . ASP B 1 147 ? -1.33 -45.625 -11.023 1 90 147 ASP B CA 1
ATOM 4057 C C . ASP B 1 147 ? -0.601 -45.281 -9.727 1 90 147 ASP B C 1
ATOM 4059 O O . ASP B 1 147 ? 0.486 -45.781 -9.469 1 90 147 ASP B O 1
ATOM 4063 N N . LEU B 1 148 ? -1.252 -44.5 -8.953 1 96.81 148 LEU B N 1
ATOM 4064 C CA . LEU B 1 148 ? -0.6 -44.094 -7.715 1 96.81 148 LEU B CA 1
ATOM 4065 C C . LEU B 1 148 ? -0.843 -45.094 -6.613 1 96.81 148 LEU B C 1
ATOM 4067 O O . LEU B 1 148 ? -1.991 -45.375 -6.254 1 96.81 148 LEU B O 1
ATOM 4071 N N . PRO B 1 149 ? 0.18 -45.688 -6.055 1 95.25 149 PRO B N 1
ATOM 4072 C CA . PRO B 1 149 ? -0.018 -46.75 -5.047 1 95.25 149 PRO B CA 1
ATOM 4073 C C . PRO B 1 149 ? -0.312 -46.188 -3.66 1 95.25 149 PRO B C 1
ATOM 4075 O O . PRO B 1 149 ? 0.025 -45.031 -3.375 1 95.25 149 PRO B O 1
ATOM 4078 N N . ALA B 1 150 ? -0.976 -46.969 -2.779 1 94.69 150 ALA B N 1
ATOM 4079 C CA . ALA B 1 150 ? -1.1 -46.719 -1.348 1 94.69 150 ALA B CA 1
ATOM 4080 C C . ALA B 1 150 ? 0.005 -47.406 -0.562 1 94.69 150 ALA B C 1
ATOM 4082 O O . ALA B 1 150 ? -0.178 -48.531 -0.094 1 94.69 150 ALA B O 1
ATOM 4083 N N . ASP B 1 151 ? 1.11 -46.812 -0.392 1 94.12 151 ASP B N 1
ATOM 4084 C CA . ASP B 1 151 ? 2.293 -47.5 0.122 1 94.12 151 ASP B CA 1
ATOM 4085 C C . ASP B 1 151 ? 2.781 -46.844 1.417 1 94.12 151 ASP B C 1
ATOM 4087 O O . ASP B 1 151 ? 3.957 -46.969 1.771 1 94.12 151 ASP B O 1
ATOM 4091 N N . GLY B 1 152 ? 1.943 -46.031 2.037 1 92.12 152 GLY B N 1
ATOM 4092 C CA . GLY B 1 152 ? 2.271 -45.5 3.342 1 92.12 152 GLY B CA 1
ATOM 4093 C C . GLY B 1 152 ? 2.926 -44.125 3.264 1 92.12 152 GLY B C 1
ATOM 4094 O O . GLY B 1 152 ? 3.096 -43.469 4.285 1 92.12 152 GLY B O 1
ATOM 4095 N N . VAL B 1 153 ? 3.318 -43.719 2.127 1 95.38 153 VAL B N 1
ATOM 4096 C CA . VAL B 1 153 ? 3.887 -42.375 1.935 1 95.38 153 VAL B CA 1
ATOM 4097 C C . VAL B 1 153 ? 2.795 -41.312 2.086 1 95.38 153 VAL B C 1
ATOM 4099 O O . VAL B 1 153 ? 1.684 -41.5 1.581 1 95.38 153 VAL B O 1
ATOM 4102 N N . THR B 1 154 ? 3.053 -40.25 2.859 1 97.38 154 THR B N 1
ATOM 4103 C CA . THR B 1 154 ? 2.113 -39.156 2.959 1 97.38 154 THR B CA 1
ATOM 4104 C C . THR B 1 154 ? 2.154 -38.281 1.698 1 97.38 154 THR B C 1
ATOM 4106 O O . THR B 1 154 ? 3.207 -37.75 1.336 1 97.38 154 THR B O 1
ATOM 4109 N N . ARG B 1 155 ? 0.982 -38.156 1.044 1 98.19 155 ARG B N 1
ATOM 4110 C CA . ARG B 1 155 ? 0.969 -37.469 -0.238 1 98.19 155 ARG B CA 1
ATOM 4111 C C . ARG B 1 155 ? -0.077 -36.375 -0.247 1 98.19 155 ARG B C 1
ATOM 4113 O O . ARG B 1 155 ? -1.203 -36.562 0.214 1 98.19 155 ARG B O 1
ATOM 4120 N N . VAL B 1 156 ? 0.345 -35.188 -0.761 1 98.81 156 VAL B N 1
ATOM 4121 C CA . VAL B 1 156 ? -0.539 -34.062 -1.059 1 98.81 156 VAL B CA 1
ATOM 4122 C C . VAL B 1 156 ? -0.74 -33.969 -2.568 1 98.81 156 VAL B C 1
ATOM 4124 O O . VAL B 1 156 ? 0.225 -33.812 -3.32 1 98.81 156 VAL B O 1
ATOM 4127 N N . LEU B 1 157 ? -1.976 -34.125 -2.982 1 98.88 157 LEU B N 1
ATOM 4128 C CA . LEU B 1 157 ? -2.309 -33.875 -4.383 1 98.88 157 LEU B CA 1
ATOM 4129 C C . LEU B 1 157 ? -2.518 -32.406 -4.648 1 98.88 157 LEU B C 1
ATOM 4131 O O . LEU B 1 157 ? -3.266 -31.734 -3.93 1 98.88 157 LEU B O 1
ATOM 4135 N N . VAL B 1 158 ? -1.834 -31.891 -5.645 1 98.88 158 VAL B N 1
ATOM 4136 C CA . VAL B 1 158 ? -1.929 -30.484 -6.02 1 98.88 158 VAL B CA 1
ATOM 4137 C C . VAL B 1 158 ? -2.441 -30.359 -7.453 1 98.88 158 VAL B C 1
ATOM 4139 O O . VAL B 1 158 ? -1.797 -30.844 -8.391 1 98.88 158 VAL B O 1
ATOM 4142 N N . GLY B 1 159 ? -3.572 -29.797 -7.594 1 98.62 159 GLY B N 1
ATOM 4143 C CA . GLY B 1 159 ? -4.191 -29.688 -8.906 1 98.62 159 GLY B CA 1
ATOM 4144 C C . GLY B 1 159 ? -4.926 -28.375 -9.117 1 98.62 159 GLY B C 1
ATOM 4145 O O . GLY B 1 159 ? -5.031 -27.562 -8.195 1 98.62 159 GLY B O 1
ATOM 4146 N N . HIS B 1 160 ? -5.395 -28.125 -10.305 1 98.62 160 HIS B N 1
ATOM 4147 C CA . HIS B 1 160 ? -6.082 -26.906 -10.719 1 98.62 160 HIS B CA 1
ATOM 4148 C C . HIS B 1 160 ? -7.254 -27.219 -11.641 1 98.62 160 HIS B C 1
ATOM 4150 O O . HIS B 1 160 ? -7.129 -28.047 -12.555 1 98.62 160 HIS B O 1
ATOM 4156 N N . GLY B 1 161 ? -8.367 -26.609 -11.375 1 97.5 161 GLY B N 1
ATOM 4157 C CA . GLY B 1 161 ? -9.508 -26.781 -12.266 1 97.5 161 GLY B CA 1
ATOM 4158 C C . GLY B 1 161 ? -10.805 -27.047 -11.531 1 97.5 161 GLY B C 1
ATOM 4159 O O . GLY B 1 161 ? -10.812 -27.203 -10.312 1 97.5 161 GLY B O 1
ATOM 4160 N N . GLY B 1 162 ? -11.891 -27.141 -12.305 1 96.94 162 GLY B N 1
ATOM 4161 C CA . GLY B 1 162 ? -13.203 -27.375 -11.727 1 96.94 162 GLY B CA 1
ATOM 4162 C C . GLY B 1 162 ? -13.461 -28.844 -11.43 1 96.94 162 GLY B C 1
ATOM 4163 O O . GLY B 1 162 ? -12.969 -29.719 -12.141 1 96.94 162 GLY B O 1
ATOM 4164 N N . VAL B 1 163 ? -14.195 -29.078 -10.422 1 97.25 163 VAL B N 1
ATOM 4165 C CA . VAL B 1 163 ? -14.633 -30.438 -10.109 1 97.25 163 VAL B CA 1
ATOM 4166 C C . VAL B 1 163 ? -16.016 -30.688 -10.703 1 97.25 163 VAL B C 1
ATOM 4168 O O . VAL B 1 163 ? -16.828 -29.781 -10.797 1 97.25 163 VAL B O 1
ATOM 4171 N N . ASP B 1 164 ? -16.25 -31.875 -11.031 1 95.69 164 ASP B N 1
ATOM 4172 C CA . ASP B 1 164 ? -17.469 -32.25 -11.758 1 95.69 164 ASP B CA 1
ATOM 4173 C C . ASP B 1 164 ? -18.719 -31.969 -10.914 1 95.69 164 ASP B C 1
ATOM 4175 O O . ASP B 1 164 ? -19.734 -31.531 -11.438 1 95.69 164 ASP B O 1
ATOM 4179 N N . ILE B 1 165 ? -18.688 -32.094 -9.641 1 93.69 165 ILE B N 1
ATOM 4180 C CA . ILE B 1 165 ? -19.875 -32.031 -8.797 1 93.69 165 ILE B CA 1
ATOM 4181 C C . ILE B 1 165 ? -20.281 -30.562 -8.594 1 93.69 165 ILE B C 1
ATOM 4183 O O . ILE B 1 165 ? -21.375 -30.281 -8.109 1 93.69 165 ILE B O 1
ATOM 4187 N N . LEU B 1 166 ? -19.438 -29.625 -8.953 1 92.5 166 LEU B N 1
ATOM 4188 C CA . LEU B 1 166 ? -19.75 -28.203 -8.766 1 92.5 166 LEU B CA 1
ATOM 4189 C C . LEU B 1 166 ? -19.953 -27.516 -10.102 1 92.5 166 LEU B C 1
ATOM 4191 O O . LEU B 1 166 ? -20.328 -26.344 -10.148 1 92.5 166 LEU B O 1
ATOM 4195 N N . ASP B 1 167 ? -19.625 -28.219 -11.148 1 91.44 167 ASP B N 1
ATOM 4196 C CA . ASP B 1 167 ? -19.734 -27.609 -12.469 1 91.44 167 ASP B CA 1
ATOM 4197 C C . ASP B 1 167 ? -21.094 -27.891 -13.094 1 91.44 167 ASP B C 1
ATOM 4199 O O . ASP B 1 167 ? -21.594 -29.016 -13.055 1 91.44 167 ASP B O 1
ATOM 4203 N N . PRO B 1 168 ? -21.641 -26.922 -13.695 1 87.56 168 PRO B N 1
ATOM 4204 C CA . PRO B 1 168 ? -22.938 -27.125 -14.352 1 87.56 168 PRO B CA 1
ATOM 4205 C C . PRO B 1 168 ? -22.859 -28.109 -15.523 1 87.56 168 PRO B C 1
ATOM 4207 O O . PRO B 1 168 ? -23.797 -28.859 -15.758 1 87.56 168 PRO B O 1
ATOM 4210 N N . ASP B 1 169 ? -21.797 -27.984 -16.297 1 89.31 169 ASP B N 1
ATOM 4211 C CA . ASP B 1 169 ? -21.547 -28.938 -17.375 1 89.31 169 ASP B CA 1
ATOM 4212 C C . ASP B 1 169 ? -20.625 -30.062 -16.906 1 89.31 169 ASP B C 1
ATOM 4214 O O . ASP B 1 169 ? -19.391 -29.953 -17.016 1 89.31 169 ASP B O 1
ATOM 4218 N N . LYS B 1 170 ? -21.172 -31.125 -16.641 1 86.75 170 LYS B N 1
ATOM 4219 C CA . LYS B 1 170 ? -20.438 -32.219 -16 1 86.75 170 LYS B CA 1
ATOM 4220 C C . LYS B 1 170 ? -19.656 -33.031 -17.031 1 86.75 170 LYS B C 1
ATOM 4222 O O . LYS B 1 170 ? -18.797 -33.844 -16.688 1 86.75 170 LYS B O 1
ATOM 4227 N N . ASN B 1 171 ? -19.844 -32.688 -18.328 1 86.56 171 ASN B N 1
ATOM 4228 C CA . ASN B 1 171 ? -19.25 -33.5 -19.375 1 86.56 171 ASN B CA 1
ATOM 4229 C C . ASN B 1 171 ? -17.969 -32.875 -19.922 1 86.56 171 ASN B C 1
ATOM 4231 O O . ASN B 1 171 ? -17.312 -33.438 -20.797 1 86.56 171 ASN B O 1
ATOM 4235 N N . LYS B 1 172 ? -17.578 -31.812 -19.391 1 91.44 172 LYS B N 1
ATOM 4236 C CA . LYS B 1 172 ? -16.297 -31.219 -19.812 1 91.44 172 LYS B CA 1
ATOM 4237 C C . LYS B 1 172 ? -15.148 -32.188 -19.531 1 91.44 172 LYS B C 1
ATOM 4239 O O . LYS B 1 172 ? -15.008 -32.688 -18.422 1 91.44 172 LYS B O 1
ATOM 4244 N N . PRO B 1 173 ? -14.359 -32.406 -20.484 1 91.75 173 PRO B N 1
ATOM 4245 C CA . PRO B 1 173 ? -13.32 -33.438 -20.328 1 91.75 173 PRO B CA 1
ATOM 4246 C C . PRO B 1 173 ? -12.266 -33.062 -19.297 1 91.75 173 PRO B C 1
ATOM 4248 O O . PRO B 1 173 ? -11.656 -33.938 -18.672 1 91.75 173 PRO B O 1
ATOM 4251 N N . SER B 1 174 ? -12.07 -31.766 -19.109 1 92.62 174 SER B N 1
ATOM 4252 C CA . SER B 1 174 ? -10.977 -31.297 -18.266 1 92.62 174 SER B CA 1
ATOM 4253 C C . SER B 1 174 ? -11.375 -31.281 -16.797 1 92.62 174 SER B C 1
ATOM 4255 O O . SER B 1 174 ? -10.539 -31.031 -15.922 1 92.62 174 SER B O 1
ATOM 4257 N N . LEU B 1 175 ? -12.664 -31.625 -16.484 1 96.19 175 LEU B N 1
ATOM 4258 C CA . LEU B 1 175 ? -13.125 -31.562 -15.102 1 96.19 175 LEU B CA 1
ATOM 4259 C C . LEU B 1 175 ? -12.453 -32.625 -14.258 1 96.19 175 LEU B C 1
ATOM 4261 O O . LEU B 1 175 ? -12.25 -33.75 -14.734 1 96.19 175 LEU B O 1
ATOM 4265 N N . ILE B 1 176 ? -12.188 -32.281 -13.078 1 97.56 176 ILE B N 1
ATOM 4266 C CA . ILE B 1 176 ? -11.711 -33.219 -12.078 1 97.56 176 ILE B CA 1
ATOM 4267 C C . ILE B 1 176 ? -12.867 -34.125 -11.633 1 97.56 176 ILE B C 1
ATOM 4269 O O . ILE B 1 176 ? -13.883 -33.625 -11.125 1 97.56 176 ILE B O 1
ATOM 4273 N N . ARG B 1 177 ? -12.688 -35.406 -11.82 1 97 177 ARG B N 1
ATOM 4274 C CA . ARG B 1 177 ? -13.711 -36.344 -11.383 1 97 177 ARG B CA 1
ATOM 4275 C C . ARG B 1 177 ? -13.547 -36.688 -9.898 1 97 177 ARG B C 1
ATOM 4277 O O . ARG B 1 177 ? -12.602 -37.375 -9.508 1 97 177 ARG B O 1
ATOM 4284 N N . MET B 1 178 ? -14.531 -36.312 -9.133 1 96.75 178 MET B N 1
ATOM 4285 C CA . MET B 1 178 ? -14.438 -36.438 -7.68 1 96.75 178 MET B CA 1
ATOM 4286 C C . MET B 1 178 ? -14.43 -37.906 -7.277 1 96.75 178 MET B C 1
ATOM 4288 O O . MET B 1 178 ? -13.82 -38.281 -6.273 1 96.75 178 MET B O 1
ATOM 4292 N N . ALA B 1 179 ? -15.008 -38.719 -8.047 1 95.75 179 ALA B N 1
ATOM 4293 C CA . ALA B 1 179 ? -15.023 -40.156 -7.742 1 95.75 179 ALA B CA 1
ATOM 4294 C C . ALA B 1 179 ? -13.602 -40.719 -7.676 1 95.75 179 ALA B C 1
ATOM 4296 O O . ALA B 1 179 ? -13.273 -41.469 -6.77 1 95.75 179 ALA B O 1
ATOM 4297 N N . ALA B 1 180 ? -12.82 -40.312 -8.664 1 96.44 180 ALA B N 1
ATOM 4298 C CA . ALA B 1 180 ? -11.43 -40.75 -8.695 1 96.44 180 ALA B CA 1
ATOM 4299 C C . ALA B 1 180 ? -10.648 -40.219 -7.5 1 96.44 180 ALA B C 1
ATOM 4301 O O . ALA B 1 180 ? -9.828 -40.906 -6.914 1 96.44 180 ALA B O 1
ATOM 4302 N N . VAL B 1 181 ? -10.914 -39 -7.145 1 98 181 VAL B N 1
ATOM 4303 C CA . VAL B 1 181 ? -10.25 -38.344 -6.027 1 98 181 VAL B CA 1
ATOM 4304 C C . VAL B 1 181 ? -10.633 -39.031 -4.719 1 98 181 VAL B C 1
ATOM 4306 O O . VAL B 1 181 ? -9.758 -39.375 -3.914 1 98 181 VAL B O 1
ATOM 4309 N N . GLU B 1 182 ? -11.898 -39.281 -4.52 1 97.25 182 GLU B N 1
ATOM 4310 C CA . GLU B 1 182 ? -12.391 -39.938 -3.309 1 97.25 182 GLU B CA 1
ATOM 4311 C C . GLU B 1 182 ? -11.844 -41.344 -3.178 1 97.25 182 GLU B C 1
ATOM 4313 O O . GLU B 1 182 ? -11.516 -41.812 -2.076 1 97.25 182 GLU B O 1
ATOM 4318 N N . ASP B 1 183 ? -11.797 -41.969 -4.262 1 97 183 ASP B N 1
ATOM 4319 C CA . ASP B 1 183 ? -11.219 -43.312 -4.262 1 97 183 ASP B CA 1
ATOM 4320 C C . ASP B 1 183 ? -9.766 -43.281 -3.793 1 97 183 ASP B C 1
ATOM 4322 O O . ASP B 1 183 ? -9.359 -44.094 -2.959 1 97 183 ASP B O 1
ATOM 4326 N N . ALA B 1 184 ? -8.992 -42.375 -4.379 1 97.62 184 ALA B N 1
ATOM 4327 C CA . ALA B 1 184 ? -7.582 -42.25 -4.016 1 97.62 184 ALA B CA 1
ATOM 4328 C C . ALA B 1 184 ? -7.422 -41.938 -2.531 1 97.62 184 ALA B C 1
ATOM 4330 O O . ALA B 1 184 ? -6.512 -42.438 -1.875 1 97.62 184 ALA B O 1
ATOM 4331 N N . LEU B 1 185 ? -8.312 -41.094 -1.96 1 97.06 185 LEU B N 1
ATOM 4332 C CA . LEU B 1 185 ? -8.305 -40.781 -0.541 1 97.06 185 LEU B CA 1
ATOM 4333 C C . LEU B 1 185 ? -8.656 -42 0.308 1 97.06 185 LEU B C 1
ATOM 4335 O O . LEU B 1 185 ? -7.984 -42.281 1.299 1 97.06 185 LEU B O 1
ATOM 4339 N N . ALA B 1 186 ? -9.617 -42.688 -0.121 1 95.12 186 ALA B N 1
ATOM 4340 C CA . ALA B 1 186 ? -10.117 -43.812 0.64 1 95.12 186 ALA B CA 1
ATOM 4341 C C . ALA B 1 186 ? -9.062 -44.938 0.735 1 95.12 186 ALA B C 1
ATOM 4343 O O . ALA B 1 186 ? -8.922 -45.562 1.778 1 95.12 186 ALA B O 1
ATOM 4344 N N . ARG B 1 187 ? -8.352 -45.125 -0.29 1 94.19 187 ARG B N 1
ATOM 4345 C CA . ARG B 1 187 ? -7.367 -46.219 -0.286 1 94.19 187 ARG B CA 1
ATOM 4346 C C . ARG B 1 187 ? -6.051 -45.75 0.324 1 94.19 187 ARG B C 1
ATOM 4348 O O . ARG B 1 187 ? -5.141 -46.562 0.532 1 94.19 187 ARG B O 1
ATOM 4355 N N . GLY B 1 188 ? -5.941 -44.438 0.54 1 95.5 188 GLY B N 1
ATOM 4356 C CA . GLY B 1 188 ? -4.758 -43.906 1.2 1 95.5 188 GLY B CA 1
ATOM 4357 C C . GLY B 1 188 ? -3.625 -43.625 0.239 1 95.5 188 GLY B C 1
ATOM 4358 O O . GLY B 1 188 ? -2.455 -43.594 0.632 1 95.5 188 GLY B O 1
ATOM 4359 N N . ALA B 1 189 ? -3.961 -43.406 -1.045 1 97.06 189 ALA B N 1
ATOM 4360 C CA . ALA B 1 189 ? -2.953 -43.062 -2.041 1 97.06 189 ALA B CA 1
ATOM 4361 C C . ALA B 1 189 ? -2.553 -41.594 -1.916 1 97.06 189 ALA B C 1
ATOM 4363 O O . ALA B 1 189 ? -1.406 -41.219 -2.193 1 97.06 189 ALA B O 1
ATOM 4364 N N . VAL B 1 190 ? -3.5 -40.781 -1.569 1 98.06 190 VAL B N 1
ATOM 4365 C CA . VAL B 1 190 ? -3.266 -39.375 -1.236 1 98.06 190 VAL B CA 1
ATOM 4366 C C . VAL B 1 190 ? -3.99 -39.031 0.061 1 98.06 190 VAL B C 1
ATOM 4368 O O . VAL B 1 190 ? -4.91 -39.719 0.478 1 98.06 190 VAL B O 1
ATOM 4371 N N . HIS B 1 191 ? -3.605 -37.938 0.683 1 98.25 191 HIS B N 1
ATOM 4372 C CA . HIS B 1 191 ? -4.102 -37.656 2.029 1 98.25 191 HIS B CA 1
ATOM 4373 C C . HIS B 1 191 ? -4.723 -36.281 2.127 1 98.25 191 HIS B C 1
ATOM 4375 O O . HIS B 1 191 ? -5.5 -36 3.043 1 98.25 191 HIS B O 1
ATOM 4381 N N . TYR B 1 192 ? -4.367 -35.406 1.257 1 98.75 192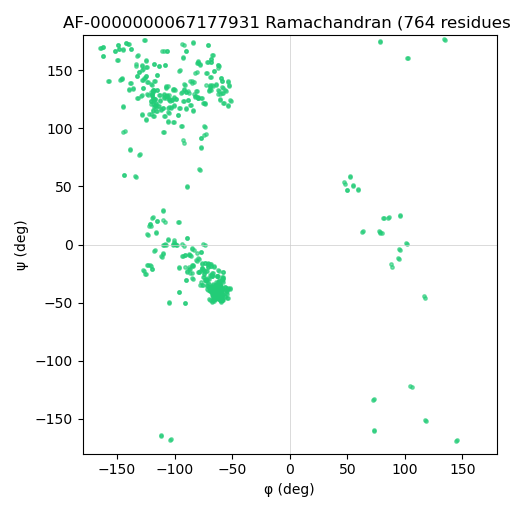 TYR B N 1
ATOM 4382 C CA . TYR B 1 192 ? -4.945 -34.094 1.104 1 98.75 192 TYR B CA 1
ATOM 4383 C C . TYR B 1 192 ? -4.938 -33.656 -0.357 1 98.75 192 TYR B C 1
ATOM 4385 O O . TYR B 1 192 ? -4.02 -34 -1.106 1 98.75 192 TYR B O 1
ATOM 4393 N N . VAL B 1 193 ? -6.012 -32.969 -0.728 1 98.88 193 VAL B N 1
ATOM 4394 C CA . VAL B 1 193 ? -6.148 -32.5 -2.104 1 98.88 193 VAL B CA 1
ATOM 4395 C C . VAL B 1 193 ? -6.223 -30.984 -2.123 1 98.88 193 VAL B C 1
ATOM 4397 O O . VAL B 1 193 ? -7.223 -30.391 -1.701 1 98.88 193 VAL B O 1
ATOM 4400 N N . ALA B 1 194 ? -5.195 -30.344 -2.625 1 98.94 194 ALA B N 1
ATOM 4401 C CA . ALA B 1 194 ? -5.074 -28.906 -2.748 1 98.94 194 ALA B CA 1
ATOM 4402 C C . ALA B 1 194 ? -5.465 -28.438 -4.148 1 98.94 194 ALA B C 1
ATOM 4404 O O . ALA B 1 194 ? -4.738 -28.672 -5.113 1 98.94 194 ALA B O 1
ATOM 4405 N N . LEU B 1 195 ? -6.555 -27.75 -4.199 1 98.88 195 LEU B N 1
ATOM 4406 C CA . LEU B 1 195 ? -7.047 -27.328 -5.508 1 98.88 195 LEU B CA 1
ATOM 4407 C C . LEU B 1 195 ? -6.988 -25.812 -5.656 1 98.88 195 LEU B C 1
ATOM 4409 O O . LEU B 1 195 ? -6.969 -25.094 -4.66 1 98.88 195 LEU B O 1
ATOM 4413 N N . GLY B 1 196 ? -6.871 -25.359 -6.887 1 98.62 196 GLY B N 1
ATOM 4414 C CA . GLY B 1 196 ? -7.07 -23.984 -7.289 1 98.62 196 GLY B CA 1
ATOM 4415 C C . GLY B 1 196 ? -8.07 -23.812 -8.414 1 98.62 196 GLY B C 1
ATOM 4416 O O . GLY B 1 196 ? -8.586 -24.812 -8.938 1 98.62 196 GLY B O 1
ATOM 4417 N N . ASP B 1 197 ? -8.383 -22.609 -8.789 1 97.88 197 ASP B N 1
ATOM 4418 C CA . ASP B 1 197 ? -9.328 -22.266 -9.844 1 97.88 197 ASP B CA 1
ATOM 4419 C C . ASP B 1 197 ? -10.516 -21.469 -9.289 1 97.88 197 ASP B C 1
ATOM 4421 O O . ASP B 1 197 ? -10.953 -20.5 -9.891 1 97.88 197 ASP B O 1
ATOM 4425 N N . LYS B 1 198 ? -11.016 -21.953 -8.227 1 97.56 198 LYS B N 1
ATOM 4426 C CA . LYS B 1 198 ? -12.047 -21.188 -7.539 1 97.56 198 LYS B CA 1
ATOM 4427 C C . LYS B 1 198 ? -11.43 -20.156 -6.59 1 97.56 198 LYS B C 1
ATOM 4429 O O . LYS B 1 198 ? -10.508 -20.484 -5.832 1 97.56 198 LYS B O 1
ATOM 4434 N N . HIS B 1 199 ? -12.023 -19 -6.594 1 98.5 199 HIS B N 1
ATOM 4435 C CA . HIS B 1 199 ? -11.375 -17.906 -5.871 1 98.5 199 HIS B CA 1
ATOM 4436 C C . HIS B 1 199 ? -11.977 -17.734 -4.48 1 98.5 199 HIS B C 1
ATOM 4438 O O . HIS B 1 199 ? -11.547 -16.859 -3.719 1 98.5 199 HIS B O 1
ATOM 4444 N N . SER B 1 200 ? -12.945 -18.531 -4.117 1 98.31 200 SER B N 1
ATOM 4445 C CA . SER B 1 200 ? -13.492 -18.578 -2.764 1 98.31 200 SER B CA 1
ATOM 4446 C C . SER B 1 200 ? -13.07 -19.859 -2.043 1 98.31 200 SER B C 1
ATOM 4448 O O . SER B 1 200 ? -13.047 -20.938 -2.637 1 98.31 200 SER B O 1
ATOM 4450 N N . ARG B 1 201 ? -12.68 -19.656 -0.845 1 98.44 201 ARG B N 1
ATOM 4451 C CA . ARG B 1 201 ? -12.422 -20.844 -0.025 1 98.44 201 ARG B CA 1
ATOM 4452 C C . ARG B 1 201 ? -13.609 -21.797 -0.057 1 98.44 201 ARG B C 1
ATOM 4454 O O . ARG B 1 201 ? -14.742 -21.406 0.236 1 98.44 201 ARG B O 1
ATOM 4461 N N . THR B 1 202 ? -13.352 -23.047 -0.451 1 98.12 202 THR B N 1
ATOM 4462 C CA . THR B 1 202 ? -14.43 -24.016 -0.652 1 98.12 202 THR B CA 1
ATOM 4463 C C . THR B 1 202 ? -13.992 -25.422 -0.251 1 98.12 202 THR B C 1
ATOM 4465 O O . THR B 1 202 ? -13.016 -25.938 -0.79 1 98.12 202 THR B O 1
ATOM 4468 N N . GLU B 1 203 ? -14.656 -26 0.697 1 98.12 203 GLU B N 1
ATOM 4469 C CA . GLU B 1 203 ? -14.5 -27.422 0.969 1 98.12 203 GLU B CA 1
ATOM 4470 C C . GLU B 1 203 ? -15.312 -28.266 -0.008 1 98.12 203 GLU B C 1
ATOM 4472 O O . GLU B 1 203 ? -16.5 -28 -0.229 1 98.12 203 GLU B O 1
ATOM 4477 N N . VAL B 1 204 ? -14.656 -29.156 -0.609 1 97.81 204 VAL B N 1
ATOM 4478 C CA . VAL B 1 204 ? -15.336 -29.969 -1.606 1 97.81 204 VAL B CA 1
ATOM 4479 C C . VAL B 1 204 ? -15.555 -31.391 -1.057 1 97.81 204 VAL B C 1
ATOM 4481 O O . VAL B 1 204 ? -14.648 -31.984 -0.475 1 97.81 204 VAL B O 1
ATOM 4484 N N . GLY B 1 205 ? -16.719 -31.812 -1.31 1 91.25 205 GLY B N 1
ATOM 4485 C CA . GLY B 1 205 ? -17.047 -33.125 -0.817 1 91.25 205 GLY B CA 1
ATOM 4486 C C . GLY B 1 205 ? -17.266 -33.188 0.683 1 91.25 205 GLY B C 1
ATOM 4487 O O . GLY B 1 205 ? -17.547 -32.156 1.305 1 91.25 205 GLY B O 1
ATOM 4488 N N . GLY B 1 206 ? -17.188 -34.375 1.391 1 89.44 206 GLY B N 1
ATOM 4489 C CA . GLY B 1 206 ? -17.531 -34.5 2.797 1 89.44 206 GLY B CA 1
ATOM 4490 C C . GLY B 1 206 ? -16.391 -35.062 3.637 1 89.44 206 GLY B C 1
ATOM 4491 O O . GLY B 1 206 ? -16.531 -35.219 4.848 1 89.44 206 GLY B O 1
ATOM 4492 N N . SER B 1 207 ? -15.211 -35.156 2.986 1 92 207 SER B N 1
ATOM 4493 C CA . SER B 1 207 ? -14.117 -35.812 3.691 1 92 207 SER B CA 1
ATOM 4494 C C . SER B 1 207 ? -13.344 -34.812 4.551 1 92 207 SER B C 1
ATOM 4496 O O . SER B 1 207 ? -12.586 -35.219 5.438 1 92 207 SER B O 1
ATOM 4498 N N . GLY B 1 208 ? -13.477 -33.531 4.195 1 96.06 208 GLY B N 1
ATOM 4499 C CA . GLY B 1 208 ? -12.68 -32.5 4.859 1 96.06 208 GLY B CA 1
ATOM 4500 C C . GLY B 1 208 ? -11.25 -32.438 4.355 1 96.06 208 GLY B C 1
ATOM 4501 O O . GLY B 1 208 ? -10.406 -31.766 4.941 1 96.06 208 GLY B O 1
ATOM 4502 N N . ARG B 1 209 ? -10.984 -33.156 3.232 1 98.25 209 ARG B N 1
ATOM 4503 C CA . ARG B 1 209 ? -9.609 -33.281 2.771 1 98.25 209 ARG B CA 1
ATOM 4504 C C . ARG B 1 209 ? -9.422 -32.656 1.395 1 98.25 209 ARG B C 1
ATOM 4506 O O . ARG B 1 209 ? -8.312 -32.625 0.863 1 98.25 209 ARG B O 1
ATOM 4513 N N . VAL B 1 210 ? -10.484 -32.188 0.754 1 98.75 210 VAL B N 1
ATOM 4514 C CA . VAL B 1 210 ? -10.445 -31.562 -0.572 1 98.75 210 VAL B CA 1
ATOM 4515 C C . VAL B 1 210 ? -10.883 -30.109 -0.485 1 98.75 210 VAL B C 1
ATOM 4517 O O . VAL B 1 210 ? -12.016 -29.812 -0.107 1 98.75 210 VAL B O 1
ATOM 4520 N N . TRP B 1 211 ? -9.93 -29.203 -0.859 1 98.81 211 TRP B N 1
ATOM 4521 C CA . TRP B 1 211 ? -10.219 -27.781 -0.659 1 98.81 211 TRP B CA 1
ATOM 4522 C C . TRP B 1 211 ? -9.758 -26.969 -1.854 1 98.81 211 TRP B C 1
ATOM 4524 O O . TRP B 1 211 ? -8.711 -27.234 -2.438 1 98.81 211 TRP B O 1
ATOM 4534 N N . TYR B 1 212 ? -10.586 -26.031 -2.201 1 98.75 212 TYR B N 1
ATOM 4535 C CA . TYR B 1 212 ? -10.078 -24.828 -2.85 1 98.75 212 TYR B CA 1
ATOM 4536 C C . TYR B 1 212 ? -9.688 -23.781 -1.818 1 98.75 212 TYR B C 1
ATOM 4538 O O . TYR B 1 212 ? -10.5 -23.375 -0.98 1 98.75 212 TYR B O 1
ATOM 4546 N N . SER B 1 213 ? -8.461 -23.328 -1.876 1 98.75 213 SER B N 1
ATOM 4547 C CA . SER B 1 213 ? -8.023 -22.328 -0.897 1 98.75 213 SER B CA 1
ATOM 4548 C C . SER B 1 213 ? -8.656 -20.969 -1.166 1 98.75 213 SER B C 1
ATOM 4550 O O . SER B 1 213 ? -8.727 -20.125 -0.272 1 98.75 213 SER B O 1
ATOM 4552 N N . GLY B 1 214 ? -9.094 -20.781 -2.475 1 98.38 214 GLY B N 1
ATOM 4553 C CA . GLY B 1 214 ? -9.438 -19.438 -2.906 1 98.38 214 GLY B CA 1
ATOM 4554 C C . GLY B 1 214 ? -8.219 -18.578 -3.227 1 98.38 214 GLY B C 1
ATOM 4555 O O . GLY B 1 214 ? -7.082 -19.031 -3.07 1 98.38 214 GLY B O 1
ATOM 4556 N N . SER B 1 215 ? -8.477 -17.391 -3.709 1 98.62 215 SER B N 1
ATOM 4557 C CA . SER B 1 215 ? -7.406 -16.438 -3.967 1 98.62 215 SER B CA 1
ATOM 4558 C C . SER B 1 215 ? -7.043 -15.656 -2.705 1 98.62 215 SER B C 1
ATOM 4560 O O . SER B 1 215 ? -7.91 -15.344 -1.892 1 98.62 215 SER B O 1
ATOM 4562 N N . PRO B 1 216 ? -5.754 -15.398 -2.484 1 98.44 216 PRO B N 1
ATOM 4563 C CA . PRO B 1 216 ? -5.352 -14.703 -1.258 1 98.44 216 PRO B CA 1
ATOM 4564 C C . PRO B 1 216 ? -5.75 -13.234 -1.256 1 98.44 216 PRO B C 1
ATOM 4566 O O . PRO B 1 216 ? -5.734 -12.586 -0.205 1 98.44 216 PRO B O 1
ATOM 4569 N N . GLU B 1 217 ? -6.066 -12.688 -2.391 1 98.44 217 GLU B N 1
ATOM 4570 C CA . GLU B 1 217 ? -6.605 -11.336 -2.557 1 98.44 217 GLU B CA 1
ATOM 4571 C C . GLU B 1 217 ? -7.824 -11.344 -3.479 1 98.44 217 GLU B C 1
ATOM 4573 O O . GLU B 1 217 ? -7.859 -12.086 -4.465 1 98.44 217 GLU B O 1
ATOM 4578 N N . VAL B 1 218 ? -8.766 -10.5 -3.203 1 98.19 218 VAL B N 1
ATOM 4579 C CA . VAL B 1 218 ? -10.031 -10.477 -3.922 1 98.19 218 VAL B CA 1
ATOM 4580 C C . VAL B 1 218 ? -9.781 -10.234 -5.41 1 98.19 218 VAL B C 1
ATOM 4582 O O . VAL B 1 218 ? -8.914 -9.43 -5.777 1 98.19 218 VAL B O 1
ATOM 4585 N N . THR B 1 219 ? -10.547 -10.922 -6.246 1 97.81 219 THR B N 1
ATOM 4586 C CA . THR B 1 219 ? -10.383 -10.781 -7.688 1 97.81 219 THR B CA 1
ATOM 4587 C C . THR B 1 219 ? -11.68 -10.305 -8.336 1 97.81 219 THR B C 1
ATOM 4589 O O . THR B 1 219 ? -11.68 -9.867 -9.492 1 97.81 219 THR B O 1
ATOM 4592 N N . ASN B 1 220 ? -12.742 -10.445 -7.641 1 97.38 220 ASN B N 1
ATOM 4593 C CA . ASN B 1 220 ? -14.062 -10.117 -8.172 1 97.38 220 ASN B CA 1
ATOM 4594 C C . ASN B 1 220 ? -15.008 -9.648 -7.07 1 97.38 220 ASN B C 1
ATOM 4596 O O . ASN B 1 220 ? -14.648 -9.664 -5.891 1 97.38 220 ASN B O 1
ATOM 4600 N N . TYR B 1 221 ? -16.141 -9.18 -7.477 1 97.5 221 TYR B N 1
ATOM 4601 C CA . TYR B 1 221 ? -17.141 -8.664 -6.535 1 97.5 221 TYR B CA 1
ATOM 4602 C C . TYR B 1 221 ? -17.719 -9.789 -5.688 1 97.5 221 TYR B C 1
ATOM 4604 O O . TYR B 1 221 ? -17.672 -10.953 -6.078 1 97.5 221 TYR B O 1
ATOM 4612 N N . ASP B 1 222 ? -18.281 -9.414 -4.578 1 96.88 222 ASP B N 1
ATOM 4613 C CA . ASP B 1 222 ? -18.688 -10.359 -3.537 1 96.88 222 ASP B CA 1
ATOM 4614 C C . ASP B 1 222 ? -19.891 -11.188 -3.973 1 96.88 222 ASP B C 1
ATOM 4616 O O . ASP B 1 222 ? -20.141 -12.258 -3.418 1 96.88 222 ASP B O 1
ATOM 4620 N N . ASP B 1 223 ? -20.625 -10.758 -4.949 1 94.69 223 ASP B N 1
ATOM 4621 C CA . ASP B 1 223 ? -21.734 -11.562 -5.441 1 94.69 223 ASP B CA 1
ATOM 4622 C C . ASP B 1 223 ? -21.25 -12.719 -6.305 1 94.69 223 ASP B C 1
ATOM 4624 O O . ASP B 1 223 ? -21.984 -13.68 -6.539 1 94.69 223 ASP B O 1
ATOM 4628 N N . ILE B 1 224 ? -20.031 -12.633 -6.734 1 94.56 224 ILE B N 1
ATOM 4629 C CA . ILE B 1 224 ? -19.406 -13.688 -7.535 1 94.56 224 ILE B CA 1
ATOM 4630 C C . ILE B 1 224 ? -18.422 -14.469 -6.676 1 94.56 224 ILE B C 1
ATOM 4632 O O . ILE B 1 224 ? -18.422 -15.703 -6.684 1 94.56 224 ILE B O 1
ATOM 4636 N N . GLU B 1 225 ? -17.609 -13.797 -6.016 1 95.88 225 GLU B N 1
ATOM 4637 C CA . GLU B 1 225 ? -16.562 -14.305 -5.137 1 95.88 225 GLU B CA 1
ATOM 4638 C C . GLU B 1 225 ? -16.875 -14.031 -3.672 1 95.88 225 GLU B C 1
ATOM 4640 O O . GLU B 1 225 ? -16.531 -12.977 -3.139 1 95.88 225 GLU B O 1
ATOM 4645 N N . SER B 1 226 ? -17.438 -15.039 -2.984 1 95.62 226 SER B N 1
ATOM 4646 C CA . SER B 1 226 ? -18.078 -14.805 -1.692 1 95.62 226 SER B CA 1
ATOM 4647 C C . SER B 1 226 ? -17.078 -14.938 -0.55 1 95.62 226 SER B C 1
ATOM 4649 O O . SER B 1 226 ? -17.297 -14.406 0.539 1 95.62 226 SER B O 1
ATOM 4651 N N . ASP B 1 227 ? -16.016 -15.672 -0.812 1 97.81 227 ASP B N 1
ATOM 4652 C CA . ASP B 1 227 ? -15.125 -15.938 0.32 1 97.81 227 ASP B CA 1
ATOM 4653 C C . ASP B 1 227 ? -13.664 -15.953 -0.118 1 97.81 227 ASP B C 1
ATOM 4655 O O . ASP B 1 227 ? -12.969 -16.953 0.064 1 97.81 227 ASP B O 1
ATOM 4659 N N . PRO B 1 228 ? -13.195 -14.82 -0.679 1 97.88 228 PRO B N 1
ATOM 4660 C CA . PRO B 1 228 ? -11.789 -14.695 -1.057 1 97.88 228 PRO B CA 1
ATOM 4661 C C . PRO B 1 228 ? -10.898 -14.281 0.114 1 97.88 228 PRO B C 1
ATOM 4663 O O . PRO B 1 228 ? -11.398 -14.008 1.208 1 97.88 228 PRO B O 1
ATOM 4666 N N . GLY B 1 229 ? -9.562 -14.25 -0.078 1 98.44 229 GLY B N 1
ATOM 4667 C CA . GLY B 1 229 ? -8.648 -13.57 0.815 1 98.44 229 GLY B CA 1
ATOM 4668 C C . GLY B 1 229 ? -8.031 -14.484 1.859 1 98.44 229 GLY B C 1
ATOM 4669 O O . GLY B 1 229 ? -7.625 -14.031 2.93 1 98.44 229 GLY B O 1
ATOM 4670 N N . HIS B 1 230 ? -7.984 -15.812 1.508 1 98.25 230 HIS B N 1
ATOM 4671 C CA . HIS B 1 230 ? -7.535 -16.734 2.547 1 98.25 230 HIS B CA 1
ATOM 4672 C C . HIS B 1 230 ? -6.355 -17.562 2.07 1 98.25 230 HIS B C 1
ATOM 4674 O O . HIS B 1 230 ? -6.113 -17.688 0.866 1 98.25 230 HIS B O 1
ATOM 4680 N N . VAL B 1 231 ? -5.656 -18.062 3.021 1 98.81 231 VAL B N 1
ATOM 4681 C CA . VAL B 1 231 ? -4.703 -19.156 2.883 1 98.81 231 VAL B CA 1
ATOM 4682 C C . VAL B 1 231 ? -5.039 -20.25 3.887 1 98.81 231 VAL B C 1
ATOM 4684 O O . VAL B 1 231 ? -5.48 -19.969 5.004 1 98.81 231 VAL B O 1
ATOM 4687 N N . LEU B 1 232 ? -4.863 -21.438 3.498 1 98.94 232 LEU B N 1
ATOM 4688 C CA . LEU B 1 232 ? -5.199 -22.547 4.379 1 98.94 232 LEU B CA 1
ATOM 4689 C C . LEU B 1 232 ? -3.945 -23.109 5.039 1 98.94 232 LEU B C 1
ATOM 4691 O O . LEU B 1 232 ? -2.914 -23.266 4.383 1 98.94 232 LEU B O 1
ATOM 4695 N N . VAL B 1 233 ? -4.027 -23.312 6.293 1 98.94 233 VAL B N 1
ATOM 4696 C CA . VAL B 1 233 ? -3.025 -24.062 7.047 1 98.94 233 VAL B CA 1
ATOM 4697 C C . VAL B 1 233 ? -3.469 -25.516 7.199 1 98.94 233 VAL B C 1
ATOM 4699 O O . VAL B 1 233 ? -4.488 -25.797 7.836 1 98.94 233 VAL B O 1
ATOM 4702 N N . VAL B 1 234 ? -2.713 -26.406 6.652 1 98.94 234 VAL B N 1
ATOM 4703 C CA . VAL B 1 234 ? -3.098 -27.812 6.617 1 98.94 234 VAL B CA 1
ATOM 4704 C C . VAL B 1 234 ? -2.152 -28.625 7.496 1 98.94 234 VAL B C 1
ATOM 4706 O O . VAL B 1 234 ? -0.93 -28.531 7.371 1 98.94 234 VAL B O 1
ATOM 4709 N N . ASP B 1 235 ? -2.729 -29.391 8.359 1 98.56 235 ASP B N 1
ATOM 4710 C CA . ASP B 1 235 ? -1.99 -30.297 9.227 1 98.56 235 ASP B CA 1
ATOM 4711 C C . ASP B 1 235 ? -2.357 -31.75 8.93 1 98.56 235 ASP B C 1
ATOM 4713 O O . ASP B 1 235 ? -3.535 -32.125 8.961 1 98.56 235 ASP B O 1
ATOM 4717 N N . ILE B 1 236 ? -1.37 -32.531 8.586 1 98.12 236 ILE B N 1
ATOM 4718 C CA . ILE B 1 236 ? -1.561 -33.969 8.391 1 98.12 236 ILE B CA 1
ATOM 4719 C C . ILE B 1 236 ? -0.771 -34.719 9.453 1 98.12 236 ILE B C 1
ATOM 4721 O O . ILE B 1 236 ? 0.45 -34.594 9.547 1 98.12 236 ILE B O 1
ATOM 4725 N N . ASP B 1 237 ? -1.424 -35.469 10.258 1 96.69 237 ASP B N 1
ATOM 4726 C CA . ASP B 1 237 ? -0.753 -36.312 11.266 1 96.69 237 ASP B CA 1
ATOM 4727 C C . ASP B 1 237 ? -0.078 -37.5 10.625 1 96.69 237 ASP B C 1
ATOM 4729 O O . ASP B 1 237 ? -0.718 -38.531 10.406 1 96.69 237 ASP B O 1
ATOM 4733 N N . GLU B 1 238 ? 1.189 -37.469 10.438 1 93.56 238 GLU B N 1
ATOM 4734 C CA . GLU B 1 238 ? 1.938 -38.5 9.75 1 93.56 238 GLU B CA 1
ATOM 4735 C C . GLU B 1 238 ? 2.082 -39.75 10.625 1 93.56 238 GLU B C 1
ATOM 4737 O O . GLU B 1 238 ? 2.41 -40.844 10.125 1 93.56 238 GLU B O 1
ATOM 4742 N N . ASN B 1 239 ? 1.827 -39.594 11.875 1 91.12 239 ASN B N 1
ATOM 4743 C CA . ASN B 1 239 ? 2.012 -40.688 12.805 1 91.12 239 ASN B CA 1
ATOM 4744 C C . ASN B 1 239 ? 0.722 -41.469 13 1 91.12 239 ASN B C 1
ATOM 4746 O O . ASN B 1 239 ? 0.728 -42.531 13.625 1 91.12 239 ASN B O 1
ATOM 4750 N N . ASP B 1 240 ? -0.295 -40.969 12.516 1 90.06 240 ASP B N 1
ATOM 4751 C CA . ASP B 1 240 ? -1.585 -41.656 12.562 1 90.06 240 ASP B CA 1
ATOM 4752 C C . ASP B 1 240 ? -1.811 -42.5 11.312 1 90.06 240 ASP B C 1
ATOM 4754 O O . ASP B 1 240 ? -1.529 -42.031 10.195 1 90.06 240 ASP B O 1
ATOM 4758 N N . ALA B 1 241 ? -2.242 -43.656 11.531 1 85.12 241 ALA B N 1
ATOM 4759 C CA . ALA B 1 241 ? -2.475 -44.562 10.406 1 85.12 241 ALA B CA 1
ATOM 4760 C C . ALA B 1 241 ? -3.469 -43.969 9.422 1 85.12 241 ALA B C 1
ATOM 4762 O O . ALA B 1 241 ? -3.352 -44.188 8.211 1 85.12 241 ALA B O 1
ATOM 4763 N N . ARG B 1 242 ? -4.359 -43.156 9.906 1 86.5 242 ARG B N 1
ATOM 4764 C CA . ARG B 1 242 ? -5.383 -42.562 9.055 1 86.5 242 ARG B CA 1
ATOM 4765 C C . ARG B 1 242 ? -4.918 -41.219 8.492 1 86.5 242 ARG B C 1
ATOM 4767 O O . ARG B 1 242 ? -5.586 -40.625 7.637 1 86.5 242 ARG B O 1
ATOM 4774 N N . ARG B 1 243 ? -3.814 -40.719 8.961 1 93.25 243 ARG B N 1
ATOM 4775 C CA . ARG B 1 243 ? -3.303 -39.438 8.555 1 93.25 243 ARG B CA 1
ATOM 4776 C C . ARG B 1 243 ? -4.375 -38.344 8.695 1 93.25 243 ARG B C 1
ATOM 4778 O O . ARG B 1 243 ? -4.707 -37.656 7.723 1 93.25 243 ARG B O 1
ATOM 4785 N N . ALA B 1 244 ? -4.859 -38.188 9.867 1 94.19 244 ALA B N 1
ATOM 4786 C CA . ALA B 1 244 ? -5.895 -37.188 10.125 1 94.19 244 ALA B CA 1
ATOM 4787 C C . ALA B 1 244 ? -5.457 -35.812 9.633 1 94.19 244 ALA B C 1
ATOM 4789 O O . ALA B 1 244 ? -4.293 -35.438 9.797 1 94.19 244 ALA B O 1
ATOM 4790 N N . VAL B 1 245 ? -6.438 -35.125 9.055 1 97.88 245 VAL B N 1
ATOM 4791 C CA . VAL B 1 245 ? -6.148 -33.812 8.469 1 97.88 245 VAL B CA 1
ATOM 4792 C C . VAL B 1 245 ? -6.953 -32.75 9.188 1 97.88 245 VAL B C 1
ATOM 4794 O O . VAL B 1 245 ? -8.133 -32.938 9.477 1 97.88 245 VAL B O 1
ATOM 4797 N N . ARG B 1 246 ? -6.309 -31.688 9.539 1 97.94 246 ARG B N 1
ATOM 4798 C CA . ARG B 1 246 ? -6.949 -30.484 10.047 1 97.94 246 ARG B CA 1
ATOM 4799 C C . ARG B 1 246 ? -6.641 -29.281 9.156 1 97.94 246 ARG B C 1
ATOM 4801 O O . ARG B 1 246 ? -5.492 -29.078 8.766 1 97.94 246 ARG B O 1
ATOM 4808 N N . VAL B 1 247 ? -7.691 -28.578 8.828 1 98.69 247 VAL B N 1
ATOM 4809 C CA . VAL B 1 247 ? -7.531 -27.406 7.957 1 98.69 247 VAL B CA 1
ATOM 4810 C C . VAL B 1 247 ? -8.016 -26.156 8.68 1 98.69 247 VAL B C 1
ATOM 4812 O O . VAL B 1 247 ? -9.141 -26.125 9.188 1 98.69 247 VAL B O 1
ATOM 4815 N N . GLU B 1 248 ? -7.164 -25.203 8.781 1 98.56 248 GLU B N 1
ATOM 4816 C CA . GLU B 1 248 ? -7.504 -23.891 9.297 1 98.56 248 GLU B CA 1
ATOM 4817 C C . GLU B 1 248 ? -7.285 -22.812 8.242 1 98.56 248 GLU B C 1
ATOM 4819 O O . GLU B 1 248 ? -6.559 -23.016 7.273 1 98.56 248 GLU B O 1
ATOM 4824 N N . SER B 1 249 ? -7.973 -21.766 8.398 1 98.38 249 SER B N 1
ATOM 4825 C CA . SER B 1 249 ? -7.875 -20.688 7.422 1 98.38 249 SER B CA 1
ATOM 4826 C C . SER B 1 249 ? -7.34 -19.406 8.062 1 98.38 249 SER B C 1
ATOM 4828 O O . SER B 1 249 ? -7.66 -19.109 9.219 1 98.38 249 SER B O 1
ATOM 4830 N N . GLU B 1 250 ? -6.496 -18.703 7.348 1 98.19 250 GLU B N 1
ATOM 4831 C CA . GLU B 1 250 ? -5.996 -17.391 7.734 1 98.19 250 GLU B CA 1
ATOM 4832 C C . GLU B 1 250 ? -6.363 -16.328 6.699 1 98.19 250 GLU B C 1
ATOM 4834 O O . GLU B 1 250 ? -6.148 -16.531 5.5 1 98.19 250 GLU B O 1
ATOM 4839 N N . LYS B 1 251 ? -6.918 -15.258 7.16 1 98.06 251 LYS B N 1
ATOM 4840 C CA . LYS B 1 251 ? -7.234 -14.156 6.258 1 98.06 251 LYS B CA 1
ATOM 4841 C C . LYS B 1 251 ? -5.992 -13.32 5.957 1 98.06 251 LYS B C 1
ATOM 4843 O O . LYS B 1 251 ? -5.309 -12.859 6.871 1 98.06 251 LYS B O 1
ATOM 4848 N N . VAL B 1 252 ? -5.668 -13.117 4.676 1 98.38 252 VAL B N 1
ATOM 4849 C CA . VAL B 1 252 ? -4.469 -12.375 4.309 1 98.38 252 VAL B CA 1
ATOM 4850 C C . VAL B 1 252 ? -4.836 -11.219 3.381 1 98.38 252 VAL B C 1
ATOM 4852 O O . VAL B 1 252 ? -4.078 -10.258 3.242 1 98.38 252 VAL B O 1
ATOM 4855 N N . GLY B 1 253 ? -5.945 -11.352 2.67 1 98.25 253 GLY B N 1
ATOM 4856 C CA . GLY B 1 253 ? -6.379 -10.312 1.753 1 98.25 253 GLY B CA 1
ATOM 4857 C C . GLY B 1 253 ? -6.773 -9.023 2.453 1 98.25 253 GLY B C 1
ATOM 4858 O O . GLY B 1 253 ? -7.301 -9.055 3.568 1 98.25 253 GLY B O 1
ATOM 4859 N N . ARG B 1 254 ? -6.559 -7.914 1.75 1 97.62 254 ARG B N 1
ATOM 4860 C CA . ARG B 1 254 ? -6.824 -6.625 2.379 1 97.62 254 ARG B CA 1
ATOM 4861 C C . ARG B 1 254 ? -7.895 -5.852 1.616 1 97.62 254 ARG B C 1
ATOM 4863 O O . ARG B 1 254 ? -8.477 -4.902 2.143 1 97.62 254 ARG B O 1
ATOM 4870 N N . TRP B 1 255 ? -8.133 -6.164 0.375 1 98.44 255 TRP B N 1
ATOM 4871 C CA . TRP B 1 255 ? -9.062 -5.422 -0.466 1 98.44 255 TRP B CA 1
ATOM 4872 C C . TRP B 1 255 ? -10.461 -6.039 -0.413 1 98.44 255 TRP B C 1
ATOM 4874 O O . TRP B 1 255 ? -10.617 -7.199 -0.034 1 98.44 255 TRP B O 1
ATOM 4884 N N . ARG B 1 256 ? -11.461 -5.281 -0.79 1 97.81 256 ARG B N 1
ATOM 4885 C CA . ARG B 1 256 ? -12.844 -5.727 -0.887 1 97.81 256 ARG B CA 1
ATOM 4886 C C . ARG B 1 256 ? -13.492 -5.219 -2.172 1 97.81 256 ARG B C 1
ATOM 4888 O O . ARG B 1 256 ? -13.281 -4.07 -2.568 1 97.81 256 ARG B O 1
ATOM 4895 N N . PHE B 1 257 ? -14.141 -6.016 -2.809 1 98.38 257 PHE B N 1
ATOM 4896 C CA . PHE B 1 257 ? -15.023 -5.656 -3.912 1 98.38 257 PHE B CA 1
ATOM 4897 C C . PHE B 1 257 ? -16.484 -5.898 -3.539 1 98.38 257 PHE B C 1
ATOM 4899 O O . PHE B 1 257 ? -16.906 -7.043 -3.367 1 98.38 257 PHE B O 1
ATOM 4906 N N . VAL B 1 258 ? -17.25 -4.828 -3.49 1 98.06 258 VAL B N 1
ATOM 4907 C CA . VAL B 1 258 ? -18.578 -4.891 -2.916 1 98.06 258 VAL B CA 1
ATOM 4908 C C . VAL B 1 258 ? -19.625 -4.496 -3.971 1 98.06 258 VAL B C 1
ATOM 4910 O O . VAL B 1 258 ? -19.406 -3.541 -4.723 1 98.06 258 VAL B O 1
ATOM 4913 N N . THR B 1 259 ? -20.672 -5.195 -4.016 1 97.81 259 THR B N 1
ATOM 4914 C CA . THR B 1 259 ? -21.844 -4.832 -4.797 1 97.81 259 THR B CA 1
ATOM 4915 C C . THR B 1 259 ? -22.953 -4.293 -3.895 1 97.81 259 THR B C 1
ATOM 4917 O O . THR B 1 259 ? -23.344 -4.949 -2.926 1 97.81 259 THR B O 1
ATOM 4920 N N . LEU B 1 260 ? -23.406 -3.105 -4.168 1 97.38 260 LEU B N 1
ATOM 4921 C CA . LEU B 1 260 ? -24.5 -2.508 -3.422 1 97.38 260 LEU B CA 1
ATOM 4922 C C . LEU B 1 260 ? -25.703 -2.266 -4.328 1 97.38 260 LEU B C 1
ATOM 4924 O O . LEU B 1 260 ? -25.594 -1.557 -5.332 1 97.38 260 LEU B O 1
ATOM 4928 N N . ARG B 1 261 ? -26.812 -2.871 -4.039 1 97.31 261 ARG B N 1
ATOM 4929 C CA . ARG B 1 261 ? -28.078 -2.664 -4.742 1 97.31 261 ARG B CA 1
ATOM 4930 C C . ARG B 1 261 ? -29.031 -1.801 -3.924 1 97.31 261 ARG B C 1
ATOM 4932 O O . ARG B 1 261 ? -29.312 -2.104 -2.76 1 97.31 261 ARG B O 1
ATOM 4939 N N . ARG B 1 262 ? -29.516 -0.716 -4.523 1 97.31 262 ARG B N 1
ATOM 4940 C CA . ARG B 1 262 ? -30.391 0.199 -3.811 1 97.31 262 ARG B CA 1
ATOM 4941 C C . ARG B 1 262 ? -31.438 0.794 -4.75 1 97.31 262 ARG B C 1
ATOM 4943 O O . ARG B 1 262 ? -31.156 1.055 -5.922 1 97.31 262 ARG B O 1
ATOM 4950 N N . SER B 1 263 ? -32.625 0.946 -4.18 1 97.19 263 SER B N 1
ATOM 4951 C CA . SER B 1 263 ? -33.625 1.802 -4.824 1 97.19 263 SER B CA 1
ATOM 4952 C C . SER B 1 263 ? -33.5 3.24 -4.328 1 97.19 263 SER B C 1
ATOM 4954 O O . SER B 1 263 ? -33.375 3.479 -3.125 1 97.19 263 SER B O 1
ATOM 4956 N N . VAL B 1 264 ? -33.469 4.184 -5.281 1 97.5 264 VAL B N 1
ATOM 4957 C CA . VAL B 1 264 ? -33.406 5.594 -4.926 1 97.5 264 VAL B CA 1
ATOM 4958 C C . VAL B 1 264 ? -34.531 6.363 -5.566 1 97.5 264 VAL B C 1
ATOM 4960 O O . VAL B 1 264 ? -34.5 6.66 -6.762 1 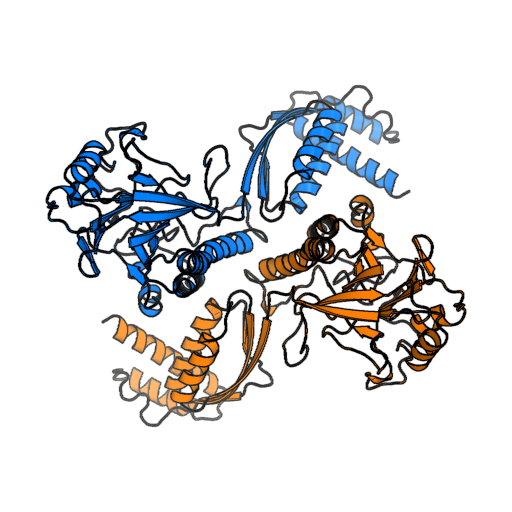97.5 264 VAL B O 1
ATOM 4963 N N . ASP B 1 265 ? -35.5 6.758 -4.723 1 96.12 265 ASP B N 1
ATOM 4964 C CA . ASP B 1 265 ? -36.688 7.438 -5.23 1 96.12 265 ASP B CA 1
ATOM 4965 C C . ASP B 1 265 ? -36.875 8.797 -4.559 1 96.12 265 ASP B C 1
ATOM 4967 O O . ASP B 1 265 ? -37.625 9.633 -5.047 1 96.12 265 ASP B O 1
ATOM 4971 N N . THR B 1 266 ? -36.188 8.961 -3.412 1 94.94 266 THR B N 1
ATOM 4972 C CA . THR B 1 266 ? -36.375 10.18 -2.631 1 94.94 266 THR B CA 1
ATOM 4973 C C . THR B 1 266 ? -35.062 10.664 -2.068 1 94.94 266 THR B C 1
ATOM 4975 O O . THR B 1 266 ? -34.031 9.961 -2.135 1 94.94 266 THR B O 1
ATOM 4978 N N . ASP B 1 267 ? -35.125 11.844 -1.49 1 95 267 ASP B N 1
ATOM 4979 C CA . ASP B 1 267 ? -33.969 12.414 -0.792 1 95 267 ASP B CA 1
ATOM 4980 C C . ASP B 1 267 ? -33.531 11.523 0.377 1 95 267 ASP B C 1
ATOM 4982 O O . ASP B 1 267 ? -32.344 11.398 0.665 1 95 267 ASP B O 1
ATOM 4986 N N . ARG B 1 268 ? -34.5 10.938 0.962 1 96.81 268 ARG B N 1
ATOM 4987 C CA . ARG B 1 268 ? -34.219 10.039 2.078 1 96.81 268 ARG B CA 1
ATOM 4988 C C . ARG B 1 268 ? -33.438 8.812 1.61 1 96.81 268 ARG B C 1
ATOM 4990 O O . ARG B 1 268 ? -32.531 8.352 2.295 1 96.81 268 ARG B O 1
ATOM 4997 N N . ASP B 1 269 ? -33.781 8.273 0.445 1 97.69 269 ASP B N 1
ATOM 4998 C CA . ASP B 1 269 ? -33.062 7.133 -0.111 1 97.69 269 ASP B CA 1
ATOM 4999 C C . ASP B 1 269 ? -31.609 7.484 -0.413 1 97.69 269 ASP B C 1
ATOM 5001 O O . ASP B 1 269 ? -30.703 6.668 -0.201 1 97.69 269 ASP B O 1
ATOM 5005 N N . ILE B 1 270 ? -31.438 8.68 -0.883 1 97.81 270 ILE B N 1
ATOM 5006 C CA . ILE B 1 270 ? -30.094 9.148 -1.189 1 97.81 270 ILE B CA 1
ATOM 5007 C C . ILE B 1 270 ? -29.281 9.281 0.1 1 97.81 270 ILE B C 1
ATOM 5009 O O . ILE B 1 270 ? -28.125 8.883 0.154 1 97.81 270 ILE B O 1
ATOM 5013 N N . ALA B 1 271 ? -29.938 9.828 1.091 1 97.81 271 ALA B N 1
ATOM 5014 C CA . ALA B 1 271 ? -29.281 9.953 2.393 1 97.81 271 ALA B CA 1
ATOM 5015 C C . ALA B 1 271 ? -28.906 8.578 2.947 1 97.81 271 ALA B C 1
ATOM 5017 O O . ALA B 1 271 ? -27.844 8.414 3.547 1 97.81 271 ALA B O 1
ATOM 5018 N N . ASP B 1 272 ? -29.766 7.629 2.729 1 97.81 272 ASP B N 1
ATOM 5019 C CA . ASP B 1 272 ? -29.484 6.266 3.168 1 97.81 272 ASP B CA 1
ATOM 5020 C C . ASP B 1 272 ? -28.297 5.676 2.424 1 97.81 272 ASP B C 1
ATOM 5022 O O . ASP B 1 272 ? -27.438 5.012 3.025 1 97.81 272 ASP B O 1
ATOM 5026 N N . LEU B 1 273 ? -28.25 5.879 1.171 1 98.06 273 LEU B N 1
ATOM 5027 C CA . LEU B 1 273 ? -27.109 5.438 0.381 1 98.06 273 LEU B CA 1
ATOM 5028 C C . LEU B 1 273 ? -25.828 6.09 0.872 1 98.06 273 LEU B C 1
ATOM 5030 O O . LEU B 1 273 ? -24.797 5.422 1.011 1 98.06 273 LEU B O 1
ATOM 5034 N N . ASP B 1 274 ? -25.922 7.367 1.093 1 97.94 274 ASP B N 1
ATOM 5035 C CA . ASP B 1 274 ? -24.781 8.109 1.633 1 97.94 274 ASP B CA 1
ATOM 5036 C C . ASP B 1 274 ? -24.266 7.473 2.92 1 97.94 274 ASP B C 1
ATOM 5038 O O . ASP B 1 274 ? -23.078 7.234 3.062 1 97.94 274 ASP B O 1
ATOM 5042 N N . LEU B 1 275 ? -25.203 7.148 3.775 1 97.19 275 LEU B N 1
ATOM 5043 C CA . LEU B 1 275 ? -24.859 6.539 5.055 1 97.19 275 LEU B CA 1
ATOM 5044 C C . LEU B 1 275 ? -24.219 5.168 4.848 1 97.19 275 LEU B C 1
ATOM 5046 O O . LEU B 1 275 ? -23.234 4.828 5.512 1 97.19 275 LEU B O 1
ATOM 5050 N N . ASN B 1 276 ? -24.75 4.391 3.967 1 97.44 276 ASN B N 1
ATOM 5051 C CA . ASN B 1 276 ? -24.203 3.074 3.668 1 97.44 276 ASN B CA 1
ATOM 5052 C C . ASN B 1 276 ? -22.75 3.17 3.17 1 97.44 276 ASN B C 1
ATOM 5054 O O . ASN B 1 276 ? -21.891 2.422 3.623 1 97.44 276 ASN B O 1
ATOM 5058 N N . LEU B 1 277 ? -22.547 4.07 2.256 1 98 277 LEU B N 1
ATOM 5059 C CA . LEU B 1 277 ? -21.203 4.262 1.706 1 98 277 LEU B CA 1
ATOM 5060 C C . LEU B 1 277 ? -20.25 4.785 2.771 1 98 277 LEU B C 1
ATOM 5062 O O . LEU B 1 277 ? -19.094 4.363 2.832 1 98 277 LEU B O 1
ATOM 5066 N N . ASP B 1 278 ? -20.734 5.617 3.615 1 96.88 278 ASP B N 1
ATOM 5067 C CA . ASP B 1 278 ? -19.922 6.199 4.676 1 96.88 278 ASP B CA 1
ATOM 5068 C C . ASP B 1 278 ? -19.453 5.129 5.656 1 96.88 278 ASP B C 1
ATOM 5070 O O . ASP B 1 278 ? -18.328 5.203 6.176 1 96.88 278 ASP B O 1
ATOM 5074 N N . LEU B 1 279 ? -20.266 4.145 5.891 1 95.94 279 LEU B N 1
ATOM 5075 C CA . LEU B 1 279 ? -20.016 3.148 6.93 1 95.94 279 LEU B CA 1
ATOM 5076 C C . LEU B 1 279 ? -19.047 2.086 6.441 1 95.94 279 LEU B C 1
ATOM 5078 O O . LEU B 1 279 ? -18.5 1.316 7.242 1 95.94 279 LEU B O 1
ATOM 5082 N N . LEU B 1 280 ? -18.797 2.029 5.168 1 96.31 280 LEU B N 1
ATOM 5083 C CA . LEU B 1 280 ? -17.797 1.087 4.684 1 96.31 280 LEU B CA 1
ATOM 5084 C C . LEU B 1 280 ? -16.391 1.5 5.129 1 96.31 280 LEU B C 1
ATOM 5086 O O . LEU B 1 280 ? -16.016 2.666 5 1 96.31 280 LEU B O 1
ATOM 5090 N N . ASP B 1 281 ? -15.688 0.542 5.617 1 92.88 281 ASP B N 1
ATOM 5091 C CA . ASP B 1 281 ? -14.352 0.82 6.129 1 92.88 281 ASP B CA 1
ATOM 5092 C C . ASP B 1 281 ? -13.297 0.668 5.035 1 92.88 281 ASP B C 1
ATOM 5094 O O . ASP B 1 281 ? -13.586 0.164 3.949 1 92.88 281 ASP B O 1
ATOM 5098 N N . ASP B 1 282 ? -12.117 1.153 5.297 1 95.5 282 ASP B N 1
ATOM 5099 C CA . ASP B 1 282 ? -10.953 1.011 4.434 1 95.5 282 ASP B CA 1
ATOM 5100 C C . ASP B 1 282 ? -11.297 1.348 2.984 1 95.5 282 ASP B C 1
ATOM 5102 O O . ASP B 1 282 ? -11.031 0.556 2.078 1 95.5 282 ASP B O 1
ATOM 5106 N N . LYS B 1 283 ? -11.859 2.512 2.809 1 97.38 283 LYS B N 1
ATOM 5107 C CA . LYS B 1 283 ? -12.406 2.916 1.517 1 97.38 283 LYS B CA 1
ATOM 5108 C C . LYS B 1 283 ? -11.336 2.895 0.434 1 97.38 283 LYS B C 1
ATOM 5110 O O . LYS B 1 283 ? -11.602 2.521 -0.709 1 97.38 283 LYS B O 1
ATOM 5115 N N . GLU B 1 284 ? -10.094 3.166 0.764 1 96.38 284 GLU B N 1
ATOM 5116 C CA . GLU B 1 284 ? -9.023 3.223 -0.224 1 96.38 284 GLU B CA 1
ATOM 5117 C C . GLU B 1 284 ? -8.719 1.839 -0.794 1 96.38 284 GLU B C 1
ATOM 5119 O O . GLU B 1 284 ? -8.07 1.718 -1.833 1 96.38 284 GLU B O 1
ATOM 5124 N N . ARG B 1 285 ? -9.133 0.79 -0.111 1 97.94 285 ARG B N 1
ATOM 5125 C CA . ARG B 1 285 ? -8.93 -0.575 -0.586 1 97.94 285 ARG B CA 1
ATOM 5126 C C . ARG B 1 285 ? -10.266 -1.259 -0.873 1 97.94 285 ARG B C 1
ATOM 5128 O O . ARG B 1 285 ? -10.344 -2.488 -0.886 1 97.94 285 ARG B O 1
ATOM 5135 N N . THR B 1 286 ? -11.297 -0.467 -1.058 1 98.31 286 THR B N 1
ATOM 5136 C CA . THR B 1 286 ? -12.625 -1.011 -1.33 1 98.31 286 THR B CA 1
ATOM 5137 C C . THR B 1 286 ? -13.125 -0.552 -2.697 1 98.31 286 THR B C 1
ATOM 5139 O O . THR B 1 286 ? -13.102 0.641 -3.006 1 98.31 286 THR B O 1
ATOM 5142 N N . VAL B 1 287 ? -13.508 -1.436 -3.516 1 98.5 287 VAL B N 1
ATOM 5143 C CA . VAL B 1 287 ? -14.156 -1.182 -4.797 1 98.5 287 VAL B CA 1
ATOM 5144 C C . VAL B 1 287 ? -15.656 -1.397 -4.672 1 98.5 287 VAL B C 1
ATOM 5146 O O . VAL B 1 287 ? -16.109 -2.445 -4.199 1 98.5 287 VAL B O 1
ATOM 5149 N N . VAL B 1 288 ? -16.406 -0.414 -5.059 1 98.38 288 VAL B N 1
ATOM 5150 C CA . VAL B 1 288 ? -17.859 -0.513 -4.926 1 98.38 288 VAL B CA 1
ATOM 5151 C C . VAL B 1 288 ? -18.516 -0.459 -6.309 1 98.38 288 VAL B C 1
ATOM 5153 O O . VAL B 1 288 ? -18.219 0.438 -7.102 1 98.38 288 VAL B O 1
ATOM 5156 N N . ARG B 1 289 ? -19.266 -1.387 -6.574 1 98.12 289 ARG B N 1
ATOM 5157 C CA . ARG B 1 289 ? -20.156 -1.378 -7.734 1 98.12 289 ARG B CA 1
ATOM 5158 C C . ARG B 1 289 ? -21.594 -1.166 -7.312 1 98.12 289 ARG B C 1
ATOM 5160 O O . ARG B 1 289 ? -22.125 -1.898 -6.473 1 98.12 289 ARG B O 1
ATOM 5167 N N . LEU B 1 290 ? -22.266 -0.17 -7.934 1 98.19 290 LEU B N 1
ATOM 5168 C CA . LEU B 1 290 ? -23.609 0.219 -7.531 1 98.19 290 LEU B CA 1
ATOM 5169 C C . LEU B 1 290 ? -24.641 -0.197 -8.578 1 98.19 290 LEU B C 1
ATOM 5171 O O . LEU B 1 290 ? -24.453 0.08 -9.773 1 98.19 290 LEU B O 1
ATOM 5175 N N . ALA B 1 291 ? -25.609 -0.891 -8.172 1 98.06 291 ALA B N 1
ATOM 5176 C CA . ALA B 1 291 ? -26.828 -1.113 -8.953 1 98.06 291 ALA B CA 1
ATOM 5177 C C . ALA B 1 291 ? -27.984 -0.289 -8.398 1 98.06 291 ALA B C 1
ATOM 5179 O O . ALA B 1 291 ? -28.562 -0.632 -7.367 1 98.06 291 ALA B O 1
ATOM 5180 N N . LEU B 1 292 ? -28.344 0.804 -9.133 1 98.06 292 LEU B N 1
ATOM 5181 C CA . LEU B 1 292 ? -29.344 1.748 -8.648 1 98.06 292 LEU B CA 1
ATOM 5182 C C . LEU B 1 292 ? -30.578 1.737 -9.539 1 98.06 292 LEU B C 1
ATOM 5184 O O . LEU B 1 292 ? -30.469 1.748 -10.766 1 98.06 292 LEU B O 1
ATOM 5188 N N . THR B 1 293 ? -31.719 1.668 -8.891 1 97.25 293 THR B N 1
ATOM 5189 C CA . THR B 1 293 ? -33 1.742 -9.602 1 97.25 293 THR B CA 1
ATOM 5190 C C . THR B 1 293 ? -33.938 2.75 -8.945 1 97.25 293 THR B C 1
ATOM 5192 O O . THR B 1 293 ? -33.812 3.035 -7.75 1 97.25 293 THR B O 1
ATOM 5195 N N . GLY B 1 294 ? -34.812 3.408 -9.75 1 96.12 294 GLY B N 1
ATOM 5196 C CA . GLY B 1 294 ? -35.812 4.289 -9.172 1 96.12 294 GLY B CA 1
ATOM 5197 C C . GLY B 1 294 ? -36.094 5.504 -10.039 1 96.12 294 GLY B C 1
ATOM 5198 O O . GLY B 1 294 ? -35.875 5.48 -11.25 1 96.12 294 GLY B O 1
ATOM 5199 N N . SER B 1 295 ? -36.812 6.438 -9.492 1 94.12 295 SER B N 1
ATOM 5200 C CA . SER B 1 295 ? -37.188 7.695 -10.141 1 94.12 295 SER B CA 1
ATOM 5201 C C . SER B 1 295 ? -36.844 8.891 -9.25 1 94.12 295 SER B C 1
ATOM 5203 O O . SER B 1 295 ? -37.188 8.898 -8.07 1 94.12 295 SER B O 1
ATOM 5205 N N . LEU B 1 296 ? -36.125 9.828 -9.891 1 94.44 296 LEU B N 1
ATOM 5206 C CA . LEU B 1 296 ? -35.688 10.992 -9.133 1 94.44 296 LEU B CA 1
ATOM 5207 C C . LEU B 1 296 ? -36.062 12.289 -9.844 1 94.44 296 LEU B C 1
ATOM 5209 O O . LEU B 1 296 ? -36.188 12.312 -11.07 1 94.44 296 LEU B O 1
ATOM 5213 N N . THR B 1 297 ? -36.281 13.328 -9.016 1 92.12 297 THR B N 1
ATOM 5214 C CA . THR B 1 297 ? -36.344 14.664 -9.594 1 92.12 297 THR B CA 1
ATOM 5215 C C . THR B 1 297 ? -34.969 15.109 -10.055 1 92.12 297 THR B C 1
ATOM 5217 O O . THR B 1 297 ? -33.969 14.438 -9.781 1 92.12 297 THR B O 1
ATOM 5220 N N . VAL B 1 298 ? -34.906 16.203 -10.727 1 87.06 298 VAL B N 1
ATOM 5221 C CA . VAL B 1 298 ? -33.625 16.734 -11.188 1 87.06 298 VAL B CA 1
ATOM 5222 C C . VAL B 1 298 ? -32.781 17.156 -9.992 1 87.06 298 VAL B C 1
ATOM 5224 O O . VAL B 1 298 ? -31.578 16.891 -9.969 1 87.06 298 VAL B O 1
ATOM 5227 N N . THR B 1 299 ? -33.438 17.734 -9.008 1 88.75 299 THR B N 1
ATOM 5228 C CA . THR B 1 299 ? -32.781 18.156 -7.793 1 88.75 299 THR B CA 1
ATOM 5229 C C . THR B 1 299 ? -32.188 16.969 -7.043 1 88.75 299 THR B C 1
ATOM 5231 O O . THR B 1 299 ? -31.031 17 -6.617 1 88.75 299 THR B O 1
ATOM 5234 N N . ASP B 1 300 ? -32.969 15.93 -6.977 1 93.19 300 ASP B N 1
ATOM 5235 C CA . ASP B 1 300 ? -32.531 14.734 -6.258 1 93.19 300 ASP B CA 1
ATOM 5236 C C . ASP B 1 300 ? -31.406 14.039 -7.012 1 93.19 300 ASP B C 1
ATOM 5238 O O . ASP B 1 300 ? -30.484 13.492 -6.395 1 93.19 300 ASP B O 1
ATOM 5242 N N . LYS B 1 301 ? -31.5 14.07 -8.289 1 93.81 301 LYS B N 1
ATOM 5243 C CA . LYS B 1 301 ? -30.438 13.484 -9.102 1 93.81 301 LYS B CA 1
ATOM 5244 C C . LYS B 1 301 ? -29.125 14.234 -8.898 1 93.81 301 LYS B C 1
ATOM 5246 O O . LYS B 1 301 ? -28.062 13.625 -8.836 1 93.81 301 LYS B O 1
ATOM 5251 N N . ALA B 1 302 ? -29.203 15.531 -8.797 1 90.5 302 ALA B N 1
ATOM 5252 C CA . ALA B 1 302 ? -28.016 16.344 -8.539 1 90.5 302 ALA B CA 1
ATOM 5253 C C . ALA B 1 302 ? -27.391 15.984 -7.188 1 90.5 302 ALA B C 1
ATOM 5255 O O . ALA B 1 302 ? -26.172 15.883 -7.059 1 90.5 302 ALA B O 1
ATOM 5256 N N . LYS B 1 303 ? -28.266 15.758 -6.203 1 94.81 303 LYS B N 1
ATOM 5257 C CA . LYS B 1 303 ? -27.812 15.352 -4.875 1 94.81 303 LYS B CA 1
ATOM 5258 C C . LYS B 1 303 ? -27.141 13.984 -4.926 1 94.81 303 LYS B C 1
ATOM 5260 O O . LYS B 1 303 ? -26.094 13.781 -4.293 1 94.81 303 LYS B O 1
ATOM 5265 N N . LEU B 1 304 ? -27.719 13.102 -5.691 1 96.5 304 LEU B N 1
ATOM 5266 C CA . LEU B 1 304 ? -27.141 11.773 -5.859 1 96.5 304 LEU B CA 1
ATOM 5267 C C . LEU B 1 304 ? -25.75 11.875 -6.512 1 96.5 304 LEU B C 1
ATOM 5269 O O . LEU B 1 304 ? -24.797 11.242 -6.055 1 96.5 304 LEU B O 1
ATOM 5273 N N . ASP B 1 305 ? -25.641 12.672 -7.523 1 94.88 305 ASP B N 1
ATOM 5274 C CA . ASP B 1 305 ? -24.375 12.828 -8.234 1 94.88 305 ASP B CA 1
ATOM 5275 C C . ASP B 1 305 ? -23.297 13.391 -7.312 1 94.88 305 ASP B C 1
ATOM 5277 O O . ASP B 1 305 ? -22.141 12.938 -7.348 1 94.88 305 ASP B O 1
ATOM 5281 N N . GLU B 1 306 ? -23.703 14.352 -6.512 1 94.12 306 GLU B N 1
ATOM 5282 C CA . GLU B 1 306 ? -22.75 14.93 -5.555 1 94.12 306 GLU B CA 1
ATOM 5283 C C . GLU B 1 306 ? -22.281 13.883 -4.555 1 94.12 306 GLU B C 1
ATOM 5285 O O . GLU B 1 306 ? -21.094 13.82 -4.234 1 94.12 306 GLU B O 1
ATOM 5290 N N . CYS B 1 307 ? -23.188 13.094 -4.109 1 96.44 307 CYS B N 1
ATOM 5291 C CA . CYS B 1 307 ? -22.875 12 -3.195 1 96.44 307 CYS B CA 1
ATOM 5292 C C . CYS B 1 307 ? -21.906 11.023 -3.83 1 96.44 307 CYS B C 1
ATOM 5294 O O . CYS B 1 307 ? -20.859 10.703 -3.24 1 96.44 307 CYS B O 1
ATOM 5296 N N . LEU B 1 308 ? -22.188 10.656 -5.02 1 97.56 308 LEU B N 1
ATOM 5297 C CA . LEU B 1 308 ? -21.359 9.68 -5.711 1 97.56 308 LEU B CA 1
ATOM 5298 C C . LEU B 1 308 ? -19.984 10.266 -6.027 1 97.56 308 LEU B C 1
ATOM 5300 O O . LEU B 1 308 ? -18.969 9.57 -5.965 1 97.56 308 LEU B O 1
ATOM 5304 N N . ASP B 1 309 ? -19.953 11.516 -6.348 1 96.06 309 ASP B N 1
ATOM 5305 C CA . ASP B 1 309 ? -18.688 12.195 -6.629 1 96.06 309 ASP B CA 1
ATOM 5306 C C . ASP B 1 309 ? -17.781 12.188 -5.398 1 96.06 309 ASP B C 1
ATOM 5308 O O . ASP B 1 309 ? -16.578 11.945 -5.512 1 96.06 309 ASP B O 1
ATOM 5312 N N . ARG B 1 310 ? -18.391 12.469 -4.297 1 96.56 310 ARG B N 1
ATOM 5313 C CA . ARG B 1 310 ? -17.625 12.453 -3.051 1 96.56 310 ARG B CA 1
ATOM 5314 C C . ARG B 1 310 ? -17 11.086 -2.807 1 96.56 310 ARG B C 1
ATOM 5316 O O . ARG B 1 310 ? -15.789 10.984 -2.568 1 96.56 310 ARG B O 1
ATOM 5323 N N . TYR B 1 311 ? -17.781 10.102 -2.949 1 97.94 311 TYR B N 1
ATOM 5324 C CA . TYR B 1 311 ? -17.312 8.773 -2.592 1 97.94 311 TYR B CA 1
ATOM 5325 C C . TYR B 1 311 ? -16.406 8.203 -3.682 1 97.94 311 TYR B C 1
ATOM 5327 O O . TYR B 1 311 ? -15.562 7.344 -3.416 1 97.94 311 TYR B O 1
ATOM 5335 N N . ALA B 1 312 ? -16.531 8.695 -4.918 1 97.19 312 ALA B N 1
ATOM 5336 C CA . ALA B 1 312 ? -15.602 8.328 -5.984 1 97.19 312 ALA B CA 1
ATOM 5337 C C . ALA B 1 312 ? -14.188 8.789 -5.66 1 97.19 312 ALA B C 1
ATOM 5339 O O . ALA B 1 312 ? -13.211 8.172 -6.082 1 97.19 312 ALA B O 1
ATOM 5340 N N . ARG B 1 313 ? -14.094 9.844 -4.879 1 96.75 313 ARG B N 1
ATOM 5341 C CA . ARG B 1 313 ? -12.781 10.352 -4.473 1 96.75 313 ARG B CA 1
ATOM 5342 C C . ARG B 1 313 ? -12.203 9.516 -3.334 1 96.75 313 ARG B C 1
ATOM 5344 O O . ARG B 1 313 ? -10.984 9.445 -3.164 1 96.75 313 ARG B O 1
ATOM 5351 N N . LEU B 1 314 ? -13.102 8.859 -2.615 1 97.56 314 LEU B N 1
ATOM 5352 C CA . LEU B 1 314 ? -12.664 8.219 -1.375 1 97.56 314 LEU B CA 1
ATOM 5353 C C . LEU B 1 314 ? -12.352 6.746 -1.603 1 97.56 314 LEU B C 1
ATOM 5355 O O . LEU B 1 314 ? -11.375 6.223 -1.06 1 97.56 314 LEU B O 1
ATOM 5359 N N . PHE B 1 315 ? -13.164 6.066 -2.389 1 98.12 315 PHE B N 1
ATOM 5360 C CA . PHE B 1 315 ? -13.008 4.633 -2.604 1 98.12 315 PHE B CA 1
ATOM 5361 C C . PHE B 1 315 ? -11.906 4.355 -3.625 1 98.12 315 PHE B C 1
ATOM 5363 O O . PHE B 1 315 ? -11.57 5.223 -4.434 1 98.12 315 PHE B O 1
ATOM 5370 N N . ALA B 1 316 ? -11.375 3.148 -3.561 1 98.12 316 ALA B N 1
ATOM 5371 C CA . ALA B 1 316 ? -10.445 2.736 -4.613 1 98.12 316 ALA B CA 1
ATOM 5372 C C . ALA B 1 316 ? -11.086 2.877 -5.992 1 98.12 316 ALA B C 1
ATOM 5374 O O . ALA B 1 316 ? -10.43 3.309 -6.945 1 98.12 316 ALA B O 1
ATOM 5375 N N . ALA B 1 317 ? -12.352 2.48 -6.066 1 98 317 ALA B N 1
ATOM 5376 C CA . ALA B 1 317 ? -13.195 2.699 -7.238 1 98 317 ALA B CA 1
ATOM 5377 C C . ALA B 1 317 ? -14.672 2.654 -6.863 1 98 317 ALA B C 1
ATOM 5379 O O . ALA B 1 317 ? -15.07 1.893 -5.98 1 98 317 ALA B O 1
ATOM 5380 N N . LEU B 1 318 ? -15.43 3.484 -7.434 1 97.81 318 LEU B N 1
ATOM 5381 C CA . LEU B 1 318 ? -16.891 3.48 -7.355 1 97.81 318 LEU B CA 1
ATOM 5382 C C . LEU B 1 318 ? -17.5 3.533 -8.742 1 97.81 318 LEU B C 1
ATOM 5384 O O . LEU B 1 318 ? -17.375 4.539 -9.445 1 97.81 318 LEU B O 1
ATOM 5388 N N . THR B 1 319 ? -18.125 2.422 -9.078 1 95.69 319 THR B N 1
ATOM 5389 C CA . THR B 1 319 ? -18.688 2.336 -10.43 1 95.69 319 THR B CA 1
ATOM 5390 C C . THR B 1 319 ? -20.172 2.004 -10.383 1 95.69 319 THR B C 1
ATOM 5392 O O . THR B 1 319 ? -20.656 1.445 -9.398 1 95.69 319 THR B O 1
ATOM 5395 N N . THR B 1 320 ? -20.844 2.449 -11.414 1 95.19 320 THR B N 1
ATOM 5396 C CA . THR B 1 320 ? -22.234 2.049 -11.586 1 95.19 320 THR B CA 1
ATOM 5397 C C . THR B 1 320 ? -22.328 0.819 -12.484 1 95.19 320 THR B C 1
ATOM 5399 O O . THR B 1 320 ? -21.703 0.764 -13.547 1 95.19 320 THR B O 1
ATOM 5402 N N . TRP B 1 321 ? -23.078 -0.13 -11.984 1 95.81 321 TRP B N 1
ATOM 5403 C CA . TRP B 1 321 ? -23.375 -1.317 -12.781 1 95.81 321 TRP B CA 1
ATOM 5404 C C . TRP B 1 321 ? -24.438 -1.021 -13.828 1 95.81 321 TRP B C 1
ATOM 5406 O O . TRP B 1 321 ? -25.625 -1.24 -13.594 1 95.81 321 TRP B O 1
ATOM 5416 N N . GLU B 1 322 ? -24.016 -0.654 -14.977 1 92.88 322 GLU B N 1
ATOM 5417 C CA . GLU B 1 322 ? -24.875 -0.045 -15.984 1 92.88 322 GLU B CA 1
ATOM 5418 C C . GLU B 1 322 ? -26.062 -0.941 -16.312 1 92.88 322 GLU B C 1
ATOM 5420 O O . GLU B 1 322 ? -27.203 -0.476 -16.344 1 92.88 322 GLU B O 1
ATOM 5425 N N . ARG B 1 323 ? -25.797 -2.209 -16.484 1 93.12 323 ARG B N 1
ATOM 5426 C CA . ARG B 1 323 ? -26.844 -3.15 -16.891 1 93.12 323 ARG B CA 1
ATOM 5427 C C . ARG B 1 323 ? -27.906 -3.307 -15.812 1 93.12 323 ARG B C 1
ATOM 5429 O O . ARG B 1 323 ? -29 -3.805 -16.078 1 93.12 323 ARG B O 1
ATOM 5436 N N . HIS B 1 324 ? -27.547 -2.918 -14.602 1 95 324 HIS B N 1
ATOM 5437 C CA . HIS B 1 324 ? -28.469 -3.105 -13.492 1 95 324 HIS B CA 1
ATOM 5438 C C . HIS B 1 324 ? -28.891 -1.768 -12.898 1 95 324 HIS B C 1
ATOM 5440 O O . HIS B 1 324 ? -29.422 -1.72 -11.781 1 95 324 HIS B O 1
ATOM 5446 N N . THR B 1 325 ? -28.547 -0.73 -13.57 1 94.75 325 THR B N 1
ATOM 5447 C CA . THR B 1 325 ? -28.906 0.604 -13.102 1 94.75 325 THR B CA 1
ATOM 5448 C C . THR B 1 325 ? -29.922 1.251 -14.039 1 94.75 325 THR B C 1
ATOM 5450 O O . THR B 1 325 ? -29.719 1.271 -15.258 1 94.75 325 THR B O 1
ATOM 5453 N N . ASP B 1 326 ? -31.047 1.648 -13.469 1 93.81 326 ASP B N 1
ATOM 5454 C CA . ASP B 1 326 ? -32.125 2.311 -14.211 1 93.81 326 ASP B CA 1
ATOM 5455 C C . ASP B 1 326 ? -32.781 3.383 -13.359 1 93.81 326 ASP B C 1
ATOM 5457 O O . ASP B 1 326 ? -33.688 3.08 -12.57 1 93.81 326 ASP B O 1
ATOM 5461 N N . ILE B 1 327 ? -32.375 4.637 -13.555 1 93.31 327 ILE B N 1
ATOM 5462 C CA . ILE B 1 327 ? -32.938 5.762 -12.82 1 93.31 327 ILE B CA 1
ATOM 5463 C C . ILE B 1 327 ? -33.656 6.699 -13.781 1 93.31 327 ILE B C 1
ATOM 5465 O O . ILE B 1 327 ? -33.031 7.309 -14.656 1 93.31 327 ILE B O 1
ATOM 5469 N N . ALA B 1 328 ? -34.938 6.82 -13.648 1 90.5 328 ALA B N 1
ATOM 5470 C CA . ALA B 1 328 ? -35.719 7.809 -14.398 1 90.5 328 ALA B CA 1
ATOM 5471 C C . ALA B 1 328 ? -35.656 9.18 -13.727 1 90.5 328 ALA B C 1
ATOM 5473 O O . ALA B 1 328 ? -35.875 9.297 -12.516 1 90.5 328 ALA B O 1
ATOM 5474 N N . VAL B 1 329 ? -35.281 10.219 -14.484 1 89.31 329 VAL B N 1
ATOM 5475 C CA . VAL B 1 329 ? -35.25 11.578 -13.953 1 89.31 329 VAL B CA 1
ATOM 5476 C C . VAL B 1 329 ? -36.438 12.375 -14.477 1 89.31 329 VAL B C 1
ATOM 5478 O O . VAL B 1 329 ? -36.531 12.648 -15.68 1 89.31 329 VAL B O 1
ATOM 5481 N N . ILE B 1 330 ? -37.312 12.719 -13.57 1 83.88 330 ILE B N 1
ATOM 5482 C CA . ILE B 1 330 ? -38.562 13.398 -13.906 1 83.88 330 ILE B CA 1
ATOM 5483 C C . ILE B 1 330 ? -38.625 14.742 -13.188 1 83.88 330 ILE B C 1
ATOM 5485 O O . ILE B 1 330 ? -38.688 14.789 -11.953 1 83.88 330 ILE B O 1
ATOM 5489 N N . PRO B 1 331 ? -38.562 15.852 -13.984 1 85.19 331 PRO B N 1
ATOM 5490 C CA . PRO B 1 331 ? -38.719 17.141 -13.305 1 85.19 331 PRO B CA 1
ATOM 5491 C C . PRO B 1 331 ? -40 17.25 -12.516 1 85.19 331 PRO B C 1
ATOM 5493 O O . PRO B 1 331 ? -41.094 16.891 -13.016 1 85.19 331 PRO B O 1
ATOM 5496 N N . ALA B 1 332 ? -39.844 17.734 -11.258 1 83 332 ALA B N 1
ATOM 5497 C CA . ALA B 1 332 ? -41.031 17.953 -10.445 1 83 332 ALA B CA 1
ATOM 5498 C C . ALA B 1 332 ? -41.75 19.25 -10.844 1 83 332 ALA B C 1
ATOM 5500 O O . ALA B 1 332 ? -41.125 20.156 -11.398 1 83 332 ALA B O 1
ATOM 5501 N N . ASP B 1 333 ? -43.031 19.281 -10.555 1 81.31 333 ASP B N 1
ATOM 5502 C CA . ASP B 1 333 ? -43.781 20.5 -10.805 1 81.31 333 ASP B CA 1
ATOM 5503 C C . ASP B 1 333 ? -43.219 21.672 -9.984 1 81.31 333 ASP B C 1
ATOM 5505 O O . ASP B 1 333 ? -43.031 21.547 -8.766 1 81.31 333 ASP B O 1
ATOM 5509 N N . GLY B 1 334 ? -42.875 22.719 -10.609 1 80.88 334 GLY B N 1
ATOM 5510 C CA . GLY B 1 334 ? -42.406 23.922 -9.93 1 80.88 334 GLY B CA 1
ATOM 5511 C C . GLY B 1 334 ? -40.969 23.828 -9.469 1 80.88 334 GLY B C 1
ATOM 5512 O O . GLY B 1 334 ? -40.5 24.688 -8.719 1 80.88 334 GLY B O 1
ATOM 5513 N N . GLU B 1 335 ? -40.312 22.844 -9.883 1 82.69 335 GLU B N 1
ATOM 5514 C CA . GLU B 1 335 ? -38.938 22.578 -9.414 1 82.69 335 GLU B CA 1
ATOM 5515 C C . GLU B 1 335 ? -38 23.719 -9.766 1 82.69 335 GLU B C 1
ATOM 5517 O O . GLU B 1 335 ? -37.031 24 -9.039 1 82.69 335 GLU B O 1
ATOM 5522 N N . PHE B 1 336 ? -38.344 24.516 -10.773 1 78.69 336 PHE B N 1
ATOM 5523 C CA . PHE B 1 336 ? -37.438 25.531 -11.273 1 78.69 336 PHE B CA 1
ATOM 5524 C C . PHE B 1 336 ? -38.062 26.922 -11.164 1 78.69 336 PHE B C 1
ATOM 5526 O O . PHE B 1 336 ? -37.562 27.875 -11.781 1 78.69 336 PHE B O 1
ATOM 5533 N N . ASP B 1 337 ? -39.031 26.938 -10.359 1 77.12 337 ASP B N 1
ATOM 5534 C CA . ASP B 1 337 ? -39.719 28.203 -10.219 1 77.12 337 ASP B CA 1
ATOM 5535 C C . ASP B 1 337 ? -38.906 29.203 -9.414 1 77.12 337 ASP B C 1
ATOM 5537 O O . ASP B 1 337 ? -38.969 30.422 -9.648 1 77.12 337 ASP B O 1
ATOM 5541 N N . ASP B 1 338 ? -38 28.656 -8.531 1 70.44 338 ASP B N 1
ATOM 5542 C CA . ASP B 1 338 ? -37.344 29.531 -7.578 1 70.44 338 ASP B CA 1
ATOM 5543 C C . ASP B 1 338 ? -35.875 29.719 -7.949 1 70.44 338 ASP B C 1
ATOM 5545 O O . ASP B 1 338 ? -35.031 30.016 -7.086 1 70.44 338 ASP B O 1
ATOM 5549 N N . LEU B 1 339 ? -35.5 29.438 -9.188 1 72.25 339 LEU B N 1
ATOM 5550 C CA . LEU B 1 339 ? -34.094 29.516 -9.547 1 72.25 339 LEU B CA 1
ATOM 5551 C C . LEU B 1 339 ? -33.625 30.969 -9.656 1 72.25 339 LEU B C 1
ATOM 5553 O O . LEU B 1 339 ? -32.438 31.234 -9.781 1 72.25 339 LEU B O 1
ATOM 5557 N N . GLY B 1 340 ? -34.625 31.875 -9.398 1 66 340 GLY B N 1
ATOM 5558 C CA . GLY B 1 340 ? -34.281 33.281 -9.484 1 66 340 GLY B CA 1
ATOM 5559 C C . GLY B 1 340 ? -33.875 33.719 -10.875 1 66 340 GLY B C 1
ATOM 5560 O O . GLY B 1 340 ? -33.125 34.688 -11.039 1 66 340 GLY B O 1
ATOM 5561 N N . ILE B 1 341 ? -34.094 32.906 -11.797 1 66 341 ILE B N 1
ATOM 5562 C CA . ILE B 1 341 ? -33.781 33.219 -13.18 1 66 341 ILE B CA 1
ATOM 5563 C C . ILE B 1 341 ? -35 33.875 -13.844 1 66 341 ILE B C 1
ATOM 5565 O O . ILE B 1 341 ? -36.125 33.375 -13.719 1 66 341 ILE B O 1
ATOM 5569 N N . GLY B 1 342 ? -34.844 35.062 -14.234 1 66.25 342 GLY B N 1
ATOM 5570 C CA . GLY B 1 342 ? -35.969 35.75 -14.875 1 66.25 342 GLY B CA 1
ATOM 5571 C C . GLY B 1 342 ? -35.781 35.906 -16.375 1 66.25 342 GLY B C 1
ATOM 5572 O O . GLY B 1 342 ? -34.75 35.531 -16.922 1 66.25 342 GLY B O 1
ATOM 5573 N N . GLY B 1 343 ? -36.906 36.281 -17.109 1 67.56 343 GLY B N 1
ATOM 5574 C CA . GLY B 1 343 ? -36.875 36.625 -18.531 1 67.56 343 GLY B CA 1
ATOM 5575 C C . GLY B 1 343 ? -36.656 35.438 -19.438 1 67.56 343 GLY B C 1
ATOM 5576 O O . GLY B 1 343 ? -37.344 34.406 -19.281 1 67.56 343 GLY B O 1
ATOM 5577 N N . PHE B 1 344 ? -35.75 35.625 -20.391 1 67.81 344 PHE B N 1
ATOM 5578 C CA . PHE B 1 344 ? -35.438 34.625 -21.422 1 67.81 344 PHE B CA 1
ATOM 5579 C C . PHE B 1 344 ? -34.906 33.344 -20.812 1 67.81 344 PHE B C 1
ATOM 5581 O O . PHE B 1 344 ? -35.188 32.25 -21.297 1 67.81 344 PHE B O 1
ATOM 5588 N N . ALA B 1 345 ? -34.281 33.469 -19.75 1 73.19 345 ALA B N 1
ATOM 5589 C CA . ALA B 1 345 ? -33.719 32.281 -19.109 1 73.19 345 ALA B CA 1
ATOM 5590 C C . ALA B 1 345 ? -34.812 31.438 -18.453 1 73.19 345 ALA B C 1
ATOM 5592 O O . ALA B 1 345 ? -34.719 30.203 -18.484 1 73.19 345 ALA B O 1
ATOM 5593 N N . ALA B 1 346 ? -35.812 32.125 -18.031 1 76.31 346 ALA B N 1
ATOM 5594 C CA . ALA B 1 346 ? -36.938 31.375 -17.453 1 76.31 346 ALA B CA 1
ATOM 5595 C C . ALA B 1 346 ? -37.688 30.578 -18.531 1 76.31 346 ALA B C 1
ATOM 5597 O O . ALA B 1 346 ? -38.062 29.422 -18.297 1 76.31 346 ALA B O 1
ATOM 5598 N N . ALA B 1 347 ? -37.812 31.25 -19.641 1 78.81 347 ALA B N 1
ATOM 5599 C CA . ALA B 1 347 ? -38.469 30.562 -20.75 1 78.81 347 ALA B CA 1
ATOM 5600 C C . ALA B 1 347 ? -37.656 29.359 -21.219 1 78.81 347 ALA B C 1
ATOM 5602 O O . ALA B 1 347 ? -38.219 28.312 -21.547 1 78.81 347 ALA B O 1
ATOM 5603 N N . ALA B 1 348 ? -36.438 29.562 -21.281 1 77.56 348 ALA B N 1
ATOM 5604 C CA . ALA B 1 348 ? -35.531 28.469 -21.672 1 77.56 348 ALA B CA 1
ATOM 5605 C C . ALA B 1 348 ? -35.625 27.297 -20.688 1 77.56 348 ALA B C 1
ATOM 5607 O O . ALA B 1 348 ? -35.656 26.141 -21.094 1 77.56 348 ALA B O 1
ATOM 5608 N N . VAL B 1 349 ? -35.75 27.625 -19.469 1 82.56 349 VAL B N 1
ATOM 5609 C CA . VAL B 1 349 ? -35.875 26.609 -18.438 1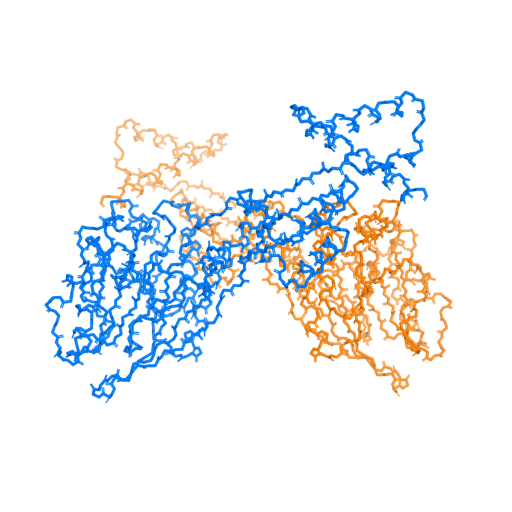 82.56 349 VAL B CA 1
ATOM 5610 C C . VAL B 1 349 ? -37.188 25.859 -18.609 1 82.56 349 VAL B C 1
ATOM 5612 O O . VAL B 1 349 ? -37.219 24.625 -18.516 1 82.56 349 VAL B O 1
ATOM 5615 N N . ASP B 1 350 ? -38.188 26.625 -18.922 1 81.75 350 ASP B N 1
ATOM 5616 C CA . ASP B 1 350 ? -39.469 25.984 -19.141 1 81.75 350 ASP B CA 1
ATOM 5617 C C . ASP B 1 350 ? -39.438 25.031 -20.328 1 81.75 350 ASP B C 1
ATOM 5619 O O . ASP B 1 350 ? -40 23.938 -20.266 1 81.75 350 ASP B O 1
ATOM 5623 N N . GLU B 1 351 ? -38.781 25.453 -21.266 1 82.81 351 GLU B N 1
ATOM 5624 C CA . GLU B 1 351 ? -38.625 24.609 -22.438 1 82.81 351 GLU B CA 1
ATOM 5625 C C . GLU B 1 351 ? -37.812 23.359 -22.125 1 82.81 351 GLU B C 1
ATOM 5627 O O . GLU B 1 351 ? -38.125 22.25 -22.578 1 82.81 351 GLU B O 1
ATOM 5632 N N . LEU B 1 352 ? -36.75 23.609 -21.406 1 84.38 352 LEU B N 1
ATOM 5633 C CA . LEU B 1 352 ? -35.938 22.469 -21 1 84.38 352 LEU B CA 1
ATOM 5634 C C . LEU B 1 352 ? -36.719 21.484 -20.156 1 84.38 352 LEU B C 1
ATOM 5636 O O . LEU B 1 352 ? -36.594 20.266 -20.312 1 84.38 352 LEU B O 1
ATOM 5640 N N . VAL B 1 353 ? -37.562 22 -19.297 1 84.62 353 VAL B N 1
ATOM 5641 C CA . VAL B 1 353 ? -38.375 21.156 -18.438 1 84.62 353 VAL B CA 1
ATOM 5642 C C . VAL B 1 353 ? -39.344 20.344 -19.281 1 84.62 353 VAL B C 1
ATOM 5644 O O . VAL B 1 353 ? -39.531 19.141 -19.062 1 84.62 353 VAL B O 1
ATOM 5647 N N . ALA B 1 354 ? -39.906 21 -20.203 1 83.94 354 ALA B N 1
ATOM 5648 C CA . ALA B 1 354 ? -40.875 20.328 -21.094 1 83.94 354 ALA B CA 1
ATOM 5649 C C . ALA B 1 354 ? -40.156 19.234 -21.906 1 83.94 354 ALA B C 1
ATOM 5651 O O . ALA B 1 354 ? -40.688 18.125 -22.047 1 83.94 354 ALA B O 1
ATOM 5652 N N . THR B 1 355 ? -39.062 19.562 -22.375 1 82.75 355 THR B N 1
ATOM 5653 C CA . THR B 1 355 ? -38.25 18.609 -23.141 1 82.75 355 THR B CA 1
ATOM 5654 C C . THR B 1 355 ? -37.844 17.438 -22.266 1 82.75 355 THR B C 1
ATOM 5656 O O . THR B 1 355 ? -37.906 16.281 -22.688 1 82.75 355 THR B O 1
ATOM 5659 N N . ALA B 1 356 ? -37.469 17.719 -21.078 1 81.19 356 ALA B N 1
ATOM 5660 C CA . ALA B 1 356 ? -37.031 16.703 -20.141 1 81.19 356 ALA B CA 1
ATOM 5661 C C . ALA B 1 356 ? -38.125 15.711 -19.812 1 81.19 356 ALA B C 1
ATOM 5663 O O . ALA B 1 356 ? -37.875 14.539 -19.516 1 81.19 356 ALA B O 1
ATOM 5664 N N . ARG B 1 357 ? -39.344 16.188 -19.922 1 80.56 357 ARG B N 1
ATOM 5665 C CA . ARG B 1 357 ? -40.5 15.359 -19.562 1 80.56 357 ARG B CA 1
ATOM 5666 C C . ARG B 1 357 ? -40.938 14.531 -20.766 1 80.56 357 ARG B C 1
ATOM 5668 O O . ARG B 1 357 ? -41.75 13.617 -20.625 1 80.56 357 ARG B O 1
ATOM 5675 N N . SER B 1 358 ? -40.312 14.891 -21.812 1 79.88 358 SER B N 1
ATOM 5676 C CA . SER B 1 358 ? -40.781 14.234 -23.031 1 79.88 358 SER B CA 1
ATOM 5677 C C . SER B 1 358 ? -39.938 12.984 -23.328 1 79.88 358 SER B C 1
ATOM 5679 O O . SER B 1 358 ? -39.062 12.609 -22.531 1 79.88 358 SER B O 1
ATOM 5681 N N . GLU B 1 359 ? -40.344 12.234 -24.297 1 76.69 359 GLU B N 1
ATOM 5682 C CA . GLU B 1 359 ? -39.625 11.039 -24.719 1 76.69 359 GLU B CA 1
ATOM 5683 C C . GLU B 1 359 ? -38.719 11.336 -25.906 1 76.69 359 GLU B C 1
ATOM 5685 O O . GLU B 1 359 ? -38.312 10.422 -26.625 1 76.69 359 GLU B O 1
ATOM 5690 N N . ALA B 1 360 ? -38.469 12.633 -26.016 1 77.06 360 ALA B N 1
ATOM 5691 C CA . ALA B 1 360 ? -37.656 13.039 -27.156 1 77.06 360 ALA B CA 1
ATOM 5692 C C . ALA B 1 360 ? -36.219 12.602 -26.969 1 77.06 360 ALA B C 1
ATOM 5694 O O . ALA B 1 360 ? -35.781 12.289 -25.844 1 77.06 360 ALA B O 1
ATOM 5695 N N . ALA B 1 361 ? -35.438 12.461 -28.047 1 78.06 361 ALA B N 1
ATOM 5696 C CA . ALA B 1 361 ? -34.031 12.062 -28.062 1 78.06 361 ALA B CA 1
ATOM 5697 C C . ALA B 1 361 ? -33.188 13.016 -27.219 1 78.06 361 ALA B C 1
ATOM 5699 O O . ALA B 1 361 ? -32.188 12.609 -26.625 1 78.06 361 ALA B O 1
ATOM 5700 N N . GLU B 1 362 ? -33.781 14.203 -27.109 1 80.25 362 GLU B N 1
ATOM 5701 C CA . GLU B 1 362 ? -33 15.242 -26.422 1 80.25 362 GLU B CA 1
ATOM 5702 C C . GLU B 1 362 ? -33.344 15.289 -24.938 1 80.25 362 GLU B C 1
ATOM 5704 O O . GLU B 1 362 ? -32.812 16.125 -24.203 1 80.25 362 GLU B O 1
ATOM 5709 N N . ALA B 1 363 ? -34.25 14.43 -24.5 1 80.88 363 ALA B N 1
ATOM 5710 C CA . ALA B 1 363 ? -34.719 14.469 -23.125 1 80.88 363 ALA B CA 1
ATOM 5711 C C . ALA B 1 363 ? -33.594 14.297 -22.141 1 80.88 363 ALA B C 1
ATOM 5713 O O . ALA B 1 363 ? -33.5 15.008 -21.125 1 80.88 363 ALA B O 1
ATOM 5714 N N . GLU B 1 364 ? -32.719 13.461 -22.531 1 78.56 364 GLU B N 1
ATOM 5715 C CA . GLU B 1 364 ? -31.594 13.211 -21.641 1 78.56 364 GLU B CA 1
ATOM 5716 C C . GLU B 1 364 ? -30.688 14.438 -21.547 1 78.56 364 GLU B C 1
ATOM 5718 O O . GLU B 1 364 ? -30.219 14.781 -20.453 1 78.56 364 GLU B O 1
ATOM 5723 N N . ASP B 1 365 ? -30.547 15.031 -22.609 1 80.12 365 ASP B N 1
ATOM 5724 C CA . ASP B 1 365 ? -29.734 16.234 -22.625 1 80.12 365 ASP B CA 1
ATOM 5725 C C . ASP B 1 365 ? -30.391 17.359 -21.828 1 80.12 365 ASP B C 1
ATOM 5727 O O . ASP B 1 365 ? -29.719 18.109 -21.125 1 80.12 365 ASP B O 1
ATOM 5731 N N . ALA B 1 366 ? -31.672 17.422 -22.016 1 80.81 366 ALA B N 1
ATOM 5732 C CA . ALA B 1 366 ? -32.406 18.438 -21.266 1 80.81 366 ALA B CA 1
ATOM 5733 C C . ALA B 1 366 ? -32.312 18.188 -19.766 1 80.81 366 ALA B C 1
ATOM 5735 O O . ALA B 1 366 ? -32.094 19.125 -18.984 1 80.81 366 ALA B O 1
ATOM 5736 N N . ARG B 1 367 ? -32.344 17 -19.438 1 77.81 367 ARG B N 1
ATOM 5737 C CA . ARG B 1 367 ? -32.219 16.641 -18.031 1 77.81 367 ARG B CA 1
ATOM 5738 C C . ARG B 1 367 ? -30.844 16.984 -17.5 1 77.81 367 ARG B C 1
ATOM 5740 O O . ARG B 1 367 ? -30.703 17.516 -16.391 1 77.81 367 ARG B O 1
ATOM 5747 N N . ALA B 1 368 ? -29.922 16.672 -18.312 1 76.31 368 ALA B N 1
ATOM 5748 C CA . ALA B 1 368 ? -28.547 16.984 -17.938 1 76.31 368 ALA B CA 1
ATOM 5749 C C . ALA B 1 368 ? -28.359 18.484 -17.781 1 76.31 368 ALA B C 1
ATOM 5751 O O . ALA B 1 368 ? -27.719 18.938 -16.828 1 76.31 368 ALA B O 1
ATOM 5752 N N . ALA B 1 369 ? -28.891 19.203 -18.672 1 78.44 369 ALA B N 1
ATOM 5753 C CA . ALA B 1 369 ? -28.797 20.656 -18.641 1 78.44 369 ALA B CA 1
ATOM 5754 C C . ALA B 1 369 ? -29.469 21.234 -17.391 1 78.44 369 ALA B C 1
ATOM 5756 O O . ALA B 1 369 ? -28.922 22.125 -16.734 1 78.44 369 ALA B O 1
ATOM 5757 N N . LEU B 1 370 ? -30.594 20.734 -17.078 1 80.12 370 LEU B N 1
ATOM 5758 C CA . LEU B 1 370 ? -31.312 21.188 -15.898 1 80.12 370 LEU B CA 1
ATOM 5759 C C . LEU B 1 370 ? -30.531 20.844 -14.633 1 80.12 370 LEU B C 1
ATOM 5761 O O . LEU B 1 370 ? -30.484 21.641 -13.695 1 80.12 370 LEU B O 1
ATOM 5765 N N . GLY B 1 371 ? -29.938 19.656 -14.664 1 75.38 371 GLY B N 1
ATOM 5766 C CA . GLY B 1 371 ? -29.078 19.266 -13.555 1 75.38 371 GLY B CA 1
ATOM 5767 C C . GLY B 1 371 ? -27.922 20.203 -13.344 1 75.38 371 GLY B C 1
ATOM 5768 O O . GLY B 1 371 ? -27.609 20.594 -12.211 1 75.38 371 GLY B O 1
ATOM 5769 N N . LEU B 1 372 ? -27.312 20.547 -14.445 1 74.12 372 LEU B N 1
ATOM 5770 C CA . LEU B 1 372 ? -26.188 21.484 -14.391 1 74.12 372 LEU B CA 1
ATOM 5771 C C . LEU B 1 372 ? -26.641 22.844 -13.859 1 74.12 372 LEU B C 1
ATOM 5773 O O . LEU B 1 372 ? -25.938 23.469 -13.062 1 74.12 372 LEU B O 1
ATOM 5777 N N . LEU B 1 373 ? -27.703 23.312 -14.344 1 75.56 373 LEU B N 1
ATOM 5778 C CA . LEU B 1 373 ? -28.25 24.594 -13.906 1 75.56 373 LEU B CA 1
ATOM 5779 C C . LEU B 1 373 ? -28.469 24.609 -12.398 1 75.56 373 LEU B C 1
ATOM 5781 O O . LEU B 1 373 ? -28.156 25.594 -11.734 1 75.56 373 LEU B O 1
ATOM 5785 N N . LEU B 1 374 ? -28.875 23.562 -11.883 1 75.75 374 LEU B N 1
ATOM 5786 C CA . LEU B 1 374 ? -29.109 23.453 -10.445 1 75.75 374 LEU B CA 1
ATOM 5787 C C . LEU B 1 374 ? -27.812 23.484 -9.664 1 75.75 374 LEU B C 1
ATOM 5789 O O . LEU B 1 374 ? -27.719 24.125 -8.617 1 75.75 374 LEU B O 1
ATOM 5793 N N . ARG B 1 375 ? -26.844 22.844 -10.211 1 71.75 375 ARG B N 1
ATOM 5794 C CA . ARG B 1 375 ? -25.547 22.812 -9.555 1 71.75 375 ARG B CA 1
ATOM 5795 C C . ARG B 1 375 ? -24.922 24.203 -9.516 1 71.75 375 ARG B C 1
ATOM 5797 O O . ARG B 1 375 ? -24.297 24.594 -8.523 1 71.75 375 ARG B O 1
ATOM 5804 N N . LEU B 1 376 ? -25.062 24.891 -10.562 1 68.38 376 LEU B N 1
ATOM 5805 C CA . LEU B 1 376 ? -24.5 26.234 -10.688 1 68.38 376 LEU B CA 1
ATOM 5806 C C . LEU B 1 376 ? -25.203 27.203 -9.75 1 68.38 376 LEU B C 1
ATOM 5808 O O . LEU B 1 376 ? -24.562 28.062 -9.141 1 68.38 376 LEU B O 1
ATOM 5812 N N . VAL B 1 377 ? -26.422 27.062 -9.609 1 69.69 377 VAL B N 1
ATOM 5813 C CA . VAL B 1 377 ? -27.203 27.938 -8.75 1 69.69 377 VAL B CA 1
ATOM 5814 C C . VAL B 1 377 ? -26.906 27.641 -7.285 1 69.69 377 VAL B C 1
ATOM 5816 O O . VAL B 1 377 ? -26.797 28.562 -6.465 1 69.69 377 VAL B O 1
ATOM 5819 N N . ASP B 1 378 ? -26.734 26.406 -6.953 1 63.69 378 ASP B N 1
ATOM 5820 C CA . ASP B 1 378 ? -26.422 26.016 -5.582 1 63.69 378 ASP B CA 1
ATOM 5821 C C . ASP B 1 378 ? -25.031 26.5 -5.184 1 63.69 378 ASP B C 1
ATOM 5823 O O . ASP B 1 378 ? -24.812 26.891 -4.035 1 63.69 378 ASP B O 1
ATOM 5827 N N . ARG B 1 379 ? -24.156 26.422 -6.051 1 58.91 379 ARG B N 1
ATOM 5828 C CA . ARG B 1 379 ? -22.812 26.953 -5.793 1 58.91 379 ARG B CA 1
ATOM 5829 C C . ARG B 1 379 ? -22.844 28.453 -5.531 1 58.91 379 ARG B C 1
ATOM 5831 O O . ARG B 1 379 ? -22.094 28.953 -4.695 1 58.91 379 ARG B O 1
ATOM 5838 N N . ASP B 1 380 ? -23.641 29.047 -6.199 1 55 380 ASP B N 1
ATOM 5839 C CA . ASP B 1 380 ? -23.766 30.484 -6.027 1 55 380 ASP B CA 1
ATOM 5840 C C . ASP B 1 380 ? -24.453 30.828 -4.711 1 55 380 ASP B C 1
ATOM 5842 O O . ASP B 1 380 ? -24.172 31.859 -4.098 1 55 380 ASP B O 1
ATOM 5846 N N . LYS B 1 381 ? -25.312 30.094 -4.125 1 55.19 381 LYS B N 1
ATOM 5847 C CA . LYS B 1 381 ? -25.953 30.312 -2.83 1 55.19 381 LYS B CA 1
ATOM 5848 C C . LYS B 1 381 ? -25 29.969 -1.685 1 55.19 381 LYS B C 1
ATOM 5850 O O . LYS B 1 381 ? -25.109 30.547 -0.594 1 55.19 381 LYS B O 1
ATOM 5855 N N . GLY B 1 382 ? -24.141 29.062 -1.777 1 42.31 382 GLY B N 1
ATOM 5856 C CA . GLY B 1 382 ? -23.109 28.719 -0.807 1 42.31 382 GLY B CA 1
ATOM 5857 C C . GLY B 1 382 ? -21.938 29.703 -0.808 1 42.31 382 GLY B C 1
ATOM 5858 O O . GLY B 1 382 ? -21.078 29.641 0.075 1 42.31 382 GLY B O 1
ATOM 5859 N N . ALA B 1 383 ? -21.734 30.453 -1.83 1 44.28 383 ALA B N 1
ATOM 5860 C CA . ALA B 1 383 ? -20.688 31.484 -1.894 1 44.28 383 ALA B CA 1
ATOM 5861 C C . ALA B 1 383 ? -21.234 32.844 -1.413 1 44.28 383 ALA B C 1
ATOM 5863 O O . ALA B 1 383 ? -20.469 33.781 -1.233 1 44.28 383 ALA B O 1
ATOM 5864 N N . ALA B 1 384 ? -22.375 33.031 -1.385 1 35.53 384 ALA B N 1
ATOM 5865 C CA . ALA B 1 384 ? -22.859 34.281 -0.769 1 35.53 384 ALA B CA 1
ATOM 5866 C C . ALA B 1 384 ? -23.047 34.094 0.735 1 35.53 384 ALA B C 1
ATOM 5868 O O . ALA B 1 384 ? -23.641 33.125 1.181 1 35.53 384 ALA B O 1
#

Radius of gyration: 32.13 Å; Cα contacts (8 Å, |Δi|>4): 1688; chains: 2; bounding box: 87×86×81 Å

Nearest PDB structures (foldseek):
  4tui-assembly1_B  TM=7.180E-01  e=3.235E-13  Methanocaldococcus jannaschii DSM 2661
  3dsd-assembly1_B  TM=6.490E-01  e=1.270E-13  Pyrococcus furiosus
  5dny-assembly1_C  TM=6.426E-01  e=1.342E-13  Methanocaldococcus jannaschii DSM 2661
  7dog-assembly1_B  TM=7.000E-01  e=7.431E-12  Staphylococcus aureus subsp. aureus Mu50
  3av0-assembly1_A  TM=6.276E-01  e=5.022E-13  Methanocaldococcus jannaschii

pLDDT: mean 93.41, std 9.26, range [35.53, 99.0]

Secondary structure (DSSP, 8-state):
-EEEEE----BT---GGGTTTHHHHHHHHHHHHHHTHHHHHHHHT---EEE-S--BS-S---HHHHHHHHHHHHTT-S-EEEPP-SSS-SSTT-GGGSHHHHHH--TTEEE--SSEEEEEETTEEEEE---SSSS-SS-HHHHHHTT---SS-EEEEEEES-BGGG-S-TT-TTSB-HHHHHHHHHHTS-SEEEEES-SS-EEESSSS-EEE---SS--S-TTT-SS-SEEEEEEE-TTSTT--EEEEEEE----EEEEEEEE--SHHHHHHHHHHHHH-S-GGGEEEEEEEEEEE-HHHHHHHHHHHHHHHHHSSEEEE-GGG-EEEE-PPTTTTTTS---THHHHHHHHHHHHHHS-STTHHHHHHHHHHHHHHHHHHHHH-/-EEEEE----BT---GGGTTTHHHHHHHHHHHHHHTHHHHHHHHT---EEE-S--BS-SS--HHHHHHHHHHHHTT-S-EEEPP-SSS-SSTT-GGGSHHHHHH--TTEEE--SSEEEEEETTEEEEE---SSSS-SS-HHHHHHTT---SS-EEEEEEES-BGGG-S-TT-TTSB-HHHHHHHHHHTS-SEEEEES-SS-EEESSSS-EEE---SS--S-TTT-SS-SEEEEEEE-TTSTT--EEEEEEE----EEEEEEEE--SHHHHHHHHHHHHH-S-GGGEEEEEEEEEEE-HHHHHHHHHHHHHHHHHSSEEEE-GGG-EEEE-PPTTTTTTS---THHHHHHHHHHHHHHS-STTHHHHHHHHHHHHHHHHHHHHH-

InterPro domains:
  IPR004843 Calcineurin-like, phosphoesterase domain [PF00149] (1-164)
  IPR014577 Uncharacterised conserved protein UCP033093, metallophosphoesterase-type [PIRSF033093] (1-380)
  IPR029052 Metallo-dependent phosphatase-like [G3DSA:3.60.21.10] (1-249)
  IPR029052 Metallo-dependent phosphatase-like [SSF56300] (1-306)
  IPR041796 DNA double-strand break repair protein Mre11, N-terminal metallophosphatase domain [cd00840] (2-220)
  IPR050535 DNA Repair and Maintenance Complex Component [PTHR30337] (1-379)